Protein AF-0000000075580818 (afdb_homodimer)

Foldseek 3Di:
DAEEEEEEEAADQVLLVQQVVLQCLAPDHHNAYEYEDAQHDNCNVVVVVPDPRYHYHYDHQLAPLVSQLVRVVVCLVVPGQKYWFAYSFKHWHNHQVVQQVVCVVAWQKEAEWEAEPVGHTDDDAWEADLLLRDIDGDPPPVVVVVPDQKGFYQFFDRHTIMGGSVLCVVQPTQDSQLNDDCSRRLSSNSSVVPHGYMYGHPTYMYGNHHPVVPADDLVRLLSNLLCLLVSLVSSCVRVVDPDPVSSVSNNVSSCVVQLVVLVVHPCSVSNVVSNVNSNVNNVVVHTTDDD/DAEEEEEEEAADQVLLVQQVVLQCLAPDHHNAYEYEDQQHDNCNVVVVVPDPRYHYHYDHQLAPLVRQLVRVVVCLVVPGFKYWFAYSFKHWHNHQVVQQVVCVVAWQKEAEWEAEPVRQTDDDAWEADLLQRDIDGDPPPVVVVVPDQKGFYQFFDRHTIMGGSVLCVVQPTQDSQLNDDCSRRLSSNLSVVPHGHMYGHPTYMYGNHHPVVPADDLVRLLSNLQCLLVSLVSSCVRVVDPDPVSSVSNNVSSCVVQLVCLVVHPPSPSNVVSNVNSNVNNVVVHTTDDD

Radius of gyration: 25.96 Å; Cα contacts (8 Å, |Δi|>4): 1232; chains: 2; bounding box: 52×83×46 Å

Nearest PDB structures (foldseek):
  9fnn-assembly1_A  TM=5.823E-01  e=1.836E-07  Escherichia coli
  9fp0-assembly1_A  TM=5.545E-01  e=2.465E-07  Escherichia coli
  7f67-assembly1_F  TM=5.212E-01  e=5.934E-05  Homo sapiens
  3zgg-assembly1_A-2  TM=4.516E-01  e=1.273E-03  Homo sapiens
  3i0d-assembly1_A-2  TM=4.675E-01  e=2.165E-03  Homo sapiens

InterPro domains:
  IPR001173 Glycosyltransferase 2-like [PF00535] (6-158)
  IPR029044 Nucleotide-diphospho-sugar transferases [G3DSA:3.90.550.10] (1-217)
  IPR029044 Nucleotide-diphospho-sugar transferases [SSF53448] (1-275)
  IPR050834 Glycosyltransferase 2 family enzymes [PTHR43685] (2-222)

Sequence (582 aa):
MKIFAVVVTYNRLALLKKVIDLLKRQTRQLDSIVIVNNGSTDGTKEWLEQEKNITLINQSNSGGAGGFETGVKYAYENEADWIWMMDDDVFPNIDCLEKLLGWTSISQCIQPRRYYSDDVEVNFEQWLDPITYSKFGYWQEKSFNNGKKFCAINVGCFEGMFVSKSIVNKIGFPDKRFFIAEDDTIYGFAASFYTNVILVSDAIMVRARRSSDRSVSPMYTYYACRNFHLVYESLNLLLDKKNRFLYIKYIYQFVHQIYLSIFLYDNKMKHLISVFRGFYDCFRKKNGATYMKIFAVVVTYNRLALLKKVIDLLKRQTRQLDSIVIVNNGSTDGTKEWLEQEKNITLINQSNSGGAGGFETGVKYAYENEADWIWMMDDDVFPNIDCLEKLLGWTSISQCIQPRRYYSDDVEVNFEQWLDPITYSKFGYWQEKSFNNGKKFCAINVGCFEGMFVSKSIVNKIGFPDKRFFIAEDDTIYGFAASFYTNVILVSDAIMVRARRSSDRSVSPMYTYYACRNFHLVYESLNLLLDKKNRFLYIKYIYQFVHQIYLSIFLYDNKMKHLISVFRGFYDCFRKKNGATY

Solvent-accessible surface area (backbone atoms only — not comparable to full-atom values): 29450 Å² total; per-residue (Å²): 135,44,34,27,38,29,34,34,39,63,66,47,50,74,44,32,54,51,33,52,53,37,54,74,55,23,73,52,70,61,72,40,40,36,38,24,36,31,52,42,83,68,54,40,60,67,56,54,73,70,50,76,91,56,45,80,42,82,44,69,65,39,42,63,24,27,27,45,19,54,38,50,46,52,39,52,76,69,61,27,44,29,41,35,27,27,46,34,52,44,38,54,44,45,51,17,64,46,46,50,59,73,44,54,89,75,26,50,31,39,31,50,38,41,24,20,60,74,72,41,72,57,81,71,57,31,37,65,37,84,64,44,65,44,74,46,60,60,68,84,50,41,39,52,74,49,63,29,63,54,43,73,33,30,49,34,49,50,78,40,28,34,35,27,38,68,51,37,70,75,69,51,62,53,49,34,53,37,9,43,60,63,38,37,36,52,49,22,36,55,44,34,46,51,30,50,20,30,40,32,66,78,13,41,29,32,29,70,52,45,71,80,64,74,68,83,47,42,66,54,47,16,32,50,36,18,35,43,52,57,50,51,52,52,48,33,66,73,63,72,49,88,52,70,72,40,51,56,48,24,50,50,46,45,50,49,52,50,54,65,47,40,74,73,45,91,59,42,67,57,36,51,51,21,41,54,53,10,41,57,38,16,78,67,66,58,61,38,92,78,128,134,42,36,27,37,30,33,35,40,62,67,46,50,73,44,31,52,52,33,52,53,39,54,74,55,22,73,52,72,62,71,38,39,36,38,24,37,30,50,41,85,70,54,39,60,67,54,54,74,70,52,77,90,55,45,80,42,82,43,70,66,39,41,63,23,25,27,45,21,54,37,50,47,51,39,51,77,68,63,27,45,30,39,35,28,27,46,35,53,46,39,54,46,46,52,19,62,48,44,50,58,73,45,54,90,74,26,50,31,40,30,50,38,41,23,20,61,74,70,43,69,56,78,71,57,31,37,64,37,84,66,45,65,43,74,46,61,56,69,84,48,41,39,52,76,50,65,28,62,54,43,77,33,31,49,34,48,49,77,40,28,34,34,27,38,71,50,38,72,74,68,51,62,53,49,32,52,35,8,45,57,62,40,38,37,50,49,20,34,53,45,35,46,52,30,50,20,29,40,33,66,77,14,41,29,32,30,70,52,47,73,78,63,74,67,85,48,43,68,54,46,16,32,50,37,19,33,43,51,56,50,50,52,51,48,32,66,73,62,72,49,87,54,69,73,41,52,58,49,24,50,51,47,46,49,49,52,50,53,63,47,39,76,72,46,84,59,46,66,57,38,52,51,19,40,53,53,10,40,55,37,16,78,68,64,58,61,39,92,76,129

Secondary structure (DSSP, 8-state):
--EEEEEEESS-HHHHHHHHHHHHT-SS--SEEEEEEES--SSHHHHHHH-SS-EEEEE---HHHHHHHHHHHHHHHTT-SEEEEEETTEEE-TTHHHHHHTTTTT-SEEEEEEE-TTSPBP---EEEETTTTEEEE-GGGHHHHTT-SEEEES---TTT-EEEHHHHHHH-S--GGG-SSSHHHHHHHHHTTTS-EEEEEEEEEEESS-GGG----HHHHHHHHHTHHHHHHHHHHHH----HHHHHHHHHHHHHHHHHHHTTSS-HHHHHHHHHHHHHHHHTT--SS--/--EEEEEEESS-HHHHHHHHHHHHT-SSPPSEEEEEEES--SSHHHHHHH-SS-EEEEE---HHHHHHHHHHHHHHHTT-SEEEEEETTEEE-TTHHHHHHTTTTT-SEEEEEEE-TTSPBP---EEEETTTTEEEE-GGGHHHHTT-SEEEES---TTT-EEEHHHHHHH-S--GGG-SSSHHHHHHHHHTTTS-EEEEEEEEEEESS-TT-----HHHHHHHHHTHHHHHHHHHHHHT---HHHHHHHHHHHHHHHHHHHTTSS-HHHHHHHHHHHHHHHHTT--SS--

Organism: Bacteroides fragilis (strain ATCC 25285 / DSM 2151 / CCUG 4856 / JCM 11019 / LMG 10263 / NCTC 9343 / Onslow / VPI 2553 / EN-2) (NCBI:txid272559)

pLDDT: mean 91.53, std 10.94, range [54.16, 98.94]

Structure (mmCIF, N/CA/C/O backbone):
data_AF-0000000075580818-model_v1
#
loop_
_entity.id
_entity.type
_entity.pdbx_description
1 polymer 'LPS biosynthesis related glycosyltransferase'
#
loop_
_atom_site.group_PDB
_atom_site.id
_atom_site.type_symbol
_atom_site.label_atom_id
_atom_site.label_alt_id
_atom_site.label_comp_id
_atom_site.label_asym_id
_atom_site.label_entity_id
_atom_site.label_seq_id
_atom_site.pdbx_PDB_ins_code
_atom_site.Cartn_x
_atom_site.Cartn_y
_atom_site.Cartn_z
_atom_site.occupancy
_atom_site.B_iso_or_equiv
_atom_site.auth_seq_id
_atom_site.auth_comp_id
_atom_site.auth_asym_id
_atom_site.auth_atom_id
_atom_site.pdbx_PDB_model_num
ATOM 1 N N . MET A 1 1 ? -23.453 11.219 14.438 1 93.19 1 MET A N 1
ATOM 2 C CA . MET A 1 1 ? -22 11.32 14.266 1 93.19 1 MET A CA 1
ATOM 3 C C . MET A 1 1 ? -21.547 12.766 14.352 1 93.19 1 MET A C 1
ATOM 5 O O . MET A 1 1 ? -22.016 13.617 13.602 1 93.19 1 MET A O 1
ATOM 9 N N . LYS A 1 2 ? -20.766 13.141 15.391 1 98.38 2 LYS A N 1
ATOM 10 C CA . LYS A 1 2 ? -20.234 14.492 15.57 1 98.38 2 LYS A CA 1
ATOM 11 C C . LYS A 1 2 ? -18.969 14.703 14.758 1 98.38 2 LYS A C 1
ATOM 13 O O . LYS A 1 2 ? -17.969 14 14.969 1 98.38 2 LYS A O 1
ATOM 18 N N . ILE A 1 3 ? -19.031 15.703 13.852 1 98.81 3 ILE A N 1
ATOM 19 C CA . ILE A 1 3 ? -17.891 15.93 12.961 1 98.81 3 ILE A CA 1
ATOM 20 C C . ILE A 1 3 ? -17.344 17.344 13.18 1 98.81 3 ILE A C 1
ATOM 22 O O . ILE A 1 3 ? -18.078 18.328 13.07 1 98.81 3 ILE A O 1
ATOM 26 N N . PHE A 1 4 ? -16.031 17.438 13.492 1 98.94 4 PHE A N 1
ATOM 27 C CA . PHE A 1 4 ? -15.352 18.719 13.664 1 98.94 4 PHE A CA 1
ATOM 28 C C . PHE A 1 4 ? -14.375 18.969 12.523 1 98.94 4 PHE A C 1
ATOM 30 O O . PHE A 1 4 ? -13.625 18.078 12.133 1 98.94 4 PHE A O 1
ATOM 37 N N . ALA A 1 5 ? -14.445 20.094 11.977 1 98.94 5 ALA A N 1
ATOM 38 C CA . ALA A 1 5 ? -13.359 20.547 11.133 1 98.94 5 ALA A CA 1
ATOM 39 C C . ALA A 1 5 ? -12.32 21.328 11.938 1 98.94 5 ALA A C 1
ATOM 41 O O . ALA A 1 5 ? -12.672 22.141 12.797 1 98.94 5 ALA A O 1
ATOM 42 N N . VAL A 1 6 ? -11.062 21.047 11.703 1 98.94 6 VAL A N 1
ATOM 43 C CA . VAL A 1 6 ? -9.945 21.766 12.328 1 98.94 6 VAL A CA 1
ATOM 44 C C . VAL A 1 6 ? -9.125 22.484 11.258 1 98.94 6 VAL A C 1
ATOM 46 O O . VAL A 1 6 ? -8.586 21.844 10.352 1 98.94 6 VAL A O 1
ATOM 49 N N . VAL A 1 7 ? -9.07 23.75 11.406 1 98.94 7 VAL A N 1
ATOM 50 C CA . VAL A 1 7 ? -8.297 24.562 10.477 1 98.94 7 VAL A CA 1
ATOM 51 C C . VAL A 1 7 ? -7.18 25.281 11.227 1 98.94 7 VAL A C 1
ATOM 53 O O . VAL A 1 7 ? -7.426 25.922 12.258 1 98.94 7 VAL A O 1
ATOM 56 N N . VAL A 1 8 ? -5.992 25.156 10.727 1 98.88 8 VAL A N 1
ATOM 57 C CA . VAL A 1 8 ? -4.855 25.891 11.273 1 98.88 8 VAL A CA 1
ATOM 58 C C . VAL A 1 8 ? -4.504 27.062 10.352 1 98.88 8 VAL A C 1
ATOM 60 O O . VAL A 1 8 ? -4.406 26.891 9.133 1 98.88 8 VAL A O 1
ATOM 63 N N . THR A 1 9 ? -4.371 28.203 10.977 1 98.75 9 THR A N 1
ATOM 64 C CA . THR A 1 9 ? -4.105 29.375 10.141 1 98.75 9 THR A CA 1
ATOM 65 C C . THR A 1 9 ? -2.967 30.203 10.727 1 98.75 9 THR A C 1
ATOM 67 O O . THR A 1 9 ? -2.713 30.172 11.93 1 98.75 9 THR A O 1
ATOM 70 N N . TYR A 1 10 ? -2.227 30.891 9.867 1 98.31 10 TYR A N 1
ATOM 71 C CA . TYR A 1 10 ? -1.158 31.828 10.211 1 98.31 10 TYR A CA 1
ATOM 72 C C . TYR A 1 10 ? -0.96 32.875 9.109 1 98.31 10 TYR A C 1
ATOM 74 O O . TYR A 1 10 ? -0.358 32.562 8.078 1 98.31 10 TYR A O 1
ATOM 82 N N . ASN A 1 11 ? -1.392 34.062 9.266 1 97.94 11 ASN A N 1
ATOM 83 C CA . ASN A 1 11 ? -1.166 35.25 8.43 1 97.94 11 ASN A CA 1
ATOM 84 C C . ASN A 1 11 ? -1.665 35.031 7.008 1 97.94 11 ASN A C 1
ATOM 86 O O . ASN A 1 11 ? -0.946 35.281 6.043 1 97.94 11 ASN A O 1
ATOM 90 N N . ARG A 1 12 ? -2.91 34.562 6.867 1 97.69 12 ARG A N 1
ATOM 91 C CA . ARG A 1 12 ? -3.555 34.344 5.578 1 97.69 12 ARG A CA 1
ATOM 92 C C . ARG A 1 12 ? -5.059 34.594 5.668 1 97.69 12 ARG A C 1
ATOM 94 O O . ARG A 1 12 ? -5.855 33.75 5.242 1 97.69 12 ARG A O 1
ATOM 101 N N . LEU A 1 13 ? -5.406 35.75 6.137 1 98.5 13 LEU A N 1
ATOM 102 C CA . LEU A 1 13 ? -6.785 36.094 6.48 1 98.5 13 LEU A CA 1
ATOM 103 C C . LEU A 1 13 ? -7.703 35.906 5.277 1 98.5 13 LEU A C 1
ATOM 105 O O . LEU A 1 13 ? -8.773 35.312 5.383 1 98.5 13 LEU A O 1
ATOM 109 N N . ALA A 1 14 ? -7.262 36.375 4.145 1 98.25 14 ALA A N 1
ATOM 110 C CA . ALA A 1 14 ? -8.117 36.344 2.959 1 98.25 14 ALA A CA 1
ATOM 111 C C . ALA A 1 14 ? -8.445 34.906 2.576 1 98.25 14 ALA A C 1
ATOM 113 O O . ALA A 1 14 ? -9.594 34.562 2.256 1 98.25 14 ALA A O 1
ATOM 114 N N . LEU A 1 15 ? -7.492 34.031 2.605 1 98.56 15 LEU A N 1
ATOM 115 C CA . LEU A 1 15 ? -7.688 32.625 2.27 1 98.56 15 LEU A CA 1
ATOM 116 C C . LEU A 1 15 ? -8.523 31.938 3.336 1 98.56 15 LEU A C 1
ATOM 118 O O . LEU A 1 15 ? -9.383 31.109 3.014 1 98.56 15 LEU A O 1
ATOM 122 N N . LEU A 1 16 ? -8.266 32.281 4.559 1 98.75 16 LEU A N 1
ATOM 123 C CA . LEU A 1 16 ? -9.016 31.703 5.668 1 98.75 16 LEU A CA 1
ATOM 124 C C . LEU A 1 16 ? -10.508 31.984 5.531 1 98.75 16 LEU A C 1
ATOM 126 O O . LEU A 1 16 ? -11.336 31.109 5.773 1 98.75 16 LEU A O 1
ATOM 130 N N . LYS A 1 17 ? -10.828 33.188 5.168 1 98.62 17 LYS A N 1
ATOM 131 C CA . LYS A 1 17 ? -12.227 33.594 4.98 1 98.62 17 LYS A CA 1
ATOM 132 C C . LYS A 1 17 ? -12.914 32.656 3.969 1 98.62 17 LYS A C 1
ATOM 134 O O . LYS A 1 17 ? -14.047 32.219 4.188 1 98.62 17 LYS A O 1
ATOM 139 N N . LYS A 1 18 ? -12.195 32.375 2.953 1 98.56 18 LYS A N 1
ATOM 140 C CA . LYS A 1 18 ? -12.742 31.5 1.916 1 98.56 18 LYS A CA 1
ATOM 141 C C . LYS A 1 18 ? -12.945 30.078 2.439 1 98.56 18 LYS A C 1
ATOM 143 O O . LYS A 1 18 ? -13.977 29.453 2.182 1 98.56 18 LYS A O 1
ATOM 148 N N . VAL A 1 19 ? -12.008 29.578 3.148 1 98.69 19 VAL A N 1
ATOM 149 C CA . VAL A 1 19 ? -12.094 28.219 3.707 1 98.69 19 VAL A CA 1
ATOM 150 C C . VAL A 1 19 ? -13.289 28.125 4.645 1 98.69 19 VAL A C 1
ATOM 152 O O . VAL A 1 19 ? -14.102 27.203 4.539 1 98.69 19 VAL A O 1
ATOM 155 N N . ILE A 1 20 ? -13.43 29.125 5.531 1 98.56 20 ILE A N 1
ATOM 156 C CA . ILE A 1 20 ? -14.508 29.109 6.516 1 98.56 20 ILE A CA 1
ATOM 157 C C . ILE A 1 20 ? -15.859 29.172 5.797 1 98.56 20 ILE A C 1
ATOM 159 O O . ILE A 1 20 ? -16.781 28.453 6.164 1 98.56 20 ILE A O 1
ATOM 163 N N . ASP A 1 21 ? -15.938 30 4.789 1 98.25 21 ASP A N 1
ATOM 164 C CA . ASP A 1 21 ? -17.172 30.094 4.012 1 98.25 21 ASP A CA 1
ATOM 165 C C . ASP A 1 21 ? -17.531 28.75 3.393 1 98.25 21 ASP A C 1
ATOM 167 O O . ASP A 1 21 ? -18.688 28.312 3.471 1 98.25 21 ASP A O 1
ATOM 171 N N . LEU A 1 22 ? -16.609 28.078 2.818 1 98.69 22 LEU A N 1
ATOM 172 C CA . LEU A 1 22 ? -16.844 26.797 2.168 1 98.69 22 LEU A CA 1
ATOM 173 C C . LEU A 1 22 ? -17.203 25.719 3.191 1 98.69 22 LEU A C 1
ATOM 175 O O . LEU A 1 22 ? -18.031 24.844 2.914 1 98.69 22 LEU A O 1
ATOM 179 N N . LEU A 1 23 ? -16.562 25.75 4.352 1 98.69 23 LEU A N 1
ATOM 180 C CA . LEU A 1 23 ? -16.891 24.812 5.414 1 98.69 23 LEU A CA 1
ATOM 181 C C . LEU A 1 23 ? -18.328 25.016 5.902 1 98.69 23 LEU A C 1
ATOM 183 O O . LEU A 1 23 ? -19.047 24.031 6.121 1 98.69 23 LEU A O 1
ATOM 187 N N . LYS A 1 24 ? -18.734 26.266 6.031 1 98.25 24 LYS A N 1
ATOM 188 C CA . LYS A 1 24 ? -20.094 26.578 6.492 1 98.25 24 LYS A CA 1
ATOM 189 C C . LYS A 1 24 ? -21.141 26.141 5.473 1 98.25 24 LYS A C 1
ATOM 191 O O . LYS A 1 24 ? -22.281 25.891 5.828 1 98.25 24 LYS A O 1
ATOM 196 N N . ARG A 1 25 ? -20.719 25.922 4.215 1 98.25 25 ARG A N 1
ATOM 197 C CA . ARG A 1 25 ? -21.656 25.656 3.127 1 98.25 25 ARG A CA 1
ATOM 198 C C . ARG A 1 25 ? -21.641 24.172 2.752 1 98.25 25 ARG A C 1
ATOM 200 O O . ARG A 1 25 ? -22.281 23.766 1.782 1 98.25 25 ARG A O 1
ATOM 207 N N . GLN A 1 26 ? -20.922 23.406 3.465 1 98.69 26 GLN A N 1
ATOM 208 C CA . GLN A 1 26 ? -20.891 21.969 3.162 1 98.69 26 GLN A CA 1
ATOM 209 C C . GLN A 1 26 ? -22.297 21.375 3.15 1 98.69 26 GLN A C 1
ATOM 211 O O . GLN A 1 26 ? -23.141 21.734 3.988 1 98.69 26 GLN A O 1
ATOM 216 N N . THR A 1 27 ? -22.562 20.391 2.23 1 98.69 27 THR A N 1
ATOM 217 C CA . THR A 1 27 ? -23.859 19.734 2.152 1 98.69 27 THR A CA 1
ATOM 218 C C . THR A 1 27 ? -24.156 18.984 3.443 1 98.69 27 THR A C 1
ATOM 220 O O . THR A 1 27 ? -25.297 18.984 3.924 1 98.69 27 THR A O 1
ATOM 223 N N . ARG A 1 28 ? -23.172 18.281 3.945 1 98.25 28 ARG A N 1
ATOM 224 C CA . ARG A 1 28 ? -23.25 17.797 5.32 1 98.25 28 ARG A CA 1
ATOM 225 C C . ARG A 1 28 ? -22.703 18.828 6.293 1 98.25 28 ARG A C 1
ATOM 227 O O . ARG A 1 28 ? -21.5 19.109 6.301 1 98.25 28 ARG A O 1
ATOM 234 N N . GLN A 1 29 ? -23.578 19.281 7.078 1 97.94 29 GLN A N 1
ATOM 235 C CA . GLN A 1 29 ? -23.172 20.344 7.996 1 97.94 29 GLN A CA 1
ATOM 236 C C . GLN A 1 29 ? -22.203 19.812 9.047 1 97.94 29 GLN A C 1
ATOM 238 O O . GLN A 1 29 ? -22.344 18.703 9.539 1 97.94 29 GLN A O 1
ATOM 243 N N . LEU A 1 30 ? -21.297 20.656 9.359 1 98.62 30 LEU A N 1
ATOM 244 C CA . LEU A 1 30 ? -20.344 20.344 10.43 1 98.62 30 LEU A CA 1
ATOM 245 C C . LEU A 1 30 ? -20.969 20.625 11.797 1 98.62 30 LEU A C 1
ATOM 247 O O . LEU A 1 30 ? -21.797 21.531 11.938 1 98.62 30 LEU A O 1
ATOM 251 N N . ASP A 1 31 ? -20.562 19.844 12.695 1 98.56 31 ASP A N 1
ATOM 252 C CA . ASP A 1 31 ? -21.016 20.062 14.07 1 98.56 31 ASP A CA 1
ATOM 253 C C . ASP A 1 31 ? -20.188 21.156 14.75 1 98.56 31 ASP A C 1
ATOM 255 O O . ASP A 1 31 ? -20.672 21.812 15.68 1 98.56 31 ASP A O 1
ATOM 259 N N . SER A 1 32 ? -18.953 21.344 14.305 1 98.56 32 SER A N 1
ATOM 260 C CA . SER A 1 32 ? -18.078 22.406 14.812 1 98.56 32 SER A CA 1
ATOM 261 C C . SER A 1 32 ? -16.969 22.734 13.82 1 98.56 32 SER A C 1
ATOM 263 O O . SER A 1 32 ? -16.453 21.844 13.141 1 98.56 32 SER A O 1
ATOM 265 N N . ILE A 1 33 ? -16.672 23.953 13.727 1 98.81 33 ILE A N 1
ATOM 266 C CA . ILE A 1 33 ? -15.5 24.438 13.016 1 98.81 33 ILE A CA 1
ATOM 267 C C . ILE A 1 33 ? -14.508 25.047 14 1 98.81 33 ILE A C 1
ATOM 269 O O . ILE A 1 33 ? -14.773 26.094 14.594 1 98.81 33 ILE A O 1
ATOM 273 N N . VAL A 1 34 ? -13.406 24.391 14.133 1 98.94 34 VAL A N 1
ATOM 274 C CA . VAL A 1 34 ? -12.367 24.812 15.07 1 98.94 34 VAL A CA 1
ATOM 275 C C . VAL A 1 34 ? -11.227 25.484 14.305 1 98.94 34 VAL A C 1
ATOM 277 O O . VAL A 1 34 ? -10.586 24.859 13.453 1 98.94 34 VAL A O 1
ATOM 280 N N . ILE A 1 35 ? -11.023 26.719 14.617 1 98.94 35 ILE A N 1
ATOM 281 C CA . ILE A 1 35 ? -9.93 27.453 14 1 98.94 35 ILE A CA 1
ATOM 282 C C . ILE A 1 35 ? -8.805 27.641 15.016 1 98.94 35 ILE A C 1
ATOM 284 O O . ILE A 1 35 ? -9.016 28.234 16.078 1 98.94 35 ILE A O 1
ATOM 288 N N . VAL A 1 36 ? -7.668 27.141 14.695 1 98.94 36 VAL A N 1
ATOM 289 C CA . VAL A 1 36 ? -6.473 27.406 15.492 1 98.94 36 VAL A CA 1
ATOM 290 C C . VAL A 1 36 ? -5.664 28.531 14.852 1 98.94 36 VAL A C 1
ATOM 292 O O . VAL A 1 36 ? -5.012 28.328 13.828 1 98.94 36 VAL A O 1
ATOM 295 N N . ASN A 1 37 ? -5.754 29.656 15.469 1 98.81 37 ASN A N 1
ATOM 296 C CA . ASN A 1 37 ? -4.945 30.797 15.047 1 98.81 37 ASN A CA 1
ATOM 297 C C . ASN A 1 37 ? -3.537 30.719 15.633 1 98.81 37 ASN A C 1
ATOM 299 O O . ASN A 1 37 ? -3.336 31.016 16.812 1 98.81 37 ASN A O 1
ATOM 303 N N . ASN A 1 38 ? -2.662 30.422 14.789 1 97.94 38 ASN A N 1
ATOM 304 C CA . ASN A 1 38 ? -1.295 30.094 15.188 1 97.94 38 ASN A CA 1
ATOM 305 C C . ASN A 1 38 ? -0.423 31.344 15.266 1 97.94 38 ASN A C 1
ATOM 307 O O . ASN A 1 38 ? 0.662 31.391 14.688 1 97.94 38 ASN A O 1
ATOM 311 N N . GLY A 1 39 ? -0.918 32.375 15.898 1 97.56 39 GLY A N 1
ATOM 312 C CA . GLY A 1 39 ? -0.157 33.562 16.156 1 97.56 39 GLY A CA 1
ATOM 313 C C . GLY A 1 39 ? -0.134 34.531 14.992 1 97.56 39 GLY A C 1
ATOM 314 O O . GLY A 1 39 ? 0.907 35.125 14.68 1 97.56 39 GLY A O 1
ATOM 315 N N . SER A 1 40 ? -1.248 34.719 14.312 1 98.19 40 SER A N 1
ATOM 316 C CA . SER A 1 40 ? -1.324 35.625 13.172 1 98.19 40 SER A CA 1
ATOM 317 C C . SER A 1 40 ? -1.186 37.094 13.617 1 98.19 40 SER A C 1
ATOM 319 O O . SER A 1 40 ? -1.571 37.438 14.727 1 98.19 40 SER A O 1
ATOM 321 N N . THR A 1 41 ? -0.643 37.938 12.688 1 97.75 41 THR A N 1
ATOM 322 C CA . THR A 1 41 ? -0.466 39.344 12.961 1 97.75 41 THR A CA 1
ATOM 323 C C . THR A 1 41 ? -1.092 40.188 11.852 1 97.75 41 THR A C 1
ATOM 325 O O . THR A 1 41 ? -0.798 41.375 11.727 1 97.75 41 THR A O 1
ATOM 328 N N . ASP A 1 42 ? -1.931 39.656 11.086 1 98.06 42 ASP A N 1
ATOM 329 C CA . ASP A 1 42 ? -2.43 40.344 9.898 1 98.06 42 ASP A CA 1
ATOM 330 C C . ASP A 1 42 ? -3.91 40.688 10.039 1 98.06 42 ASP A C 1
ATOM 332 O O . ASP A 1 42 ? -4.617 40.844 9.047 1 98.06 42 ASP A O 1
ATOM 336 N N . GLY A 1 43 ? -4.398 40.688 11.25 1 98.06 43 GLY A N 1
ATOM 337 C CA . GLY A 1 43 ? -5.801 41 11.477 1 98.06 43 GLY A CA 1
ATOM 338 C C . GLY A 1 43 ? -6.668 39.75 11.617 1 98.06 43 GLY A C 1
ATOM 339 O O . GLY A 1 43 ? -7.863 39.844 11.906 1 98.06 43 GLY A O 1
ATOM 340 N N . THR A 1 44 ? -6.102 38.594 11.508 1 98.5 44 THR A N 1
ATOM 341 C CA . THR A 1 44 ? -6.82 37.312 11.57 1 98.5 44 THR A CA 1
ATOM 342 C C . THR A 1 44 ? -7.512 37.156 12.922 1 98.5 44 THR A C 1
ATOM 344 O O . THR A 1 44 ? -8.695 36.812 12.984 1 98.5 44 THR A O 1
ATOM 347 N N . LYS A 1 45 ? -6.781 37.406 13.938 1 98.06 45 LYS A N 1
ATOM 348 C CA . LYS A 1 45 ? -7.336 37.25 15.281 1 98.06 45 LYS A CA 1
ATOM 349 C C . LYS A 1 45 ? -8.586 38.125 15.461 1 98.06 45 LYS A C 1
ATOM 351 O O . LYS A 1 45 ? -9.633 37.625 15.883 1 98.06 45 LYS A O 1
ATOM 356 N N . GLU A 1 46 ? -8.477 39.375 15.117 1 98 46 GLU A N 1
ATOM 357 C CA . GLU A 1 46 ? -9.57 40.344 15.281 1 98 46 GLU A CA 1
ATOM 358 C C . GLU A 1 46 ? -10.797 39.906 14.477 1 98 46 GLU A C 1
ATOM 360 O O . GLU A 1 46 ? -11.93 40 14.969 1 98 46 GLU A O 1
ATOM 365 N N . TRP A 1 47 ? -10.539 39.531 13.289 1 98.38 47 TRP A N 1
ATOM 366 C CA . TRP A 1 47 ? -11.633 39.094 12.422 1 98.38 47 TRP A CA 1
ATOM 367 C C . TRP A 1 47 ? -12.328 37.875 12.977 1 98.38 47 TRP A C 1
ATOM 369 O O . TRP A 1 47 ? -13.555 37.812 13.031 1 98.38 47 TRP A O 1
ATOM 379 N N . LEU A 1 48 ? -11.594 36.875 13.438 1 98.38 48 LEU A N 1
ATOM 380 C CA . LEU A 1 48 ? -12.117 35.625 13.945 1 98.38 48 LEU A CA 1
ATOM 381 C C . LEU A 1 48 ? -12.938 35.844 15.211 1 98.38 48 LEU A C 1
ATOM 383 O O . LEU A 1 48 ? -13.93 35.125 15.445 1 98.38 48 LEU A O 1
ATOM 387 N N . GLU A 1 49 ? -12.477 36.719 16.031 1 97.31 49 GLU A N 1
ATOM 388 C CA . GLU A 1 49 ? -13.156 37 17.281 1 97.31 49 GLU A CA 1
ATOM 389 C C . GLU A 1 49 ? -14.57 37.531 17.047 1 97.31 49 GLU A C 1
ATOM 391 O O . GLU A 1 49 ? -15.43 37.438 17.938 1 97.31 49 GLU A O 1
ATOM 396 N N . GLN A 1 50 ? -14.812 38 15.836 1 96.75 50 GLN A N 1
ATOM 397 C CA . GLN A 1 50 ? -16.125 38.531 15.5 1 96.75 50 GLN A CA 1
ATOM 398 C C . GLN A 1 50 ? -16.984 37.5 14.805 1 96.75 50 GLN A C 1
ATOM 400 O O . GLN A 1 50 ? -18.188 37.688 14.625 1 96.75 50 GLN A O 1
ATOM 405 N N . GLU A 1 51 ? -16.406 36.469 14.422 1 95.44 51 GLU A N 1
ATOM 406 C CA . GLU A 1 51 ? -17.141 35.438 13.68 1 95.44 51 GLU A CA 1
ATOM 407 C C . GLU A 1 51 ? -18.016 34.594 14.617 1 95.44 51 GLU A C 1
ATOM 409 O O . GLU A 1 51 ? -17.609 34.281 15.742 1 95.44 51 GLU A O 1
ATOM 414 N N . LYS A 1 52 ? -19.172 34.219 14.109 1 93.5 52 LYS A N 1
ATOM 415 C CA . LYS A 1 52 ? -20.094 33.375 14.875 1 93.5 52 LYS A CA 1
ATOM 416 C C . LYS A 1 52 ? -20.016 31.938 14.406 1 93.5 52 LYS A C 1
ATOM 418 O O . LYS A 1 52 ? -19.578 31.656 13.289 1 93.5 52 LYS A O 1
ATOM 423 N N . ASN A 1 53 ? -20.359 30.969 15.297 1 94.31 53 ASN A N 1
ATOM 424 C CA . ASN A 1 53 ? -20.484 29.547 14.992 1 94.31 53 ASN A CA 1
ATOM 425 C C . ASN A 1 53 ? -19.141 28.922 14.656 1 94.31 53 ASN A C 1
ATOM 427 O O . ASN A 1 53 ? -19.062 28.047 13.789 1 94.31 53 ASN A O 1
ATOM 431 N N . ILE A 1 54 ? -18.078 29.484 15.117 1 97.19 54 ILE A N 1
ATOM 432 C CA . ILE A 1 54 ? -16.766 28.875 15.055 1 97.19 54 ILE A CA 1
ATOM 433 C C . ILE A 1 54 ? -16.156 28.812 16.453 1 97.19 54 ILE A C 1
ATOM 435 O O . ILE A 1 54 ? -16.547 29.562 17.344 1 97.19 54 ILE A O 1
ATOM 439 N N . THR A 1 55 ? -15.359 27.875 16.703 1 98.25 55 THR A N 1
ATOM 440 C CA . THR A 1 55 ? -14.516 27.797 17.891 1 98.25 55 THR A CA 1
ATOM 441 C C . THR A 1 55 ? -13.102 28.297 17.594 1 98.25 55 THR A C 1
ATOM 443 O O . THR A 1 55 ? -12.422 27.766 16.703 1 98.25 55 THR A O 1
ATOM 446 N N . LEU A 1 56 ? -12.742 29.297 18.297 1 98.69 56 LEU A N 1
ATOM 447 C CA . LEU A 1 56 ? -11.445 29.922 18.062 1 98.69 56 LEU A CA 1
ATOM 448 C C . LEU A 1 56 ? -10.461 29.562 19.172 1 98.69 56 LEU A C 1
ATOM 450 O O . LEU A 1 56 ? -10.797 29.672 20.359 1 98.69 56 LEU A O 1
ATOM 454 N N . ILE A 1 57 ? -9.305 29.109 18.828 1 98.81 57 ILE A N 1
ATOM 455 C CA . ILE A 1 57 ? -8.188 28.922 19.734 1 98.81 57 ILE A CA 1
ATOM 456 C C . ILE A 1 57 ? -6.988 29.75 19.281 1 98.81 57 ILE A C 1
ATOM 458 O O . ILE A 1 57 ? -6.488 29.562 18.172 1 98.81 57 ILE A O 1
ATOM 462 N N . ASN A 1 58 ? -6.613 30.688 20.109 1 98.5 58 ASN A N 1
ATOM 463 C CA . ASN A 1 58 ? -5.418 31.469 19.844 1 98.5 58 ASN A CA 1
ATOM 464 C C . ASN A 1 58 ? -4.191 30.891 20.547 1 98.5 58 ASN A C 1
ATOM 466 O O . ASN A 1 58 ? -4.277 30.453 21.688 1 98.5 58 ASN A O 1
ATOM 470 N N . GLN A 1 59 ? -3.1 30.859 19.797 1 98.44 59 GLN A N 1
ATOM 471 C CA . GLN A 1 59 ? -1.84 30.422 20.391 1 98.44 59 GLN A CA 1
ATOM 472 C C . GLN A 1 59 ? -0.649 31.062 19.688 1 98.44 59 GLN A C 1
ATOM 474 O O . GLN A 1 59 ? -0.816 31.75 18.688 1 98.44 59 GLN A O 1
ATOM 479 N N . SER A 1 60 ? 0.527 30.922 20.359 1 97.56 60 SER A N 1
ATOM 480 C CA . SER A 1 60 ? 1.756 31.297 19.672 1 97.56 60 SER A CA 1
ATOM 481 C C . SER A 1 60 ? 2.09 30.328 18.547 1 97.56 60 SER A C 1
ATOM 483 O O . SER A 1 60 ? 1.674 29.172 18.578 1 97.56 60 SER A O 1
ATOM 485 N N . ASN A 1 61 ? 2.82 30.828 17.625 1 97.19 61 ASN A N 1
ATOM 486 C CA . ASN A 1 61 ? 3.158 30 16.469 1 97.19 61 ASN A CA 1
ATOM 487 C C . ASN A 1 61 ? 3.943 28.75 16.875 1 97.19 61 ASN A C 1
ATOM 489 O O . ASN A 1 61 ? 5.074 28.859 17.359 1 97.19 61 ASN A O 1
ATOM 493 N N . SER A 1 62 ? 3.373 27.703 16.719 1 97.06 62 SER A N 1
ATOM 494 C CA . SER A 1 62 ? 4.012 26.422 17.031 1 97.06 62 SER A CA 1
ATOM 495 C C . SER A 1 62 ? 4.109 25.531 15.797 1 97.06 62 SER A C 1
ATOM 497 O O . SER A 1 62 ? 4.199 24.312 15.914 1 97.06 62 SER A O 1
ATOM 499 N N . GLY A 1 63 ? 4.023 26.188 14.578 1 97.38 63 GLY A N 1
ATOM 500 C CA . GLY A 1 63 ? 4.062 25.438 13.336 1 97.38 63 GLY A CA 1
ATOM 501 C C . GLY A 1 63 ? 2.75 24.75 13.00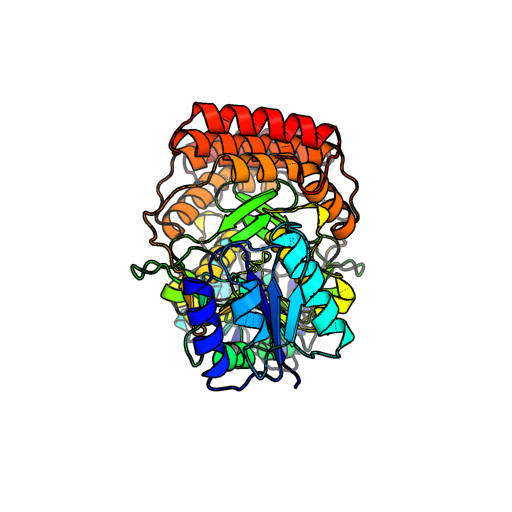8 1 97.38 63 GLY A C 1
ATOM 502 O O . GLY A 1 63 ? 1.875 24.641 13.867 1 97.38 63 GLY A O 1
ATOM 503 N N . GLY A 1 64 ? 2.656 24.297 11.781 1 97.62 64 GLY A N 1
ATOM 504 C CA . GLY A 1 64 ? 1.479 23.531 11.406 1 97.62 64 GLY A CA 1
ATOM 505 C C . GLY A 1 64 ? 1.238 22.328 12.305 1 97.62 64 GLY A C 1
ATOM 506 O O . GLY A 1 64 ? 0.103 22.062 12.703 1 97.62 64 GLY A O 1
ATOM 507 N N . ALA A 1 65 ? 2.283 21.688 12.656 1 98.25 65 ALA A N 1
ATOM 508 C CA . ALA A 1 65 ? 2.189 20.5 13.508 1 98.25 65 ALA A CA 1
ATOM 509 C C . ALA A 1 65 ? 1.583 20.844 14.867 1 98.2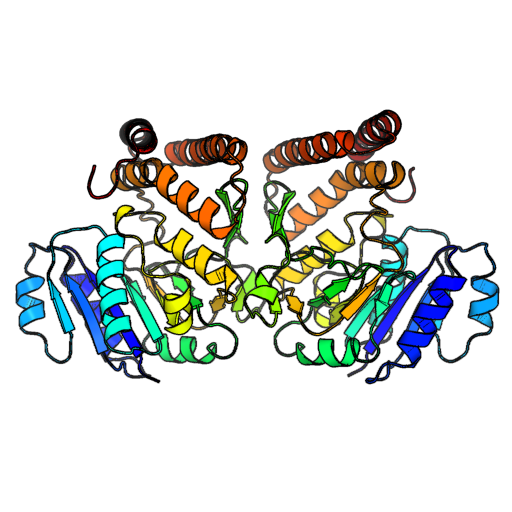5 65 ALA A C 1
ATOM 511 O O . ALA A 1 65 ? 0.696 20.141 15.352 1 98.25 65 ALA A O 1
ATOM 512 N N . GLY A 1 66 ? 2.1 21.938 15.445 1 98.44 66 GLY A N 1
ATOM 513 C CA . GLY A 1 66 ? 1.56 22.359 16.719 1 98.44 66 GLY A CA 1
ATOM 514 C C . GLY A 1 66 ? 0.115 22.812 16.641 1 98.44 66 GLY A C 1
ATOM 515 O O . GLY A 1 66 ? -0.668 22.594 17.562 1 98.44 66 GLY A O 1
ATOM 516 N N . GLY A 1 67 ? -0.18 23.5 15.57 1 98.75 67 GLY A N 1
ATOM 517 C CA . GLY A 1 67 ? -1.562 23.891 15.344 1 98.75 67 GLY A CA 1
ATOM 518 C C . GLY A 1 67 ? -2.512 22.703 15.273 1 98.75 67 GLY A C 1
ATOM 519 O O . GLY A 1 67 ? -3.564 22.719 15.914 1 98.75 67 GLY A O 1
ATOM 520 N N . PHE A 1 68 ? -2.156 21.719 14.531 1 98.88 68 PHE A N 1
ATOM 521 C CA . PHE A 1 68 ? -3.016 20.547 14.375 1 98.88 68 PHE A CA 1
ATOM 522 C C . PHE A 1 68 ? -3.051 19.734 15.664 1 98.88 68 PHE A C 1
ATOM 524 O O . PHE A 1 68 ? -4.078 19.141 16 1 98.88 68 PHE A O 1
ATOM 531 N N . GLU A 1 69 ? -1.925 19.703 16.406 1 98.88 69 GLU A N 1
ATOM 532 C CA . GLU A 1 69 ? -1.97 19.062 17.719 1 98.88 69 GLU A CA 1
ATOM 533 C C . GLU A 1 69 ? -3.053 19.672 18.594 1 98.88 69 GLU A C 1
ATOM 535 O O . GLU A 1 69 ? -3.895 18.969 19.141 1 98.88 69 GLU A O 1
ATOM 540 N N . THR A 1 70 ? -3.025 21.016 18.641 1 98.88 70 THR A N 1
ATOM 541 C CA . THR A 1 70 ? -3.979 21.75 19.453 1 98.88 70 THR A CA 1
ATOM 542 C C . THR A 1 70 ? -5.406 21.5 18.984 1 98.88 70 THR A C 1
ATOM 544 O O . THR A 1 70 ? -6.289 21.203 19.797 1 98.88 70 THR A O 1
ATOM 547 N N . GLY A 1 71 ? -5.605 21.594 17.688 1 98.88 71 GLY A N 1
ATOM 548 C CA . GLY A 1 71 ? -6.934 21.438 17.125 1 98.88 71 GLY A CA 1
ATOM 549 C C . GLY A 1 71 ? -7.492 20.031 17.297 1 98.88 71 GLY A C 1
ATOM 550 O O . GLY A 1 71 ? -8.656 19.859 17.672 1 98.88 71 GLY A O 1
ATOM 551 N N . VAL A 1 72 ? -6.715 19.031 17.047 1 98.94 72 VAL A N 1
ATOM 552 C CA . VAL A 1 72 ? -7.156 17.641 17.156 1 98.94 72 VAL A CA 1
ATOM 553 C C . VAL A 1 72 ? -7.426 17.297 18.625 1 98.94 72 VAL A C 1
ATOM 555 O O . VAL A 1 72 ? -8.406 16.625 18.938 1 98.94 72 VAL A O 1
ATOM 558 N N . LYS A 1 73 ? -6.555 17.766 19.484 1 98.88 73 LYS A N 1
ATOM 559 C CA . LYS A 1 73 ? -6.77 17.547 20.922 1 98.88 73 LYS A CA 1
ATOM 560 C C . LYS A 1 73 ? -8.102 18.141 21.375 1 98.88 73 LYS A C 1
ATOM 562 O O . LYS A 1 73 ? -8.867 17.469 22.078 1 98.88 73 LYS A O 1
ATOM 567 N N . TYR A 1 74 ? -8.344 19.328 21.016 1 98.88 74 TYR A N 1
ATOM 568 C CA . TYR A 1 74 ? -9.609 19.969 21.359 1 98.88 74 TYR A CA 1
ATOM 569 C C . TYR A 1 74 ? -10.797 19.141 20.875 1 98.88 74 TYR A C 1
ATOM 571 O O . TYR A 1 74 ? -11.727 18.859 21.625 1 98.88 74 TYR A O 1
ATOM 579 N N . ALA A 1 75 ? -10.766 18.781 19.531 1 98.88 75 ALA A N 1
ATOM 580 C CA . ALA A 1 75 ? -11.852 18.016 18.938 1 98.88 75 ALA A CA 1
ATOM 581 C C . ALA A 1 75 ? -12.055 16.688 19.688 1 98.88 75 ALA A C 1
ATOM 583 O O . ALA A 1 75 ? -13.188 16.297 19.953 1 98.88 75 ALA A O 1
ATOM 584 N N . TYR A 1 76 ? -10.953 16.062 19.953 1 98.69 76 TYR A N 1
ATOM 585 C CA . TYR A 1 76 ? -10.977 14.805 20.672 1 98.69 76 TYR A CA 1
ATOM 586 C C . TYR A 1 76 ? -11.633 14.969 22.047 1 98.69 76 TYR A C 1
ATOM 588 O O . TYR A 1 76 ? -12.539 14.211 22.406 1 98.69 76 TYR A O 1
ATOM 596 N N . GLU A 1 77 ? -11.188 15.93 22.781 1 98.5 77 GLU A N 1
ATOM 597 C CA . GLU A 1 77 ? -11.656 16.172 24.141 1 98.5 77 GLU A CA 1
ATOM 598 C C . GLU A 1 77 ? -13.125 16.609 24.141 1 98.5 77 GLU A C 1
ATOM 600 O O . GLU A 1 77 ? -13.82 16.438 25.141 1 98.5 77 GLU A O 1
ATOM 605 N N . ASN A 1 78 ? -13.578 17.141 23.078 1 98.56 78 ASN A N 1
ATOM 606 C CA . ASN A 1 78 ? -14.969 17.578 22.969 1 98.56 78 ASN A CA 1
ATOM 607 C C . ASN A 1 78 ? -15.82 16.547 22.234 1 98.56 78 ASN A C 1
ATOM 609 O O . ASN A 1 78 ? -16.844 16.891 21.641 1 98.56 78 ASN A O 1
ATOM 613 N N . GLU A 1 79 ? -15.336 15.312 22.141 1 98 79 GLU A N 1
ATOM 614 C CA . GLU A 1 79 ? -16.062 14.102 21.781 1 98 79 GLU A CA 1
ATOM 615 C C . GLU A 1 79 ? -16.438 14.094 20.312 1 98 79 GLU A C 1
ATOM 617 O O . GLU A 1 79 ? -17.531 13.648 19.938 1 98 79 GLU A O 1
ATOM 622 N N . ALA A 1 80 ? -15.609 14.734 19.484 1 98.81 80 ALA A N 1
ATOM 623 C CA . ALA A 1 80 ? -15.789 14.539 18.047 1 98.81 80 ALA A CA 1
ATOM 624 C C . ALA A 1 80 ? -15.648 13.062 17.672 1 98.81 80 ALA A C 1
ATOM 626 O O . ALA A 1 80 ? -14.742 12.383 18.141 1 98.81 80 ALA A O 1
ATOM 627 N N . ASP A 1 81 ? -16.641 12.602 16.844 1 98.88 81 ASP A N 1
ATOM 628 C CA . ASP A 1 81 ? -16.516 11.242 16.328 1 98.88 81 ASP A CA 1
ATOM 629 C C . ASP A 1 81 ? -15.484 11.188 15.195 1 98.88 81 ASP A C 1
ATOM 631 O O . ASP A 1 81 ? -14.773 10.188 15.047 1 98.88 81 ASP A O 1
ATOM 635 N N . TRP A 1 82 ? -15.508 12.242 14.391 1 98.88 82 TRP A N 1
ATOM 636 C CA . TRP A 1 82 ? -14.578 12.391 13.273 1 98.88 82 TRP A CA 1
ATOM 637 C C . TRP A 1 82 ? -13.984 13.797 13.25 1 98.88 82 TRP A C 1
ATOM 639 O O . TRP A 1 82 ? -14.656 14.766 13.617 1 98.88 82 TRP A O 1
ATOM 649 N N . ILE A 1 83 ? -12.766 13.883 12.836 1 98.94 83 ILE A N 1
ATOM 650 C CA . ILE A 1 83 ? -12.047 15.148 12.742 1 98.94 83 ILE A CA 1
ATOM 651 C C . ILE A 1 83 ? -11.531 15.352 11.32 1 98.94 83 ILE A C 1
ATOM 653 O O . ILE A 1 83 ? -10.867 14.469 10.758 1 98.94 83 ILE A O 1
ATOM 657 N N . TRP A 1 84 ? -11.945 16.406 10.727 1 98.94 84 TRP A N 1
ATOM 658 C CA . TRP A 1 84 ? -11.523 16.812 9.391 1 98.94 84 TRP A CA 1
ATOM 659 C C . TRP A 1 84 ? -10.484 17.922 9.453 1 98.94 84 TRP A C 1
ATOM 661 O O . TRP A 1 84 ? -10.805 19.047 9.836 1 98.94 84 TRP A O 1
ATOM 671 N N . MET A 1 85 ? -9.195 17.609 9.07 1 98.88 85 MET A N 1
ATOM 672 C CA . MET A 1 85 ? -8.078 18.531 9.234 1 98.88 85 MET A CA 1
ATOM 673 C C . MET A 1 85 ? -7.746 19.219 7.918 1 98.88 85 MET A C 1
ATOM 675 O O . MET A 1 85 ? -7.684 18.578 6.871 1 98.88 85 MET A O 1
ATOM 679 N N . MET A 1 86 ? -7.5 20.516 8.023 1 98.38 86 MET A N 1
ATOM 680 C CA . MET A 1 86 ? -7.062 21.172 6.797 1 98.38 86 MET A CA 1
ATOM 681 C C . MET A 1 86 ? -6.332 22.484 7.113 1 98.38 86 MET A C 1
ATOM 683 O O . MET A 1 86 ? -6.48 23.031 8.203 1 98.38 86 MET A O 1
ATOM 687 N N . ASP A 1 87 ? -5.555 22.891 6.121 1 97.62 87 ASP A N 1
ATOM 688 C CA . ASP A 1 87 ? -4.883 24.188 6.16 1 97.62 87 ASP A CA 1
ATOM 689 C C . ASP A 1 87 ? -5.828 25.312 5.73 1 97.62 87 ASP A C 1
ATOM 691 O O . ASP A 1 87 ? -6.953 2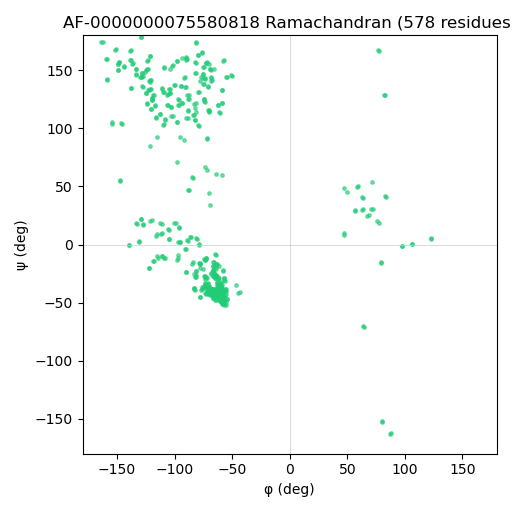5.047 5.309 1 97.62 87 ASP A O 1
ATOM 695 N N . ASP A 1 88 ? -5.328 26.5 5.875 1 98.44 88 ASP A N 1
ATOM 696 C CA . ASP A 1 88 ? -6.125 27.688 5.582 1 98.44 88 ASP A CA 1
ATOM 697 C C . ASP A 1 88 ? -6.043 28.047 4.102 1 98.44 88 ASP A C 1
ATOM 699 O O . ASP A 1 88 ? -6.512 29.125 3.691 1 98.44 88 ASP A O 1
ATOM 703 N N . ASP A 1 89 ? -5.383 27.156 3.291 1 97.75 89 ASP A N 1
ATOM 704 C CA . ASP A 1 89 ? -5.242 27.484 1.875 1 97.75 89 ASP A CA 1
ATOM 705 C C . ASP A 1 89 ? -5.695 26.328 0.998 1 97.75 89 ASP A C 1
ATOM 707 O O . ASP A 1 89 ? -5.23 26.172 -0.134 1 97.75 89 ASP A O 1
ATOM 711 N N . VAL A 1 90 ? -6.504 25.453 1.495 1 98.19 90 VAL A N 1
ATOM 712 C CA . VAL A 1 90 ? -7.117 24.375 0.746 1 98.19 90 VAL A CA 1
ATOM 713 C C . VAL A 1 90 ? -8.633 24.484 0.815 1 98.19 90 VAL A C 1
ATOM 715 O O . VAL A 1 90 ? -9.203 24.688 1.891 1 98.19 90 VAL A O 1
ATOM 718 N N . PHE A 1 91 ? -9.305 24.344 -0.311 1 98.81 91 PHE A N 1
ATOM 719 C CA . PHE A 1 91 ? -10.719 24.656 -0.455 1 98.81 91 PHE A CA 1
ATOM 720 C C . PHE A 1 91 ? -11.523 23.406 -0.783 1 98.81 91 PHE A C 1
ATOM 722 O O . PHE A 1 91 ? -11.453 22.891 -1.902 1 98.81 91 PHE A O 1
ATOM 729 N N . PRO A 1 92 ? -12.312 22.922 0.151 1 98.81 92 PRO A N 1
ATOM 730 C CA . PRO A 1 92 ? -13.141 21.75 -0.144 1 98.81 92 PRO A CA 1
ATOM 731 C C . PRO A 1 92 ? -14.336 22.078 -1.033 1 98.81 92 PRO A C 1
ATOM 733 O O . PRO A 1 92 ? -14.984 23.125 -0.846 1 98.81 92 PRO A O 1
ATOM 736 N N . ASN A 1 93 ? -14.602 21.219 -1.986 1 98.75 93 ASN A N 1
ATOM 737 C CA . ASN A 1 93 ? -15.891 21.312 -2.664 1 98.75 93 ASN A CA 1
ATOM 738 C C . ASN A 1 93 ? -17.047 21.203 -1.681 1 98.75 93 ASN A C 1
ATOM 740 O O . ASN A 1 93 ? -16.906 20.625 -0.6 1 98.75 93 ASN A O 1
ATOM 744 N N . ILE A 1 94 ? -18.172 21.672 -2.055 1 98.56 94 ILE A N 1
ATOM 745 C CA . ILE A 1 94 ? -19.297 21.812 -1.139 1 98.56 94 ILE A CA 1
ATOM 746 C C . ILE A 1 94 ? -19.781 20.438 -0.681 1 98.56 94 ILE A C 1
ATOM 748 O O . ILE A 1 94 ? -20.344 20.297 0.405 1 98.56 94 ILE A O 1
ATOM 752 N N . ASP A 1 95 ? -19.531 19.359 -1.487 1 98.81 95 ASP A N 1
ATOM 753 C CA . ASP A 1 95 ? -19.984 18.016 -1.127 1 98.81 95 ASP A CA 1
ATOM 754 C C . ASP A 1 95 ? -18.812 17.156 -0.648 1 98.81 95 ASP A C 1
ATOM 756 O O . ASP A 1 95 ? -18.938 15.93 -0.563 1 98.81 95 ASP A O 1
ATOM 760 N N . CYS A 1 96 ? -17.656 17.75 -0.364 1 98.88 96 CYS A N 1
ATOM 761 C CA . CYS A 1 96 ? -16.453 17 -0.028 1 98.88 96 CYS A CA 1
ATOM 762 C C . CYS A 1 96 ? -16.672 16.156 1.22 1 98.88 96 CYS A C 1
ATOM 764 O O . CYS A 1 96 ? -16.391 14.953 1.217 1 98.88 96 CYS A O 1
ATOM 766 N N . LEU A 1 97 ? -17.203 16.734 2.271 1 98.88 97 LEU A N 1
ATOM 767 C CA . LEU A 1 97 ? -17.438 16.016 3.518 1 98.88 97 LEU A CA 1
ATOM 768 C C . LEU A 1 97 ? -18.406 14.859 3.311 1 98.88 97 LEU A C 1
ATOM 770 O O . LEU A 1 97 ? -18.172 13.75 3.799 1 98.88 97 LEU A O 1
ATOM 774 N N . GLU A 1 98 ? -19.484 15.141 2.602 1 98.81 98 GLU A N 1
ATOM 775 C CA . GLU A 1 98 ? -20.469 14.102 2.301 1 98.81 98 GLU A CA 1
ATOM 776 C C . GLU A 1 98 ? -19.812 12.922 1.574 1 98.81 98 GLU A C 1
ATOM 778 O O . GLU A 1 98 ? -20.078 11.766 1.896 1 98.81 98 GLU A O 1
ATOM 783 N N . LYS A 1 99 ? -19 13.219 0.623 1 98.81 99 LYS A N 1
ATOM 784 C CA . LYS A 1 99 ? -18.312 12.18 -0.134 1 98.81 99 LYS A CA 1
ATOM 785 C C . LYS A 1 99 ? -17.359 11.391 0.759 1 98.81 99 LYS A C 1
ATOM 787 O O . LYS A 1 99 ? -17.266 10.172 0.664 1 98.81 99 LYS A O 1
ATOM 792 N N . LEU A 1 100 ? -16.641 12.07 1.647 1 98.81 100 LEU A N 1
ATOM 793 C CA . LEU A 1 100 ? -15.75 11.398 2.588 1 98.81 100 LEU A CA 1
ATOM 794 C C . LEU A 1 100 ? -16.531 10.438 3.48 1 98.81 100 LEU A C 1
ATOM 796 O O . LEU A 1 100 ? -16.094 9.305 3.707 1 98.81 100 LEU A O 1
ATOM 800 N N . LEU A 1 101 ? -17.641 10.859 3.916 1 98.69 101 LEU A N 1
ATOM 801 C CA . LEU A 1 101 ? -18.469 10.078 4.828 1 98.69 101 LEU A CA 1
ATOM 802 C C . LEU A 1 101 ? -18.906 8.766 4.176 1 98.69 101 LEU A C 1
ATOM 804 O O . LEU A 1 101 ? -19.109 7.762 4.863 1 98.69 101 LEU A O 1
ATOM 808 N N . GLY A 1 102 ? -19.016 8.789 2.877 1 98 102 GLY A N 1
ATOM 809 C CA . GLY A 1 102 ? -19.422 7.598 2.15 1 98 102 GLY A CA 1
ATOM 810 C C . GLY A 1 102 ? -18.438 6.453 2.268 1 98 102 GLY A C 1
ATOM 811 O O . GLY A 1 102 ? -18.75 5.309 1.943 1 98 102 GLY A O 1
ATOM 812 N N . TRP A 1 103 ? -17.266 6.719 2.838 1 97.81 103 TRP A N 1
ATOM 813 C CA . TRP A 1 103 ? -16.203 5.723 2.85 1 97.81 103 TRP A CA 1
ATOM 814 C C . TRP A 1 103 ? -15.883 5.277 4.273 1 97.81 103 TRP A C 1
ATOM 816 O O . TRP A 1 103 ? -14.969 4.48 4.492 1 97.81 103 TRP A O 1
ATOM 826 N N . THR A 1 104 ? -16.688 5.68 5.277 1 97.62 104 THR A N 1
ATOM 827 C CA . THR A 1 104 ? -16.359 5.449 6.684 1 97.62 104 THR A CA 1
ATOM 828 C C . THR A 1 104 ? -16.562 3.982 7.051 1 97.62 104 THR A C 1
ATOM 830 O O . THR A 1 104 ? -16.094 3.527 8.094 1 97.62 104 THR A O 1
ATOM 833 N N . SER A 1 105 ? -17.25 3.182 6.168 1 94.56 105 SER A N 1
ATOM 834 C CA . SER A 1 105 ? -17.438 1.76 6.438 1 94.56 105 SER A CA 1
ATOM 835 C C . SER A 1 105 ? -16.172 0.973 6.129 1 94.56 105 SER A C 1
ATOM 837 O O . SER A 1 105 ? -15.984 -0.143 6.625 1 94.56 105 SER A O 1
ATOM 839 N N . ILE A 1 106 ? -15.281 1.581 5.395 1 93.94 106 ILE A N 1
ATOM 840 C CA . ILE A 1 106 ? -14.148 0.76 4.984 1 93.94 106 ILE A CA 1
ATOM 841 C C . ILE A 1 106 ? -12.852 1.346 5.547 1 93.94 106 ILE A C 1
ATOM 843 O O . ILE A 1 106 ? -11.805 0.689 5.535 1 93.94 106 ILE A O 1
ATOM 847 N N . SER A 1 107 ? -12.938 2.609 6.027 1 97.88 107 SER A N 1
ATOM 848 C CA . SER A 1 107 ? -11.734 3.252 6.543 1 97.88 107 SER A CA 1
ATOM 849 C C . SER A 1 107 ? -12.07 4.234 7.66 1 97.88 107 SER A C 1
ATOM 851 O O . SER A 1 107 ? -13.141 4.836 7.66 1 97.88 107 SER A O 1
ATOM 853 N N . GLN A 1 108 ? -11.141 4.375 8.531 1 98.62 108 GLN A N 1
ATOM 854 C CA . GLN A 1 108 ? -11.258 5.348 9.609 1 98.62 108 GLN A CA 1
ATOM 855 C C . GLN A 1 108 ? -10.258 6.484 9.445 1 98.62 108 GLN A C 1
ATOM 857 O O . GLN A 1 108 ? -10.008 7.242 10.383 1 98.62 108 GLN A O 1
ATOM 862 N N . CYS A 1 109 ? -9.586 6.539 8.32 1 98.81 109 CYS A N 1
ATOM 863 C CA . CYS A 1 109 ? -8.672 7.609 7.926 1 98.81 109 CYS A CA 1
ATOM 864 C C . CYS A 1 109 ? -8.719 7.84 6.418 1 98.81 109 CYS A C 1
ATOM 866 O O . CYS A 1 109 ? -8.172 7.051 5.652 1 98.81 109 CYS A O 1
ATOM 868 N N . ILE A 1 110 ? -9.375 8.875 6.012 1 98.88 110 ILE A N 1
ATOM 869 C CA . ILE A 1 110 ? -9.734 9.07 4.613 1 98.88 110 ILE A CA 1
ATOM 870 C C . ILE A 1 110 ? -9.156 10.391 4.117 1 98.88 110 ILE A C 1
ATOM 872 O O . ILE A 1 110 ? -9.188 11.406 4.824 1 98.88 110 ILE A O 1
ATOM 876 N N . GLN A 1 111 ? -8.547 10.352 2.971 1 98.38 111 GLN A N 1
ATOM 877 C CA . GLN A 1 111 ? -7.965 11.516 2.305 1 98.38 111 GLN A CA 1
ATOM 878 C C . GLN A 1 111 ? -8.742 11.875 1.043 1 98.38 111 GLN A C 1
ATOM 880 O O . GLN A 1 111 ? -9.094 10.992 0.251 1 98.38 111 GLN A O 1
ATOM 885 N N . PRO A 1 112 ? -9.039 13.133 0.841 1 98.31 112 PRO A N 1
ATOM 886 C CA . PRO A 1 112 ? -9.617 13.57 -0.435 1 98.31 112 PRO A CA 1
ATOM 887 C C . PRO A 1 112 ? -8.562 13.719 -1.533 1 98.31 112 PRO A C 1
ATOM 889 O O . PRO A 1 112 ? -7.367 13.789 -1.242 1 98.31 112 PRO A O 1
ATOM 892 N N . ARG A 1 113 ? -9.047 13.758 -2.76 1 96.12 113 ARG A N 1
ATOM 893 C CA . ARG A 1 113 ? -8.188 14.195 -3.852 1 96.12 113 ARG A CA 1
ATOM 894 C C . ARG A 1 113 ? -7.965 15.703 -3.803 1 96.12 113 ARG A C 1
ATOM 896 O O . ARG A 1 113 ? -8.891 16.469 -3.51 1 96.12 113 ARG A O 1
ATOM 903 N N . ARG A 1 114 ? -6.801 16.078 -4.125 1 96.06 114 ARG A N 1
ATOM 904 C CA . ARG A 1 114 ? -6.477 17.5 -4.129 1 96.06 114 ARG A CA 1
ATOM 905 C C . ARG A 1 114 ? -6.027 17.969 -5.516 1 96.06 114 ARG A C 1
ATOM 907 O O . ARG A 1 114 ? -5.344 17.219 -6.227 1 96.06 114 ARG A O 1
ATOM 914 N N . TYR A 1 115 ? -6.461 19.109 -5.793 1 96.38 115 TYR A N 1
ATOM 915 C CA . TYR A 1 115 ? -6.055 19.766 -7.035 1 96.38 115 TYR A CA 1
ATOM 916 C C . TYR A 1 115 ? -5.414 21.109 -6.758 1 96.38 115 TYR A C 1
ATOM 918 O O . TYR A 1 115 ? -5.742 21.781 -5.77 1 96.38 115 TYR A O 1
ATOM 926 N N . TYR A 1 116 ? -4.531 21.438 -7.668 1 95.94 116 TYR A N 1
ATOM 927 C CA . TYR A 1 116 ? -4.066 22.812 -7.695 1 95.94 116 TYR A CA 1
ATOM 928 C C . TYR A 1 116 ? -5.113 23.734 -8.32 1 95.94 116 TYR A C 1
ATOM 930 O O . TYR A 1 116 ? -6.07 23.266 -8.938 1 95.94 116 TYR A O 1
ATOM 938 N N . SER A 1 117 ? -4.883 24.984 -8.086 1 96.62 117 SER A N 1
ATOM 939 C CA . SER A 1 117 ? -5.863 25.953 -8.57 1 96.62 117 SER A CA 1
ATOM 940 C C . SER A 1 117 ? -5.945 25.953 -10.094 1 96.62 117 SER A C 1
ATOM 942 O O . SER A 1 117 ? -6.918 26.438 -10.672 1 96.62 117 SER A O 1
ATOM 944 N N . ASP A 1 118 ? -4.926 25.391 -10.82 1 96.19 118 ASP A N 1
ATOM 945 C CA . ASP A 1 118 ? -4.922 25.297 -12.273 1 96.19 118 ASP A CA 1
ATOM 946 C C . ASP A 1 118 ? -5.418 23.922 -12.742 1 96.19 118 ASP A C 1
ATOM 948 O O . ASP A 1 118 ? -5.113 23.5 -13.852 1 96.19 118 ASP A O 1
ATOM 952 N N . ASP A 1 119 ? -6.031 23.203 -11.875 1 94.19 119 ASP A N 1
ATOM 953 C CA . ASP A 1 119 ? -6.758 21.969 -12.172 1 94.19 119 ASP A CA 1
ATOM 954 C C . ASP A 1 119 ? -5.801 20.812 -12.414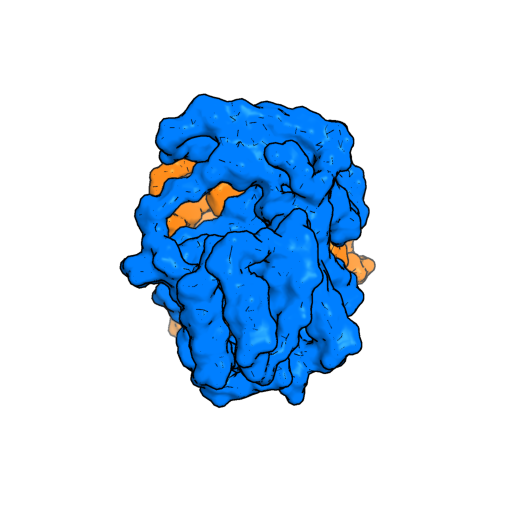 1 94.19 119 ASP A C 1
ATOM 956 O O . ASP A 1 119 ? -6.145 19.844 -13.109 1 94.19 119 ASP A O 1
ATOM 960 N N . VAL A 1 120 ? -4.609 20.969 -11.945 1 92.81 120 VAL A N 1
ATOM 961 C CA . VAL A 1 120 ? -3.668 19.844 -11.953 1 92.81 120 VAL A CA 1
ATOM 962 C C . VAL A 1 120 ? -3.805 19.047 -10.656 1 92.81 120 VAL A C 1
ATOM 964 O O . VAL A 1 120 ? -3.797 19.625 -9.562 1 92.81 120 VAL A O 1
ATOM 967 N N . GLU A 1 121 ? -3.969 17.766 -10.812 1 92.56 121 GLU A N 1
ATOM 968 C CA . GLU A 1 121 ? -4.141 16.922 -9.633 1 92.56 121 GLU A CA 1
ATOM 969 C C . GLU A 1 121 ? -2.834 16.797 -8.852 1 92.56 121 GLU A C 1
ATOM 971 O O . GLU A 1 121 ? -1.763 16.641 -9.445 1 92.56 121 GL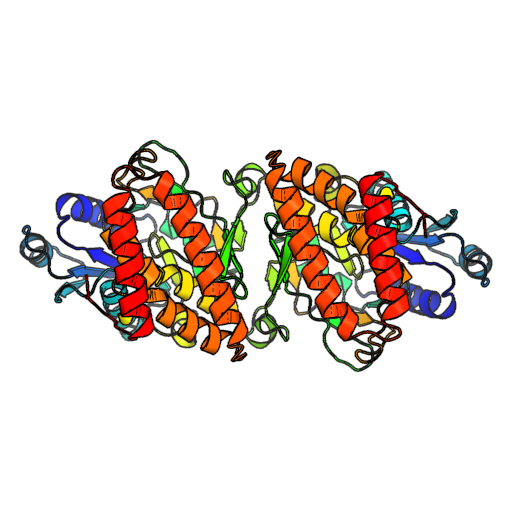U A O 1
ATOM 976 N N . VAL A 1 122 ? -2.963 16.906 -7.559 1 91.38 122 VAL A N 1
ATOM 977 C CA . VAL A 1 122 ? -1.819 16.656 -6.684 1 91.38 122 VAL A CA 1
ATOM 978 C C . VAL A 1 122 ? -1.545 15.148 -6.609 1 91.38 122 VAL A C 1
ATOM 980 O O . VAL A 1 122 ? -2.439 14.367 -6.285 1 91.38 122 VAL A O 1
ATOM 983 N N . ASN A 1 123 ? -0.377 14.75 -6.941 1 87.38 123 ASN A N 1
ATOM 984 C CA . ASN A 1 123 ? 0.009 13.352 -6.793 1 87.38 123 ASN A CA 1
ATOM 985 C C . ASN A 1 123 ? 0.156 12.961 -5.328 1 87.38 123 ASN A C 1
ATOM 987 O O . ASN A 1 123 ? 1.054 13.453 -4.637 1 87.38 123 ASN A O 1
ATOM 991 N N . PHE A 1 124 ? -0.768 12.031 -4.926 1 90.31 124 PHE A N 1
ATOM 992 C CA . PHE A 1 124 ? -0.716 11.734 -3.5 1 90.31 124 PHE A CA 1
ATOM 993 C C . PHE A 1 124 ? -0.908 10.242 -3.252 1 90.31 124 PHE A C 1
ATOM 995 O O . PHE A 1 124 ? -0.88 9.789 -2.107 1 90.31 124 PHE A O 1
ATOM 1002 N N . GLU A 1 125 ? -1.091 9.438 -4.238 1 90.31 125 GLU A N 1
ATOM 1003 C CA . GLU A 1 125 ? -1.11 7.988 -4.082 1 90.31 125 GLU A CA 1
ATOM 1004 C C . GLU A 1 125 ? 0.289 7.441 -3.809 1 90.31 125 GLU A C 1
ATOM 1006 O O . GLU A 1 125 ? 1.01 7.078 -4.738 1 90.31 125 GLU A O 1
ATOM 1011 N N . GLN A 1 126 ? 0.61 7.344 -2.479 1 88.94 126 GLN A N 1
ATOM 1012 C CA . GLN A 1 126 ? 1.99 7 -2.152 1 88.94 126 GLN A CA 1
ATOM 1013 C C . GLN A 1 126 ? 2.057 6.098 -0.924 1 88.94 126 GLN A C 1
ATOM 1015 O O . GLN A 1 126 ? 1.149 6.109 -0.089 1 88.94 126 GLN A O 1
ATOM 1020 N N . TRP A 1 127 ? 3.094 5.355 -0.926 1 90.5 127 TRP A N 1
ATOM 1021 C CA . TRP A 1 127 ? 3.438 4.516 0.216 1 90.5 127 TRP A CA 1
ATOM 1022 C C . TRP A 1 127 ? 4.82 4.871 0.754 1 90.5 127 TRP A C 1
ATOM 1024 O O . TRP A 1 127 ? 5.738 5.152 -0.018 1 90.5 127 TRP A O 1
ATOM 1034 N N . LEU A 1 128 ? 4.879 4.871 2.051 1 88.19 128 LEU A N 1
ATOM 1035 C CA . LEU A 1 128 ? 6.148 5.051 2.748 1 88.19 128 LEU A CA 1
ATOM 1036 C C . LEU A 1 128 ? 6.781 3.703 3.08 1 88.19 128 LEU A C 1
ATOM 1038 O O . LEU A 1 128 ? 6.156 2.859 3.723 1 88.19 128 LEU A O 1
ATOM 1042 N N . ASP A 1 129 ? 8 3.498 2.584 1 82.31 129 ASP A N 1
ATOM 1043 C CA . ASP A 1 129 ? 8.812 2.371 3.021 1 82.31 129 ASP A CA 1
ATOM 1044 C C . ASP A 1 129 ? 9.562 2.699 4.312 1 82.31 129 ASP A C 1
ATOM 1046 O O . ASP A 1 129 ? 10.492 3.502 4.312 1 82.31 129 ASP A O 1
ATOM 1050 N N . PRO A 1 130 ? 9.188 2.064 5.391 1 79 130 PRO A N 1
ATOM 1051 C CA . PRO A 1 130 ? 9.789 2.459 6.664 1 79 130 PRO A CA 1
ATOM 1052 C C . PRO A 1 130 ? 11.25 2.02 6.793 1 79 130 PRO A C 1
ATOM 1054 O O . PRO A 1 130 ? 11.961 2.471 7.695 1 79 130 PRO A O 1
ATOM 1057 N N . ILE A 1 131 ? 11.711 1.173 5.91 1 73.81 131 ILE A N 1
ATOM 1058 C CA . ILE A 1 131 ? 13.094 0.699 5.969 1 73.81 131 ILE A CA 1
ATOM 1059 C C . ILE A 1 131 ? 14.016 1.719 5.312 1 73.81 131 ILE A C 1
ATOM 1061 O O . ILE A 1 131 ? 15.094 2.018 5.836 1 73.81 131 ILE A O 1
ATOM 1065 N N . THR A 1 132 ? 13.602 2.293 4.266 1 72.44 132 THR A N 1
ATOM 1066 C CA . THR A 1 132 ? 14.438 3.238 3.541 1 72.44 132 THR A CA 1
ATOM 1067 C C . THR A 1 132 ? 13.93 4.664 3.725 1 72.44 132 THR A C 1
ATOM 1069 O O . THR A 1 132 ? 14.617 5.625 3.369 1 72.44 132 THR A O 1
ATOM 1072 N N . TYR A 1 133 ? 12.703 4.793 4.293 1 78.38 133 TYR A N 1
ATOM 1073 C CA . TYR A 1 133 ? 11.969 6.047 4.426 1 78.38 133 TYR A CA 1
ATOM 1074 C C . TYR A 1 133 ? 11.781 6.715 3.068 1 78.38 133 TYR A C 1
ATOM 1076 O O . TYR A 1 133 ? 11.852 7.941 2.959 1 78.38 133 TYR A O 1
ATOM 1084 N N . SER A 1 134 ? 11.727 5.93 2.09 1 77.44 134 SER A N 1
ATOM 1085 C CA . SER A 1 134 ? 11.391 6.43 0.76 1 77.44 134 SER A CA 1
ATOM 1086 C C . SER A 1 134 ? 9.891 6.363 0.508 1 77.44 134 SER A C 1
ATOM 1088 O O . SER A 1 134 ? 9.203 5.488 1.041 1 77.44 134 SER A O 1
ATOM 1090 N N . LYS A 1 135 ? 9.445 7.34 -0.188 1 82.06 135 LYS A N 1
ATOM 1091 C CA . LYS A 1 135 ? 8.055 7.34 -0.629 1 82.06 135 LYS A CA 1
ATOM 1092 C C . LYS A 1 135 ? 7.949 7.004 -2.113 1 82.06 135 LYS A C 1
ATOM 1094 O O . LYS A 1 135 ? 8.766 7.461 -2.92 1 82.06 135 LYS A O 1
ATOM 1099 N N . PHE A 1 136 ? 7.043 6.141 -2.404 1 79.81 136 PHE A N 1
ATOM 1100 C CA . PHE A 1 136 ? 6.809 5.816 -3.807 1 79.81 136 PHE A CA 1
ATOM 1101 C C . PHE A 1 136 ? 5.316 5.742 -4.102 1 79.81 136 PHE A C 1
ATOM 1103 O O . PHE A 1 136 ? 4.5 5.629 -3.184 1 79.81 136 PHE A O 1
ATOM 1110 N N . GLY A 1 137 ? 4.969 5.941 -5.262 1 77.94 137 GLY A N 1
ATOM 1111 C CA . GLY A 1 137 ? 3.574 5.879 -5.672 1 77.94 137 GLY A CA 1
ATOM 1112 C C . GLY A 1 137 ? 3.4 5.734 -7.172 1 77.94 137 GLY A C 1
ATOM 1113 O O . GLY A 1 137 ? 4.379 5.566 -7.902 1 77.94 137 GLY A O 1
ATOM 1114 N N . TYR A 1 138 ? 2.061 5.551 -7.445 1 72.62 138 TYR A N 1
ATOM 1115 C CA . TYR A 1 138 ? 1.703 5.5 -8.859 1 72.62 138 TYR A CA 1
ATOM 1116 C C . TYR A 1 138 ? 1.588 6.906 -9.445 1 72.62 138 TYR A C 1
ATOM 1118 O O . TYR A 1 138 ? 1.051 7.809 -8.797 1 72.62 138 TYR A O 1
ATOM 1126 N N . TRP A 1 139 ? 2.408 7.238 -10.297 1 64.12 139 TRP A N 1
ATOM 1127 C CA . TRP A 1 139 ? 2.408 8.586 -10.859 1 64.12 139 TRP A CA 1
ATOM 1128 C C . TRP A 1 139 ? 1.141 8.836 -11.664 1 64.12 139 TRP A C 1
ATOM 1130 O O . TRP A 1 139 ? 0.505 7.898 -12.148 1 64.12 139 TRP A O 1
ATOM 1140 N N . GLN A 1 140 ? 0.704 10.078 -11.742 1 62.06 140 GLN A N 1
ATOM 1141 C CA . GLN A 1 140 ? -0.359 10.609 -12.586 1 62.06 140 GLN A CA 1
ATOM 1142 C C . GLN A 1 140 ? -1.708 9.992 -12.227 1 62.06 140 GLN A C 1
ATOM 1144 O O . GLN A 1 140 ? -2.533 9.742 -13.109 1 62.06 140 GLN A O 1
ATOM 1149 N N . GLU A 1 141 ? -1.867 9.633 -10.961 1 64.75 141 GLU A N 1
ATOM 1150 C CA . GLU A 1 141 ? -3.125 9.133 -10.414 1 64.75 141 GLU A CA 1
ATOM 1151 C C . GLU A 1 141 ? -3.709 8.023 -11.289 1 64.75 141 GLU A C 1
ATOM 1153 O O . GLU A 1 141 ? -4.895 8.055 -11.625 1 64.75 141 GLU A O 1
ATOM 1158 N N . LYS A 1 142 ? -2.9 7.188 -11.656 1 76.19 142 LYS A N 1
ATOM 1159 C CA . LYS A 1 142 ? -3.213 6.086 -12.562 1 76.19 142 LYS A CA 1
ATOM 1160 C C . LYS A 1 142 ? -4.348 5.227 -12.016 1 76.19 142 LYS A C 1
ATOM 1162 O O . LYS A 1 142 ? -5.223 4.789 -12.766 1 76.19 142 LYS A O 1
ATOM 1167 N N . SER A 1 143 ? -4.359 5.258 -10.758 1 86.88 143 SER A N 1
ATOM 1168 C CA . SER A 1 143 ? -5.355 4.379 -10.156 1 86.88 143 SER A CA 1
ATOM 1169 C C . SER A 1 143 ? -6.77 4.879 -10.422 1 86.88 143 SER A C 1
ATOM 1171 O O . SER A 1 143 ? -7.641 4.109 -10.828 1 86.88 143 SER A O 1
ATOM 1173 N N . PHE A 1 144 ? -6.941 6.137 -10.273 1 90.88 144 PHE A N 1
ATOM 1174 C CA . PHE A 1 144 ? -8.281 6.68 -10.492 1 90.88 144 PHE A CA 1
ATOM 1175 C C . PHE A 1 144 ? -8.609 6.715 -11.977 1 90.88 144 PHE A C 1
ATOM 1177 O O . PHE A 1 144 ? -9.758 6.496 -12.367 1 90.88 144 PHE A O 1
ATOM 1184 N N . ASN A 1 145 ? -7.602 6.938 -12.766 1 88.5 145 ASN A N 1
ATOM 1185 C CA . ASN A 1 145 ? -7.793 6.879 -14.211 1 88.5 145 ASN A CA 1
ATOM 1186 C C . ASN A 1 145 ? -8.164 5.473 -14.672 1 88.5 145 ASN A C 1
ATOM 1188 O O . ASN A 1 145 ? -8.883 5.305 -15.656 1 88.5 145 ASN A O 1
ATOM 1192 N N . ASN A 1 146 ? -7.711 4.527 -13.938 1 91.69 146 ASN A N 1
ATOM 1193 C CA . ASN A 1 146 ? -7.977 3.131 -14.273 1 91.69 146 ASN A CA 1
ATOM 1194 C C . ASN A 1 146 ? -9.273 2.639 -13.633 1 91.69 146 ASN A C 1
ATOM 1196 O O . ASN A 1 146 ? -9.617 1.462 -13.75 1 91.69 146 ASN A O 1
ATOM 1200 N N . GLY A 1 147 ? -9.977 3.535 -12.961 1 91.75 147 GLY A N 1
ATOM 1201 C CA . GLY A 1 147 ? -11.344 3.213 -12.562 1 91.75 147 GLY A CA 1
ATOM 1202 C C . GLY A 1 147 ? -11.477 2.918 -11.086 1 91.75 147 GLY A C 1
ATOM 1203 O O . GLY A 1 147 ? -12.578 2.646 -10.594 1 91.75 147 GLY A O 1
ATOM 1204 N N . LYS A 1 148 ? -10.398 2.984 -10.32 1 94.06 148 LYS A N 1
ATOM 1205 C CA . LYS A 1 148 ? -10.523 2.752 -8.891 1 94.06 148 LYS A CA 1
ATOM 1206 C C . LYS A 1 148 ? -11.305 3.873 -8.219 1 94.06 148 LYS A C 1
ATOM 1208 O O . LYS A 1 148 ? -11.141 5.047 -8.555 1 94.06 148 LYS A O 1
ATOM 1213 N N . LYS A 1 149 ? -12.133 3.441 -7.266 1 95.25 149 LYS A N 1
ATOM 1214 C CA . LYS A 1 149 ? -12.914 4.434 -6.527 1 95.25 149 LYS A CA 1
ATOM 1215 C C . LYS A 1 149 ? -12.156 4.914 -5.293 1 95.25 149 LYS A C 1
ATOM 1217 O O . LYS A 1 149 ? -12.477 5.965 -4.734 1 95.25 149 LYS A O 1
ATOM 1222 N N . PHE A 1 150 ? -11.273 4.129 -4.824 1 95.81 150 PHE A N 1
ATOM 1223 C CA . PHE A 1 150 ? -10.367 4.508 -3.746 1 95.81 150 PHE A CA 1
ATOM 1224 C C . PHE A 1 150 ? -9.031 3.793 -3.885 1 95.81 150 PHE A C 1
ATOM 1226 O O . PHE A 1 150 ? -8.93 2.781 -4.582 1 95.81 150 PHE A O 1
ATOM 1233 N N . CYS A 1 151 ? -8.055 4.383 -3.33 1 94 151 CYS A N 1
ATOM 1234 C CA . CYS A 1 151 ? -6.727 3.791 -3.252 1 94 151 CYS A CA 1
ATOM 1235 C C . CYS A 1 151 ? -6.238 3.729 -1.81 1 94 151 CYS A C 1
ATOM 1237 O O . CYS A 1 151 ? -6.34 4.715 -1.074 1 94 151 CYS A O 1
ATOM 1239 N N . ALA A 1 152 ? -5.773 2.562 -1.451 1 93.38 152 ALA A N 1
ATOM 1240 C CA . ALA A 1 152 ? -5.148 2.469 -0.134 1 93.38 152 ALA A CA 1
ATOM 1241 C C . ALA A 1 152 ? -3.717 2.992 -0.168 1 93.38 152 ALA A C 1
ATOM 1243 O O . ALA A 1 152 ? -2.957 2.68 -1.087 1 93.38 152 ALA A O 1
ATOM 1244 N N . ILE A 1 153 ? -3.367 3.816 0.727 1 94.25 153 ILE A N 1
ATOM 1245 C CA . ILE A 1 153 ? -2.041 4.391 0.929 1 94.25 153 ILE A CA 1
ATOM 1246 C C . ILE A 1 153 ? -1.626 4.227 2.389 1 94.25 153 ILE A C 1
ATOM 1248 O O . ILE A 1 153 ? -2.332 3.59 3.176 1 94.25 153 ILE A O 1
ATOM 1252 N N . ASN A 1 154 ? -0.377 4.695 2.723 1 94.62 154 ASN A N 1
ATOM 1253 C CA . ASN A 1 154 ? -0.008 4.547 4.125 1 94.62 154 ASN A CA 1
ATOM 1254 C C . ASN A 1 154 ? 0.587 5.836 4.688 1 94.62 154 ASN A C 1
ATOM 1256 O O . ASN A 1 154 ? 1.312 5.809 5.684 1 94.62 154 ASN A O 1
ATOM 1260 N N . VAL A 1 155 ? 0.322 6.938 3.963 1 94.62 155 VAL A N 1
ATOM 1261 C CA . VAL A 1 155 ? 0.746 8.25 4.43 1 94.62 155 VAL A CA 1
ATOM 1262 C C . VAL A 1 155 ? -0.463 9.18 4.535 1 94.62 155 VAL A C 1
ATOM 1264 O O . VAL A 1 155 ? -1.522 8.891 3.971 1 94.62 155 VAL A O 1
ATOM 1267 N N . GLY A 1 156 ? -0.284 10.195 5.332 1 96.44 156 GLY A N 1
ATOM 1268 C CA . GLY A 1 156 ? -1.345 11.18 5.484 1 96.44 156 GLY A CA 1
ATOM 1269 C C . GLY A 1 156 ? -0.91 12.586 5.121 1 96.44 156 GLY A C 1
ATOM 1270 O O . GLY A 1 156 ? 0.284 12.859 4.977 1 96.44 156 GLY A O 1
ATOM 1271 N N . CYS A 1 157 ? -1.844 13.391 4.891 1 97.06 157 CYS A N 1
ATOM 1272 C CA . CYS A 1 157 ? -1.695 14.828 4.691 1 97.06 157 CYS A CA 1
ATOM 1273 C C . CYS A 1 157 ? -2.787 15.594 5.426 1 97.06 157 CYS A C 1
ATOM 1275 O O . CYS A 1 157 ? -3.961 15.227 5.367 1 97.06 157 CYS A O 1
ATOM 1277 N N . PHE A 1 158 ? -2.381 16.641 6.113 1 98.19 158 PHE A N 1
ATOM 1278 C CA . PHE A 1 158 ? -3.359 17.391 6.898 1 98.19 158 PHE A CA 1
ATOM 1279 C C . PHE A 1 158 ? -4.141 18.359 6.016 1 98.19 158 PHE A C 1
ATOM 1281 O O . PHE A 1 158 ? -5 19.094 6.504 1 98.19 158 PHE A O 1
ATOM 1288 N N . GLU A 1 159 ? -3.902 18.297 4.734 1 97.19 159 GLU A N 1
ATOM 1289 C CA . GLU A 1 159 ? -4.723 19.016 3.773 1 97.19 159 GLU A CA 1
ATOM 1290 C C . GLU A 1 159 ? -5.973 18.234 3.4 1 97.19 159 GLU A C 1
ATOM 1292 O O . GLU A 1 159 ? -6.227 17.984 2.221 1 97.19 159 GLU A O 1
ATOM 1297 N N . GLY A 1 160 ? -6.754 17.906 4.43 1 98.56 160 GLY A N 1
ATOM 1298 C CA . GLY A 1 160 ? -8.023 17.25 4.152 1 98.56 160 GLY A CA 1
ATOM 1299 C C . GLY A 1 160 ? -8.164 15.906 4.844 1 98.56 160 GLY A C 1
ATOM 1300 O O . GLY A 1 160 ? -9.141 15.188 4.617 1 98.56 160 GLY A O 1
ATOM 1301 N N . MET A 1 161 ? -7.227 15.523 5.668 1 98.81 161 MET A N 1
ATOM 1302 C CA . MET A 1 161 ? -7.312 14.25 6.375 1 98.81 161 MET A CA 1
ATOM 1303 C C . MET A 1 161 ? -8.578 14.18 7.227 1 98.81 161 MET A C 1
ATOM 1305 O O . MET A 1 161 ? -8.859 15.102 7.992 1 98.81 161 MET A O 1
ATOM 1309 N N . PHE A 1 162 ? -9.391 13.211 6.984 1 98.94 162 PHE A N 1
ATOM 1310 C CA . PHE A 1 162 ? -10.602 12.898 7.734 1 98.94 162 PHE A CA 1
ATOM 1311 C C . PHE A 1 162 ? -10.414 11.641 8.562 1 98.94 162 PHE A C 1
ATOM 1313 O O . PHE A 1 162 ? -10.383 10.531 8.023 1 98.94 162 PHE A O 1
ATOM 1320 N N . VAL A 1 163 ? -10.289 11.766 9.922 1 98.94 163 VAL A N 1
ATOM 1321 C CA . VAL A 1 163 ? -9.852 10.656 10.766 1 98.94 163 VAL A CA 1
ATOM 1322 C C . VAL A 1 163 ? -10.828 10.477 11.93 1 98.94 163 VAL A C 1
ATOM 1324 O O . VAL A 1 163 ? -11.32 11.453 12.492 1 98.94 163 VAL A O 1
ATOM 1327 N N . SER A 1 164 ? -11.07 9.273 12.344 1 98.88 164 SER A N 1
ATOM 1328 C CA . SER A 1 164 ? -12.008 8.977 13.414 1 98.88 164 SER A CA 1
ATOM 1329 C C . SER A 1 164 ? -11.367 9.164 14.781 1 98.88 164 SER A C 1
ATOM 1331 O O . SER A 1 164 ? -10.141 9.07 14.914 1 98.88 164 SER A O 1
ATOM 1333 N N . LYS A 1 165 ? -12.172 9.375 15.703 1 98.75 165 LYS A N 1
ATOM 1334 C CA . LYS A 1 165 ? -11.727 9.469 17.094 1 98.75 165 LYS A CA 1
ATOM 1335 C C . LYS A 1 165 ? -11.039 8.172 17.531 1 98.75 165 LYS A C 1
ATOM 1337 O O . LYS A 1 165 ? -10.07 8.211 18.297 1 98.75 165 LYS A O 1
ATOM 1342 N N . SER A 1 166 ? -11.531 7.086 17.094 1 98.25 166 SER A N 1
ATOM 1343 C CA . SER A 1 166 ? -10.961 5.793 17.453 1 98.25 166 SER A CA 1
ATOM 1344 C C . SER A 1 166 ? -9.5 5.695 17.031 1 98.25 166 SER A C 1
ATOM 1346 O O . SER A 1 166 ? -8.664 5.184 17.781 1 98.25 166 SER A O 1
ATOM 1348 N N . ILE A 1 167 ? -9.203 6.16 15.867 1 98.5 167 ILE A N 1
ATOM 1349 C CA . ILE A 1 167 ? -7.82 6.141 15.391 1 98.5 167 ILE A CA 1
ATOM 1350 C C . ILE A 1 167 ? -6.977 7.113 16.203 1 98.5 167 ILE A C 1
ATOM 1352 O O . ILE A 1 167 ? -5.859 6.785 16.609 1 98.5 167 ILE A O 1
ATOM 1356 N N . VAL A 1 168 ? -7.5 8.289 16.484 1 98.81 168 VAL A N 1
ATOM 1357 C CA . VAL A 1 168 ? -6.785 9.266 17.297 1 98.81 168 VAL A CA 1
ATOM 1358 C C . VAL A 1 168 ? -6.469 8.664 18.672 1 98.81 168 VAL A C 1
ATOM 1360 O O . VAL A 1 168 ? -5.379 8.867 19.203 1 98.81 168 VAL A O 1
ATOM 1363 N N . ASN A 1 169 ? -7.391 7.945 19.203 1 98.31 169 ASN A N 1
ATOM 1364 C CA . ASN A 1 169 ? -7.195 7.289 20.484 1 98.31 169 ASN A CA 1
ATOM 1365 C C . ASN A 1 169 ? -6.016 6.32 20.453 1 98.31 169 ASN A C 1
ATOM 1367 O O . ASN A 1 169 ? -5.316 6.148 21.453 1 98.31 169 ASN A O 1
ATOM 1371 N N . LYS A 1 170 ? -5.793 5.711 19.391 1 96.81 170 LYS A N 1
ATOM 1372 C CA . LYS A 1 170 ? -4.754 4.691 19.25 1 96.81 170 LYS A CA 1
ATOM 1373 C C . LYS A 1 170 ? -3.391 5.328 18.984 1 96.81 170 LYS A C 1
ATOM 1375 O O . LYS A 1 170 ? -2.371 4.859 19.5 1 96.81 170 LYS A O 1
ATOM 1380 N N . ILE A 1 171 ? -3.361 6.395 18.203 1 97.38 171 ILE A N 1
ATOM 1381 C CA . ILE A 1 171 ? -2.061 6.848 17.719 1 97.38 171 ILE A CA 1
ATOM 1382 C C . ILE A 1 171 ? -1.699 8.172 18.375 1 97.38 171 ILE A C 1
ATOM 1384 O O . ILE A 1 171 ? -0.584 8.672 18.203 1 97.38 171 ILE A O 1
ATOM 1388 N N . GLY A 1 172 ? -2.643 8.812 19.094 1 98.25 172 GLY A N 1
ATOM 1389 C CA . GLY A 1 172 ? -2.385 10.078 19.766 1 98.25 172 GLY A CA 1
ATOM 1390 C C . GLY A 1 172 ? -2.625 11.281 18.875 1 98.25 172 GLY A C 1
ATOM 1391 O O . GLY A 1 172 ? -3.379 11.203 17.906 1 98.25 172 GLY A O 1
ATOM 1392 N N . PHE A 1 173 ? -2.084 12.375 19.297 1 98.75 173 PHE A N 1
ATOM 1393 C CA . PHE A 1 173 ? -2.27 13.633 18.594 1 98.75 173 PHE A CA 1
ATOM 1394 C C . PHE A 1 173 ? -1.077 13.922 17.688 1 98.75 173 PHE A C 1
ATOM 1396 O O . PHE A 1 173 ? -0.01 13.328 17.844 1 98.75 173 PHE A O 1
ATOM 1403 N N . PRO A 1 174 ? -1.3 14.805 16.625 1 98.44 174 PRO A N 1
ATOM 1404 C CA . PRO A 1 174 ? -0.136 15.227 15.836 1 98.44 174 PRO A CA 1
ATOM 1405 C C . PRO A 1 174 ? 1.005 15.742 16.719 1 98.44 174 PRO A C 1
ATOM 1407 O O . PRO A 1 174 ? 0.76 16.391 17.734 1 98.44 174 PRO A O 1
ATOM 1410 N N . ASP A 1 175 ? 2.225 15.516 16.344 1 98.38 175 ASP A N 1
ATOM 1411 C CA . ASP A 1 175 ? 3.404 15.797 17.156 1 98.38 175 ASP A CA 1
ATOM 1412 C C . ASP A 1 175 ? 3.912 17.219 16.906 1 98.38 175 ASP A C 1
ATOM 1414 O O . ASP A 1 175 ? 4.543 17.484 15.875 1 98.38 175 ASP A O 1
ATOM 1418 N N . LYS A 1 176 ? 3.738 18.047 17.828 1 98.06 176 LYS A N 1
ATOM 1419 C CA . LYS A 1 176 ? 4.105 19.453 17.688 1 98.06 176 LYS A CA 1
ATOM 1420 C C . LYS A 1 176 ? 5.617 19.625 17.578 1 98.06 176 LYS A C 1
ATOM 1422 O O . LYS A 1 176 ? 6.102 20.672 17.125 1 98.06 176 LYS A O 1
ATOM 1427 N N . ARG A 1 177 ? 6.41 18.719 18.016 1 98.19 177 ARG A N 1
ATOM 1428 C CA . ARG A 1 177 ? 7.867 18.812 17.984 1 98.19 177 ARG A CA 1
ATOM 1429 C C . ARG A 1 177 ? 8.367 19 16.562 1 98.19 177 ARG A C 1
ATOM 1431 O O . ARG A 1 177 ? 9.438 19.578 16.344 1 98.19 177 ARG A O 1
ATOM 1438 N N . PHE A 1 178 ? 7.559 18.609 15.492 1 98.44 178 PHE A N 1
ATOM 1439 C CA . PHE A 1 178 ? 7.949 18.703 14.094 1 98.44 178 PHE A CA 1
ATOM 1440 C C . PHE A 1 178 ? 7.938 20.156 13.625 1 98.44 178 PHE A C 1
ATOM 1442 O O . PHE A 1 178 ? 8.695 20.531 12.734 1 98.44 178 PHE A O 1
ATOM 1449 N N . PHE A 1 179 ? 7.113 20.953 14.227 1 97.69 179 PHE A N 1
ATOM 1450 C CA . PHE A 1 179 ? 6.867 22.328 13.828 1 97.69 179 PHE A CA 1
ATOM 1451 C C . PHE A 1 179 ? 6.246 22.391 12.438 1 97.69 179 PHE A C 1
ATOM 1453 O O . PHE A 1 179 ? 5.047 22.641 12.297 1 97.69 179 PHE A O 1
ATOM 1460 N N . ILE A 1 180 ? 7.047 22.062 11.438 1 94.44 180 ILE A N 1
ATOM 1461 C CA . ILE A 1 180 ? 6.492 21.844 10.109 1 94.44 180 ILE A CA 1
ATOM 1462 C C . ILE A 1 180 ? 7.156 20.625 9.469 1 94.44 180 ILE A C 1
ATOM 1464 O O . ILE A 1 180 ? 8.172 20.125 9.961 1 94.44 180 ILE A O 1
ATOM 1468 N N . ALA A 1 181 ? 6.543 20.031 8.5 1 91.31 181 ALA A N 1
ATOM 1469 C CA . ALA A 1 181 ? 7.098 19.016 7.598 1 91.31 181 ALA A CA 1
ATOM 1470 C C . ALA A 1 181 ? 7.062 17.641 8.234 1 91.31 181 ALA A C 1
ATOM 1472 O O . ALA A 1 181 ? 7.555 17.453 9.352 1 91.31 181 ALA A O 1
ATOM 1473 N N . GLU A 1 182 ? 6.559 16.625 7.648 1 92.94 182 GLU A N 1
ATOM 1474 C CA . GLU A 1 182 ? 6.609 15.18 7.883 1 92.94 182 GLU A CA 1
ATOM 1475 C C . GLU A 1 182 ? 5.645 14.773 8.992 1 92.94 182 GLU A C 1
ATOM 1477 O O . GLU A 1 182 ? 5.375 13.586 9.172 1 92.94 182 GLU A O 1
ATOM 1482 N N . ASP A 1 183 ? 5.145 15.703 9.797 1 96.69 183 ASP A N 1
ATOM 1483 C CA . ASP A 1 183 ? 4.227 15.367 10.875 1 96.69 183 ASP A CA 1
ATOM 1484 C C . ASP A 1 183 ? 2.988 14.648 10.344 1 96.69 183 ASP A C 1
ATOM 1486 O O . ASP A 1 183 ? 2.549 13.648 10.914 1 96.69 183 ASP A O 1
ATOM 1490 N N . ASP A 1 184 ? 2.488 15.117 9.219 1 97.44 184 ASP A N 1
ATOM 1491 C CA . ASP A 1 184 ? 1.282 14.516 8.648 1 97.44 184 ASP A CA 1
ATOM 1492 C C . ASP A 1 184 ? 1.586 13.156 8.023 1 97.44 184 ASP A C 1
ATOM 1494 O O . ASP A 1 184 ? 0.794 12.219 8.141 1 97.44 184 ASP A O 1
ATOM 1498 N N . THR A 1 185 ? 2.787 13.039 7.398 1 95.5 185 THR A N 1
ATOM 1499 C CA . THR A 1 185 ? 3.209 11.766 6.816 1 95.5 185 THR A CA 1
ATOM 1500 C C . THR A 1 185 ? 3.254 10.672 7.879 1 95.5 185 THR A C 1
ATOM 1502 O O . THR A 1 185 ? 2.676 9.602 7.695 1 95.5 185 THR A O 1
ATOM 1505 N N . ILE A 1 186 ? 3.863 11 8.953 1 95.38 186 ILE A N 1
ATOM 1506 C CA . ILE A 1 186 ? 4.051 10.023 10.023 1 95.38 186 ILE A CA 1
ATOM 1507 C C . ILE A 1 186 ? 2.709 9.727 10.688 1 95.38 186 ILE A C 1
ATOM 1509 O O . ILE A 1 186 ? 2.449 8.586 11.086 1 95.38 186 ILE A O 1
ATOM 1513 N N . TYR A 1 187 ? 1.876 10.75 10.797 1 98.31 187 TYR A N 1
ATOM 1514 C CA . TYR A 1 187 ? 0.562 10.555 11.398 1 98.31 187 TYR A CA 1
ATOM 1515 C C . TYR A 1 187 ? -0.275 9.586 10.578 1 98.31 187 TYR A C 1
ATOM 1517 O O . TYR A 1 187 ? -0.913 8.688 11.125 1 98.31 187 TYR A O 1
ATOM 1525 N N . GLY A 1 188 ? -0.259 9.758 9.266 1 97.94 188 GLY A N 1
ATOM 1526 C CA . GLY A 1 188 ? -0.928 8.812 8.383 1 97.94 188 GLY A CA 1
ATOM 1527 C C . GLY A 1 188 ? -0.328 7.422 8.438 1 97.94 188 GLY A C 1
ATOM 1528 O O . GLY A 1 188 ? -1.054 6.426 8.43 1 97.94 188 GLY A O 1
ATOM 1529 N N . PHE A 1 189 ? 0.966 7.406 8.531 1 95.75 189 PHE A N 1
ATOM 1530 C CA . PHE A 1 189 ? 1.652 6.125 8.633 1 95.75 189 PHE A CA 1
ATOM 1531 C C . PHE A 1 189 ? 1.247 5.395 9.914 1 95.75 189 PHE A C 1
ATOM 1533 O O . PHE A 1 189 ? 0.984 4.191 9.883 1 95.75 189 PHE A O 1
ATOM 1540 N N . ALA A 1 190 ? 1.199 6.102 10.992 1 96.12 190 ALA A N 1
ATOM 1541 C CA . ALA A 1 190 ? 0.754 5.516 12.25 1 96.12 190 ALA A CA 1
ATOM 1542 C C . ALA A 1 190 ? -0.673 4.988 12.141 1 96.12 190 ALA A C 1
ATOM 1544 O O . ALA A 1 190 ? -0.97 3.883 12.594 1 96.12 190 ALA A O 1
ATOM 1545 N N . ALA A 1 191 ? -1.548 5.773 11.516 1 97.62 191 ALA A N 1
ATOM 1546 C CA . ALA A 1 191 ? -2.938 5.359 11.336 1 97.62 191 ALA A CA 1
ATOM 1547 C C . ALA A 1 191 ? -3.025 4.066 10.531 1 97.62 191 ALA A C 1
ATOM 1549 O O . ALA A 1 191 ? -3.9 3.234 10.773 1 97.62 191 ALA A O 1
ATOM 1550 N N . SER A 1 192 ? -2.113 3.857 9.609 1 95.81 192 SER A N 1
ATOM 1551 C CA . SER A 1 192 ? -2.15 2.729 8.68 1 95.81 192 SER A CA 1
ATOM 1552 C C . SER A 1 192 ? -1.959 1.405 9.414 1 95.81 192 SER A C 1
ATOM 1554 O O . SER A 1 192 ? -2.258 0.34 8.875 1 95.81 192 SER A O 1
ATOM 1556 N N . PHE A 1 193 ? -1.501 1.472 10.641 1 92.69 193 PHE A N 1
ATOM 1557 C CA . PHE A 1 193 ? -1.332 0.26 11.438 1 92.69 193 PHE A CA 1
ATOM 1558 C C . PHE A 1 193 ? -2.672 -0.221 11.977 1 92.69 193 PHE A C 1
ATOM 1560 O O . PHE A 1 193 ? -2.801 -1.374 12.398 1 92.69 193 PHE A O 1
ATOM 1567 N N . TYR A 1 194 ? -3.648 0.648 11.961 1 95.38 194 TYR A N 1
ATOM 1568 C CA . TYR A 1 194 ? -4.898 0.318 12.633 1 95.38 194 TYR A CA 1
ATOM 1569 C C . TYR A 1 194 ? -6.07 0.369 11.664 1 95.38 194 TYR A C 1
ATOM 1571 O O . TYR A 1 194 ? -7.141 -0.179 11.938 1 95.38 194 TYR A O 1
ATOM 1579 N N . THR A 1 195 ? -5.938 1.03 10.602 1 97.06 195 THR A N 1
ATOM 1580 C CA . THR A 1 195 ? -6.93 1.118 9.539 1 97.06 195 THR A CA 1
ATOM 1581 C C . THR A 1 195 ? -6.25 1.284 8.18 1 97.06 195 THR A C 1
ATOM 1583 O O . THR A 1 195 ? -5.066 1.611 8.109 1 97.06 195 THR A O 1
ATOM 1586 N N . ASN A 1 196 ? -6.98 0.906 7.117 1 95.62 196 ASN A N 1
ATOM 1587 C CA . ASN A 1 196 ? -6.496 1.303 5.801 1 95.62 196 ASN A CA 1
ATOM 1588 C C . ASN A 1 196 ? -6.645 2.805 5.574 1 95.62 196 ASN A C 1
ATOM 1590 O O . ASN A 1 196 ? -7.758 3.336 5.613 1 95.62 196 ASN A O 1
ATOM 1594 N N . VAL A 1 197 ? -5.52 3.496 5.426 1 97.81 197 VAL A N 1
ATOM 1595 C CA . VAL A 1 197 ? -5.574 4.887 4.992 1 97.81 197 VAL A CA 1
ATOM 1596 C C . VAL A 1 197 ? -5.902 4.957 3.502 1 97.81 197 VAL A C 1
ATOM 1598 O O . VAL A 1 197 ? -5.227 4.324 2.684 1 97.81 197 VAL A O 1
ATOM 1601 N N . ILE A 1 198 ? -7 5.738 3.15 1 97.75 198 ILE A N 1
ATOM 1602 C CA . ILE A 1 198 ? -7.406 5.648 1.753 1 97.75 198 ILE A CA 1
ATOM 1603 C C . ILE A 1 198 ? -7.52 7.047 1.156 1 97.75 198 ILE A C 1
ATOM 1605 O O . ILE A 1 198 ? -7.789 8.016 1.872 1 97.75 198 ILE A O 1
ATOM 1609 N N . LEU A 1 199 ? -7.176 7.172 -0.057 1 96.94 199 LEU A N 1
ATOM 1610 C CA . LEU A 1 199 ? -7.457 8.289 -0.948 1 96.94 199 LEU A CA 1
ATOM 1611 C C . LEU A 1 199 ? -8.688 8.008 -1.801 1 96.94 199 LEU A C 1
ATOM 1613 O O . LEU A 1 199 ? -8.781 6.961 -2.441 1 96.94 199 LEU A O 1
ATOM 1617 N N . VAL A 1 200 ? -9.68 8.898 -1.755 1 97.31 200 VAL A N 1
ATOM 1618 C CA . VAL A 1 200 ? -10.938 8.57 -2.414 1 97.31 200 VAL A CA 1
ATOM 1619 C C . VAL A 1 200 ? -11.109 9.438 -3.658 1 97.31 200 VAL A C 1
ATOM 1621 O O . VAL A 1 200 ? -10.625 10.57 -3.703 1 97.31 200 VAL A O 1
ATOM 1624 N N . SER A 1 201 ? -11.836 8.945 -4.652 1 95.5 201 SER A N 1
ATOM 1625 C CA . SER A 1 201 ? -11.867 9.531 -5.988 1 95.5 201 SER A CA 1
ATOM 1626 C C . SER A 1 201 ? -12.828 10.719 -6.051 1 95.5 201 SER A C 1
ATOM 1628 O O . SER A 1 201 ? -12.672 11.609 -6.887 1 95.5 201 SER A O 1
ATOM 1630 N N . ASP A 1 202 ? -13.758 10.773 -5.172 1 96.81 202 ASP A N 1
ATOM 1631 C CA . ASP A 1 202 ? -14.898 11.641 -5.449 1 96.81 202 ASP A CA 1
ATOM 1632 C C . ASP A 1 202 ? -14.961 12.797 -4.449 1 96.81 202 ASP A C 1
ATOM 1634 O O . ASP A 1 202 ? -15.781 13.703 -4.598 1 96.81 202 ASP A O 1
ATOM 1638 N N . ALA A 1 203 ? -14.219 12.805 -3.369 1 98.5 203 ALA A N 1
ATOM 1639 C CA . ALA A 1 203 ? -14.062 13.961 -2.492 1 98.5 203 ALA A CA 1
ATOM 1640 C C . ALA A 1 203 ? -12.922 14.859 -2.963 1 98.5 203 ALA A C 1
ATOM 1642 O O . ALA A 1 203 ? -11.789 14.398 -3.127 1 98.5 203 ALA A O 1
ATOM 1643 N N . ILE A 1 204 ? -13.258 16.141 -3.156 1 98.38 204 ILE A N 1
ATOM 1644 C CA . ILE A 1 204 ? -12.297 16.984 -3.854 1 98.38 204 ILE A CA 1
ATOM 1645 C C . ILE A 1 204 ? -12.023 18.25 -3.033 1 98.38 204 ILE A C 1
ATOM 1647 O O . ILE A 1 204 ? -12.953 18.844 -2.488 1 98.38 204 ILE A O 1
ATOM 1651 N N . MET A 1 205 ? -10.766 18.594 -2.936 1 98.62 205 MET A N 1
ATOM 1652 C CA . MET A 1 205 ? -10.312 19.891 -2.408 1 98.62 205 MET A CA 1
ATOM 1653 C C . MET A 1 205 ? -9.352 20.562 -3.375 1 98.62 205 MET A C 1
ATOM 1655 O O . MET A 1 205 ? -8.602 19.891 -4.082 1 98.62 205 MET A O 1
ATOM 1659 N N . VAL A 1 206 ? -9.391 21.859 -3.389 1 98.56 206 VAL A N 1
ATOM 1660 C CA . VAL A 1 206 ? -8.547 22.609 -4.312 1 98.56 206 VAL A CA 1
ATOM 1661 C C . VAL A 1 206 ? -7.598 23.516 -3.525 1 98.56 206 VAL A C 1
ATOM 1663 O O . VAL A 1 206 ? -8.039 24.312 -2.688 1 98.56 206 VAL A O 1
ATOM 1666 N N . ARG A 1 207 ? -6.363 23.406 -3.789 1 97.38 207 ARG A N 1
ATOM 1667 C CA . ARG A 1 207 ? -5.367 24.281 -3.172 1 97.38 207 ARG A CA 1
ATOM 1668 C C . ARG A 1 207 ? -5.441 25.688 -3.752 1 97.38 207 ARG A C 1
ATOM 1670 O O . ARG A 1 207 ? -5.828 25.859 -4.91 1 97.38 207 ARG A O 1
ATOM 1677 N N . ALA A 1 208 ? -4.969 26.609 -2.967 1 96.25 208 ALA A N 1
ATOM 1678 C CA . ALA A 1 208 ? -4.93 28 -3.438 1 96.25 208 ALA A CA 1
ATOM 1679 C C . ALA A 1 208 ? -3.822 28.203 -4.469 1 96.25 208 ALA A C 1
ATOM 1681 O O . ALA A 1 208 ? -3.965 29 -5.398 1 96.25 208 ALA A O 1
ATOM 1682 N N . ARG A 1 209 ? -2.779 27.391 -4.391 1 92.56 209 ARG A N 1
ATOM 1683 C CA . ARG A 1 209 ? -1.606 27.594 -5.234 1 92.56 209 ARG A CA 1
ATOM 1684 C C . ARG A 1 209 ? -1.738 26.828 -6.547 1 92.56 209 ARG A C 1
ATOM 1686 O O . ARG A 1 209 ? -2.512 25.875 -6.645 1 92.56 209 ARG A O 1
ATOM 1693 N N . ARG A 1 210 ? -0.936 27.25 -7.516 1 91.56 210 ARG A N 1
ATOM 1694 C CA . ARG A 1 210 ? -0.856 26.578 -8.812 1 91.56 210 ARG A CA 1
ATOM 1695 C C . ARG A 1 210 ? 0.209 25.484 -8.797 1 91.56 210 ARG A C 1
ATOM 1697 O O . ARG A 1 210 ? 1.131 25.516 -7.98 1 91.56 210 ARG A O 1
ATOM 1704 N N . SER A 1 211 ? 0.072 24.594 -9.703 1 87.88 211 SER A N 1
ATOM 1705 C CA . SER A 1 211 ? 1.011 23.469 -9.797 1 87.88 211 SER A CA 1
ATOM 1706 C C . SER A 1 211 ? 2.418 23.969 -10.133 1 87.88 211 SER A C 1
ATOM 1708 O O . SER A 1 211 ? 3.404 23.328 -9.758 1 87.88 211 SER A O 1
ATOM 1710 N N . SER A 1 212 ? 2.518 25.062 -10.766 1 83.5 212 SER A N 1
ATOM 1711 C CA . SER A 1 212 ? 3.801 25.594 -11.195 1 83.5 212 SER A CA 1
ATOM 1712 C C . SER A 1 212 ? 4.477 26.391 -10.078 1 83.5 212 SER A C 1
ATOM 1714 O O . SER A 1 212 ? 5.66 26.703 -10.164 1 83.5 212 SER A O 1
ATOM 1716 N N . ASP A 1 213 ? 3.682 26.75 -9.094 1 75.94 213 ASP A N 1
ATOM 1717 C CA . ASP A 1 213 ? 4.254 27.516 -7.988 1 75.94 213 ASP A CA 1
ATOM 1718 C C . ASP A 1 213 ? 5.207 26.656 -7.16 1 75.94 213 ASP A C 1
ATOM 1720 O O . ASP A 1 213 ? 5.758 27.125 -6.16 1 75.94 213 ASP A O 1
ATOM 1724 N N . ARG A 1 214 ? 5.91 25.719 -7.867 1 60 214 ARG A N 1
ATOM 1725 C CA . ARG A 1 214 ? 6.656 24.625 -7.25 1 60 214 ARG A CA 1
ATOM 1726 C C . ARG A 1 214 ? 7.801 25.156 -6.395 1 60 214 ARG A C 1
ATOM 1728 O O . ARG A 1 214 ? 8.938 25.25 -6.867 1 60 214 ARG A O 1
ATOM 1735 N N . SER A 1 215 ? 7.562 26.016 -5.262 1 64.5 215 SER A N 1
ATOM 1736 C CA . SER A 1 215 ? 8.781 26.484 -4.613 1 64.5 215 SER A CA 1
ATOM 1737 C C . SER A 1 215 ? 8.883 25.953 -3.186 1 64.5 215 SER A C 1
ATOM 1739 O O . SER A 1 215 ? 7.977 26.156 -2.375 1 64.5 215 SER A O 1
ATOM 1741 N N . VAL A 1 216 ? 9.586 24.766 -3.023 1 77.94 216 VAL A N 1
ATOM 1742 C CA . VAL A 1 216 ? 9.977 24.375 -1.676 1 77.94 216 VAL A CA 1
ATOM 1743 C C . VAL A 1 216 ? 10.938 25.422 -1.097 1 77.94 216 VAL A C 1
ATOM 1745 O O . VAL A 1 216 ? 11.945 25.766 -1.723 1 77.94 216 VAL A O 1
ATOM 1748 N N . SER A 1 217 ? 10.492 26.047 0.073 1 85.56 217 SER A N 1
ATOM 1749 C CA . SER A 1 217 ? 11.32 27.062 0.709 1 85.56 217 SER A CA 1
ATOM 1750 C C . SER A 1 217 ? 12.508 26.438 1.434 1 85.56 217 SER A C 1
ATOM 1752 O O . SER A 1 217 ? 12.453 25.281 1.84 1 85.56 217 SER A O 1
ATOM 1754 N N . PRO A 1 218 ? 13.555 27.188 1.551 1 89.56 218 PRO A N 1
ATOM 1755 C CA . PRO A 1 218 ? 14.68 26.688 2.346 1 89.56 218 PRO A CA 1
ATOM 1756 C C . PRO A 1 218 ? 14.281 26.328 3.773 1 89.56 218 PRO A C 1
ATOM 1758 O O . PRO A 1 218 ? 14.852 25.406 4.359 1 89.56 218 PRO A O 1
ATOM 1761 N N . MET A 1 219 ? 13.305 27.047 4.281 1 92.19 219 MET A N 1
ATOM 1762 C CA . MET A 1 219 ? 12.82 26.734 5.621 1 92.19 219 MET A CA 1
ATOM 1763 C C . MET A 1 219 ? 12.234 25.328 5.668 1 92.19 219 MET A C 1
ATOM 1765 O O . MET A 1 219 ? 12.508 24.562 6.602 1 92.19 219 MET A O 1
ATOM 1769 N N . TYR A 1 220 ? 11.492 25.016 4.676 1 90.88 220 TYR A N 1
ATOM 1770 C CA . TYR A 1 220 ? 10.906 23.688 4.609 1 90.88 220 TYR A CA 1
ATOM 1771 C C . TYR A 1 220 ? 11.984 22.625 4.516 1 90.88 220 TYR A C 1
ATOM 1773 O O . TYR A 1 220 ? 11.914 21.594 5.195 1 90.88 220 TYR A O 1
ATOM 1781 N N . THR A 1 221 ? 12.961 22.859 3.689 1 88.88 221 THR A N 1
ATOM 1782 C CA . THR A 1 221 ? 14.078 21.938 3.535 1 88.88 221 THR A CA 1
ATOM 1783 C C . THR A 1 221 ? 14.797 21.719 4.867 1 88.88 221 THR A C 1
ATOM 1785 O O . THR A 1 221 ? 15.141 20.594 5.219 1 88.88 221 THR A O 1
ATOM 1788 N N . TYR A 1 222 ? 14.984 22.844 5.551 1 92.75 222 TYR A N 1
ATOM 1789 C CA . TYR A 1 222 ? 15.609 22.766 6.863 1 92.75 222 TYR A CA 1
ATOM 1790 C C . TYR A 1 222 ? 14.836 21.844 7.793 1 92.75 222 TYR A C 1
ATOM 1792 O O . TYR A 1 222 ? 15.414 20.938 8.391 1 92.75 222 TYR A O 1
ATOM 1800 N N . TYR A 1 223 ? 13.594 22.031 7.902 1 94.94 223 TYR A N 1
ATOM 1801 C CA . TYR A 1 223 ? 12.805 21.266 8.852 1 94.94 223 TYR A CA 1
ATOM 1802 C C . TYR A 1 223 ? 12.672 19.812 8.422 1 94.94 223 TYR A C 1
ATOM 1804 O O . TYR A 1 223 ? 12.617 18.906 9.258 1 94.94 223 TYR A O 1
ATOM 1812 N N . ALA A 1 224 ? 12.562 19.562 7.137 1 90.75 224 ALA A N 1
ATOM 1813 C CA . ALA A 1 224 ? 12.531 18.188 6.633 1 90.75 224 ALA A CA 1
ATOM 1814 C C . ALA A 1 224 ? 13.758 17.406 7.086 1 90.75 224 ALA A C 1
ATOM 1816 O O . ALA A 1 224 ? 13.656 16.234 7.461 1 90.75 224 ALA A O 1
ATOM 1817 N N . CYS A 1 225 ? 14.883 18.078 7.086 1 89.81 225 CYS A N 1
ATOM 1818 C CA . CYS A 1 225 ? 16.125 17.453 7.504 1 89.81 225 CYS A CA 1
ATOM 1819 C C . CYS A 1 225 ? 16.219 17.359 9.023 1 89.81 225 CYS A C 1
ATOM 1821 O O . CYS A 1 225 ? 16.547 16.312 9.57 1 89.81 225 CYS A O 1
ATOM 1823 N N . ARG A 1 226 ? 15.883 18.438 9.648 1 93 226 ARG A N 1
ATOM 1824 C CA . ARG A 1 226 ? 15.953 18.5 11.109 1 93 226 ARG A CA 1
ATOM 1825 C C . ARG A 1 226 ? 15.055 17.438 11.75 1 93 226 ARG A C 1
ATOM 1827 O O . ARG A 1 226 ? 15.414 16.828 12.75 1 93 226 ARG A O 1
ATOM 1834 N N . ASN A 1 227 ? 13.922 17.188 11.156 1 94.31 227 ASN A N 1
ATOM 1835 C CA . ASN A 1 227 ? 12.883 16.344 11.742 1 94.31 227 ASN A CA 1
ATOM 1836 C C . ASN A 1 227 ? 13.195 14.867 11.578 1 94.31 227 ASN A C 1
ATOM 1838 O O . ASN A 1 227 ? 12.461 14.008 12.07 1 94.31 227 ASN A O 1
ATOM 1842 N N . PHE A 1 228 ? 14.25 14.555 11 1 89.5 228 PHE A N 1
ATOM 1843 C CA . PHE A 1 228 ? 14.547 13.148 10.734 1 89.5 228 PHE A CA 1
ATOM 1844 C C . PHE A 1 228 ? 14.695 12.375 12.039 1 89.5 228 PHE A C 1
ATOM 1846 O O . PHE A 1 228 ? 14.344 11.195 12.109 1 89.5 228 PHE A O 1
ATOM 1853 N N . HIS A 1 229 ? 15.258 12.961 13.031 1 90.44 229 HIS A N 1
ATOM 1854 C CA . HIS A 1 229 ? 15.383 12.242 14.297 1 90.44 229 HIS A CA 1
ATOM 1855 C C . HIS A 1 229 ? 14.008 11.914 14.875 1 90.44 229 HIS A C 1
ATOM 1857 O O . HIS A 1 229 ? 13.828 10.867 15.508 1 90.44 229 HIS A O 1
ATOM 1863 N N . LEU A 1 230 ? 13.016 12.789 14.641 1 93.81 230 LEU A N 1
ATOM 1864 C CA . LEU A 1 230 ? 11.656 12.539 15.094 1 93.81 230 LEU A CA 1
ATOM 1865 C C . LEU A 1 230 ? 11 11.438 14.266 1 93.81 230 LEU A C 1
ATOM 1867 O O . LEU A 1 230 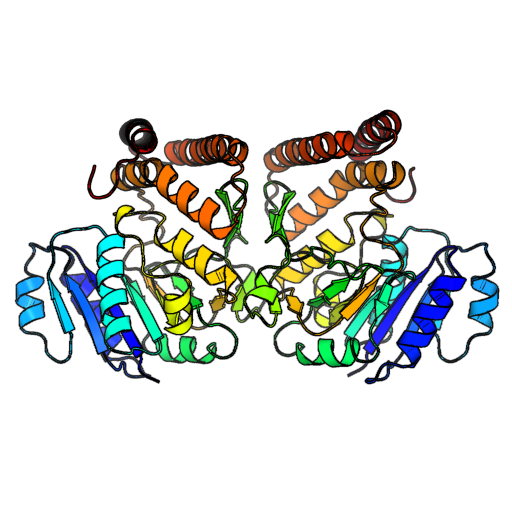? 10.273 10.602 14.805 1 93.81 230 LEU A O 1
ATOM 1871 N N . VAL A 1 231 ? 11.266 11.492 12.977 1 91.44 231 VAL A N 1
ATOM 1872 C CA . VAL A 1 231 ? 10.789 10.445 12.086 1 91.44 231 VAL A CA 1
ATOM 1873 C C . VAL A 1 231 ? 11.32 9.086 12.547 1 91.44 231 VAL A C 1
ATOM 1875 O O . VAL A 1 231 ? 10.555 8.133 12.695 1 91.44 231 VAL A O 1
ATOM 1878 N N . TYR A 1 232 ? 12.539 9.078 12.805 1 86.25 232 TYR A N 1
ATOM 1879 C CA . TYR A 1 232 ? 13.188 7.852 13.25 1 86.25 232 TYR A CA 1
ATOM 1880 C C . TYR A 1 232 ? 12.586 7.363 14.562 1 86.25 232 TYR A C 1
ATOM 1882 O O . TYR A 1 232 ? 12.305 6.172 14.719 1 86.25 232 TYR A O 1
ATOM 1890 N N . GLU A 1 233 ? 12.438 8.234 15.461 1 90.12 233 GLU A N 1
ATOM 1891 C CA . GLU A 1 233 ? 11.828 7.898 16.75 1 90.12 233 GLU A CA 1
ATOM 1892 C C . GLU A 1 233 ? 10.43 7.316 16.562 1 90.12 233 GLU A C 1
ATOM 1894 O O . GLU A 1 233 ? 10.094 6.301 17.172 1 90.12 233 GLU A O 1
ATOM 1899 N N . SER A 1 234 ? 9.68 7.953 15.742 1 91.12 234 SER A N 1
ATOM 1900 C CA . SER A 1 234 ? 8.305 7.523 15.492 1 91.12 234 SER A CA 1
ATOM 1901 C C . SER A 1 234 ? 8.266 6.145 14.844 1 91.12 234 SER A C 1
ATOM 1903 O O . SER A 1 234 ? 7.469 5.289 15.242 1 91.12 234 SER A O 1
ATOM 1905 N N . LEU A 1 235 ? 9.086 5.898 13.883 1 86.25 235 LEU A N 1
ATOM 1906 C CA . LEU A 1 235 ? 9.125 4.621 13.188 1 86.25 235 LEU A CA 1
ATOM 1907 C C . LEU A 1 235 ? 9.555 3.496 14.125 1 86.25 235 LEU A C 1
ATOM 1909 O O . LEU A 1 235 ? 9.008 2.391 14.062 1 86.25 235 LEU A O 1
ATOM 1913 N N . ASN A 1 236 ? 10.508 3.756 14.953 1 85 236 ASN A N 1
ATOM 1914 C CA . ASN A 1 236 ? 10.953 2.75 15.914 1 85 236 ASN A CA 1
ATOM 1915 C C . ASN A 1 236 ? 9.836 2.342 16.859 1 85 236 ASN A C 1
ATOM 1917 O O . ASN A 1 236 ? 9.711 1.169 17.219 1 85 236 ASN A O 1
ATOM 1921 N N . LEU A 1 237 ? 9.133 3.328 17.266 1 85.44 237 LEU A N 1
ATOM 1922 C CA . LEU A 1 237 ? 8.016 3.057 18.156 1 85.44 237 LEU A CA 1
ATOM 1923 C C . LEU A 1 237 ? 6.949 2.215 17.469 1 85.44 237 LEU A C 1
ATOM 1925 O O . LEU A 1 237 ? 6.414 1.272 18.062 1 85.44 237 LEU A O 1
ATOM 1929 N N . LEU A 1 238 ? 6.691 2.525 16.234 1 85.06 238 LEU A N 1
ATOM 1930 C CA . LEU A 1 238 ? 5.613 1.873 15.492 1 85.06 238 LEU A CA 1
ATOM 1931 C C . LEU A 1 238 ? 6.02 0.465 15.07 1 85.06 238 LEU A C 1
ATOM 1933 O O . LEU A 1 238 ? 5.191 -0.448 15.062 1 85.06 238 LEU A O 1
ATOM 1937 N N . LEU A 1 239 ? 7.254 0.226 14.688 1 79.88 239 LEU A N 1
ATOM 1938 C CA . LEU A 1 239 ? 7.707 -1.046 14.141 1 79.88 239 LEU A CA 1
ATOM 1939 C C . LEU A 1 239 ? 8.312 -1.926 15.227 1 79.88 239 LEU A C 1
ATOM 1941 O O . LEU A 1 239 ? 8.602 -3.102 14.992 1 79.88 239 LEU A O 1
ATOM 1945 N N . ASP A 1 240 ? 8.367 -1.618 16.422 1 71.56 240 ASP A N 1
ATOM 1946 C CA . ASP A 1 240 ? 8.969 -2.348 17.547 1 71.56 240 ASP A CA 1
ATOM 1947 C C . ASP A 1 240 ? 10.367 -2.844 17.188 1 71.56 240 ASP A C 1
ATOM 1949 O O . ASP A 1 240 ? 10.742 -3.961 17.547 1 71.56 240 ASP A O 1
ATOM 1953 N N . LYS A 1 241 ? 11.031 -2.533 16.094 1 63.31 241 LYS A N 1
ATOM 1954 C CA . LYS A 1 241 ? 12.367 -2.988 15.719 1 63.31 241 LYS A CA 1
ATOM 1955 C C . LYS A 1 241 ? 13.383 -1.852 15.812 1 63.31 241 LYS A C 1
ATOM 1957 O O . LYS A 1 241 ? 13.195 -0.795 15.203 1 63.31 241 LYS A O 1
ATOM 1962 N N . LYS A 1 242 ? 14.188 -1.915 16.922 1 57.94 242 LYS A N 1
ATOM 1963 C CA . LYS A 1 242 ? 15.266 -0.943 17.078 1 57.94 242 LYS A CA 1
ATOM 1964 C C . LYS A 1 242 ? 16.391 -1.21 16.094 1 57.94 242 LYS A C 1
ATOM 1966 O O . LYS A 1 242 ? 17.203 -2.119 16.297 1 57.94 242 LYS A O 1
ATOM 1971 N N . ASN A 1 243 ? 16.156 -1.097 14.734 1 54.94 243 ASN A N 1
ATOM 1972 C CA . ASN A 1 243 ? 17.297 -1.451 13.914 1 54.94 243 ASN A CA 1
ATOM 1973 C C . ASN A 1 243 ? 18.156 -0.229 13.594 1 54.94 243 ASN A C 1
ATOM 1975 O O . ASN A 1 243 ? 17.812 0.563 12.719 1 54.94 243 ASN A O 1
ATOM 1979 N N . ARG A 1 244 ? 19.109 0.097 14.375 1 54.88 244 ARG A N 1
ATOM 1980 C CA . ARG A 1 244 ? 20.062 1.194 14.227 1 54.88 244 ARG A CA 1
ATOM 1981 C C . ARG A 1 244 ? 20.562 1.292 12.797 1 54.88 244 ARG A C 1
ATOM 1983 O O . ARG A 1 244 ? 20.797 2.391 12.281 1 54.88 244 ARG A O 1
ATOM 1990 N N . PHE A 1 245 ? 20.844 0.221 12.141 1 54.41 245 PHE A N 1
ATOM 1991 C CA . PHE A 1 245 ? 21.375 0.203 10.781 1 54.41 245 PHE A CA 1
ATOM 1992 C C . PHE A 1 245 ? 20.375 0.795 9.797 1 54.41 245 PHE A C 1
ATOM 1994 O O . PHE A 1 245 ? 20.766 1.431 8.812 1 54.41 245 PHE A O 1
ATOM 2001 N N . LEU A 1 246 ? 19.188 0.788 10.211 1 58.41 246 LEU A N 1
ATOM 2002 C CA . LEU A 1 246 ? 18.125 1.345 9.375 1 58.41 246 LEU A CA 1
ATOM 2003 C C . LEU A 1 246 ? 18.172 2.869 9.391 1 58.41 246 LEU A C 1
ATOM 2005 O O . LEU A 1 246 ? 17.906 3.514 8.375 1 58.41 246 LEU A O 1
ATOM 2009 N N . TYR A 1 247 ? 18.812 3.377 10.43 1 61 247 TYR A N 1
ATOM 2010 C CA . TYR A 1 247 ? 18.891 4.824 10.578 1 61 247 TYR A CA 1
ATOM 2011 C C . TYR A 1 247 ? 19.859 5.422 9.555 1 61 247 TYR A C 1
ATOM 2013 O O . TYR A 1 247 ? 19.531 6.414 8.898 1 61 247 TYR A O 1
ATOM 2021 N N . ILE A 1 248 ? 20.969 4.77 9.375 1 60.84 248 ILE A N 1
ATOM 2022 C CA . ILE A 1 248 ? 21.984 5.285 8.461 1 60.84 248 ILE A CA 1
ATOM 2023 C C . ILE A 1 248 ? 21.469 5.215 7.027 1 60.84 248 ILE A C 1
ATOM 2025 O O . ILE A 1 248 ? 21.656 6.148 6.246 1 60.84 248 ILE A O 1
ATOM 2029 N N . LYS A 1 249 ? 20.906 4.168 6.773 1 62.97 249 LYS A N 1
ATOM 2030 C CA . LYS A 1 249 ? 20.359 4 5.43 1 62.97 249 LYS A CA 1
ATOM 2031 C C . LYS A 1 249 ? 19.281 5.039 5.141 1 62.97 249 LYS A C 1
ATOM 2033 O O . LYS A 1 249 ? 19.203 5.578 4.031 1 62.97 249 LYS A O 1
ATOM 2038 N N . TYR A 1 250 ? 18.672 5.398 6.246 1 64.75 250 TYR A N 1
ATOM 2039 C CA . TYR A 1 250 ? 17.609 6.391 6.129 1 64.75 250 TYR A CA 1
ATOM 2040 C C . TYR A 1 250 ? 18.172 7.766 5.797 1 64.75 250 TYR A C 1
ATOM 2042 O O . TYR A 1 250 ? 17.688 8.445 4.895 1 64.75 250 TYR A O 1
ATOM 2050 N N . ILE A 1 251 ? 19.188 7.984 6.449 1 64.69 251 ILE A N 1
ATOM 2051 C CA . ILE A 1 251 ? 19.797 9.297 6.281 1 64.69 251 ILE A CA 1
ATOM 2052 C C . ILE A 1 251 ? 20.359 9.43 4.871 1 64.69 251 ILE A C 1
ATOM 2054 O O . ILE A 1 251 ? 20.156 10.445 4.199 1 64.69 251 ILE A O 1
ATOM 2058 N N . TYR A 1 252 ? 20.938 8.336 4.48 1 64.81 252 TYR A N 1
ATOM 2059 C CA . TYR A 1 252 ? 21.547 8.359 3.156 1 64.81 252 TYR A CA 1
ATOM 2060 C C . TYR A 1 252 ? 20.484 8.555 2.074 1 64.81 252 TYR A C 1
ATOM 2062 O O . TYR A 1 252 ? 20.656 9.398 1.188 1 64.81 252 TYR A O 1
ATOM 2070 N N . GLN A 1 253 ? 19.5 7.809 2.197 1 65.5 253 GLN A N 1
ATOM 2071 C CA . GLN A 1 253 ? 18.453 7.871 1.184 1 65.5 253 GLN A CA 1
ATOM 2072 C C . GLN A 1 253 ? 17.75 9.227 1.194 1 65.5 253 GLN A C 1
ATOM 2074 O O . GLN A 1 253 ? 17.453 9.789 0.137 1 65.5 253 GLN A O 1
ATOM 2079 N N . PHE A 1 254 ? 17.594 9.68 2.361 1 66.69 254 PHE A N 1
ATOM 2080 C CA . PHE A 1 254 ? 16.922 10.961 2.518 1 66.69 254 PHE A CA 1
ATOM 2081 C C . PHE A 1 254 ? 17.781 12.094 1.971 1 66.69 254 PHE A C 1
ATOM 2083 O O . PHE A 1 254 ? 17.297 12.938 1.212 1 66.69 254 PHE A O 1
ATOM 2090 N N . VAL A 1 255 ? 19.031 12.023 2.256 1 66.06 255 VAL A N 1
ATOM 2091 C CA . VAL A 1 255 ? 19.969 13.031 1.772 1 66.06 255 VAL A CA 1
ATOM 2092 C C . VAL A 1 255 ? 20.047 12.977 0.249 1 66.06 255 VAL A C 1
ATOM 2094 O O . VAL A 1 255 ? 20.078 14.008 -0.419 1 66.06 255 VAL A O 1
ATOM 2097 N N . HIS A 1 256 ? 20.016 11.781 -0.171 1 66.06 256 HIS A N 1
ATOM 2098 C CA . HIS A 1 256 ? 20.094 11.586 -1.614 1 66.06 256 HIS A CA 1
ATOM 2099 C C . HIS A 1 256 ? 18.875 12.188 -2.314 1 66.06 256 HIS A C 1
ATOM 2101 O O . HIS A 1 256 ? 19.016 12.859 -3.34 1 66.06 256 HIS A O 1
ATOM 2107 N N . GLN A 1 257 ? 17.812 12 -1.714 1 68.06 257 GLN A N 1
ATOM 2108 C CA . GLN A 1 257 ? 16.578 12.523 -2.299 1 68.06 257 GLN A CA 1
ATOM 2109 C C . GLN A 1 257 ? 16.562 14.047 -2.266 1 68.06 257 GLN A C 1
ATOM 2111 O O . GLN A 1 257 ? 16.172 14.688 -3.242 1 68.06 257 GLN A O 1
ATOM 2116 N N . ILE A 1 258 ? 16.969 14.578 -1.204 1 70.94 258 ILE A N 1
ATOM 2117 C CA . ILE A 1 258 ? 16.984 16.031 -1.05 1 70.94 258 ILE A CA 1
ATOM 2118 C C . ILE A 1 258 ? 18.031 16.641 -1.982 1 70.94 258 ILE A C 1
ATOM 2120 O O . ILE A 1 258 ? 17.766 17.656 -2.635 1 70.94 258 ILE A O 1
ATOM 2124 N N . TYR A 1 259 ? 19.062 15.914 -2.035 1 65.19 259 TYR A N 1
ATOM 2125 C CA . TYR A 1 259 ? 20.125 16.406 -2.891 1 65.19 259 TYR A CA 1
ATOM 2126 C C . TYR A 1 259 ? 19.688 16.484 -4.348 1 65.19 259 TYR A C 1
ATOM 2128 O O . TYR A 1 259 ? 19.891 17.484 -5.02 1 65.19 259 TYR A O 1
ATOM 2136 N N . LEU A 1 260 ? 19.031 15.438 -4.723 1 65 260 LEU A N 1
ATOM 2137 C CA . LEU A 1 260 ? 18.578 15.398 -6.109 1 65 260 LEU A CA 1
ATOM 2138 C C . LEU A 1 260 ? 17.531 16.469 -6.371 1 65 260 LEU A C 1
ATOM 2140 O O . LEU A 1 260 ? 17.469 17.047 -7.465 1 65 260 LEU A O 1
ATOM 2144 N N . SER A 1 261 ? 16.859 16.781 -5.285 1 69.88 261 SER A N 1
ATOM 2145 C CA . SER A 1 261 ? 15.781 17.75 -5.449 1 69.88 261 SER A CA 1
ATOM 2146 C C . SER A 1 261 ? 16.312 19.172 -5.449 1 69.88 261 SER A C 1
ATOM 2148 O O . SER A 1 261 ? 15.742 20.062 -6.09 1 69.88 261 SER A O 1
ATOM 2150 N N . ILE A 1 262 ? 17.406 19.422 -4.793 1 74.56 262 ILE A N 1
ATOM 2151 C CA . ILE A 1 262 ? 17.953 20.766 -4.633 1 74.56 262 ILE A CA 1
ATOM 2152 C C . ILE A 1 262 ? 18.391 21.312 -5.992 1 74.56 262 ILE A C 1
ATOM 2154 O O . ILE A 1 262 ? 18.25 22.5 -6.258 1 74.56 262 ILE A O 1
ATOM 2158 N N . PHE A 1 263 ? 18.719 20.375 -6.844 1 70.25 263 PHE A N 1
ATOM 2159 C CA . PHE A 1 263 ? 19.219 20.812 -8.148 1 70.25 263 PHE A CA 1
ATOM 2160 C C . PHE A 1 263 ? 18.062 21.344 -9 1 70.25 263 PHE A C 1
ATOM 2162 O O . PHE A 1 263 ? 18.297 22.031 -9.992 1 70.25 263 PHE A O 1
ATOM 2169 N N . LEU A 1 264 ? 16.922 21.062 -8.508 1 68.38 264 LEU A N 1
ATOM 2170 C CA . LEU A 1 264 ? 15.758 21.516 -9.25 1 68.38 264 LEU A CA 1
ATOM 2171 C C . LEU A 1 264 ? 15.242 22.828 -8.688 1 68.38 264 LEU A C 1
ATOM 2173 O O . LEU A 1 264 ? 14.352 23.453 -9.281 1 68.38 264 LEU A O 1
ATOM 2177 N N . TYR A 1 265 ? 15.93 23.359 -7.668 1 72.5 265 TYR A N 1
ATOM 2178 C CA . TYR A 1 265 ? 15.391 24.531 -6.988 1 72.5 265 TYR A CA 1
ATOM 2179 C C . TYR A 1 265 ? 16.141 25.781 -7.41 1 72.5 265 TYR A C 1
ATOM 2181 O O . TYR A 1 265 ? 17.266 25.719 -7.891 1 72.5 265 TYR A O 1
ATOM 2189 N N . ASP A 1 266 ? 15.594 26.984 -7.434 1 71.44 266 ASP A N 1
ATOM 2190 C CA . ASP A 1 266 ? 16.203 28.25 -7.844 1 71.44 266 ASP A CA 1
ATOM 2191 C C . ASP A 1 266 ? 17.312 28.656 -6.875 1 71.44 266 ASP A C 1
ATOM 2193 O O . ASP A 1 266 ? 18.391 29.078 -7.301 1 71.44 266 ASP A O 1
ATOM 2197 N N . ASN A 1 267 ? 17.109 28.578 -5.566 1 81.44 267 ASN A N 1
ATOM 2198 C CA . ASN A 1 267 ? 18.047 28.969 -4.52 1 81.44 267 ASN A CA 1
ATOM 2199 C C . ASN A 1 267 ? 18.812 27.766 -3.965 1 81.44 267 ASN A C 1
ATOM 2201 O O . ASN A 1 267 ? 18.797 27.531 -2.754 1 81.44 267 ASN A O 1
ATOM 2205 N N . LYS A 1 268 ? 19.672 27.328 -4.844 1 83.62 268 LYS A N 1
ATOM 2206 C CA . LYS A 1 268 ? 20.344 26.062 -4.559 1 83.62 268 LYS A CA 1
ATOM 2207 C C . LYS A 1 268 ? 21.234 26.188 -3.336 1 83.62 268 LYS A C 1
ATOM 2209 O O . LYS A 1 268 ? 21.25 25.297 -2.479 1 83.62 268 LYS A O 1
ATOM 2214 N N . MET A 1 269 ? 21.906 27.328 -3.207 1 87.19 269 MET A N 1
ATOM 2215 C CA . MET A 1 269 ? 22.844 27.5 -2.102 1 87.19 269 MET A CA 1
ATOM 2216 C C . MET A 1 269 ? 22.109 27.594 -0.771 1 87.19 269 MET A C 1
ATOM 2218 O O . MET A 1 269 ? 22.531 27.016 0.227 1 87.19 269 MET A O 1
ATOM 2222 N N . LYS A 1 270 ? 21.016 28.328 -0.728 1 90.31 270 LYS A N 1
ATOM 2223 C CA . LYS A 1 270 ? 20.234 28.453 0.501 1 90.31 270 LYS A CA 1
ATOM 2224 C C . LYS A 1 270 ? 19.672 27.094 0.934 1 90.31 270 LYS A C 1
ATOM 2226 O O . LYS A 1 270 ? 19.625 26.797 2.127 1 90.31 270 LYS A O 1
ATOM 2231 N N . HIS A 1 271 ? 19.344 26.312 -0.031 1 90.19 271 HIS A N 1
ATOM 2232 C CA . HIS A 1 271 ? 18.844 24.969 0.275 1 90.19 271 HIS A CA 1
ATOM 2233 C C . HIS A 1 271 ? 19.953 24.078 0.811 1 90.19 271 HIS A C 1
ATOM 2235 O O . HIS A 1 271 ? 19.734 23.312 1.75 1 90.19 271 HIS A O 1
ATOM 2241 N N . LEU A 1 272 ? 21.078 24.203 0.235 1 88.62 272 LEU A N 1
ATOM 2242 C CA . LEU A 1 272 ? 22.219 23.406 0.704 1 88.62 272 LEU A CA 1
ATOM 2243 C C . LEU A 1 272 ? 22.562 23.766 2.146 1 88.62 272 LEU A C 1
ATOM 2245 O O . LEU A 1 272 ? 22.828 22.875 2.957 1 88.62 272 LEU A O 1
ATOM 2249 N N . ILE A 1 273 ? 22.547 25 2.404 1 92.19 273 ILE A N 1
ATOM 2250 C CA . ILE A 1 273 ? 22.812 25.453 3.764 1 92.19 273 ILE A CA 1
ATOM 2251 C C . ILE A 1 273 ? 21.75 24.906 4.711 1 92.19 273 ILE A C 1
ATOM 2253 O O . ILE A 1 273 ? 22.062 24.438 5.809 1 92.19 273 ILE A O 1
ATOM 2257 N N . SER A 1 274 ? 20.531 24.969 4.289 1 91.88 274 SER A N 1
ATOM 2258 C CA . SER A 1 274 ? 19.422 24.469 5.082 1 91.88 274 SER A CA 1
ATOM 2259 C C . SER A 1 274 ? 19.562 22.984 5.352 1 91.88 274 SER A C 1
ATOM 2261 O O . SER A 1 274 ? 19.203 22.5 6.43 1 91.88 274 SER A O 1
ATOM 2263 N N . VAL A 1 275 ? 20.031 22.25 4.34 1 89 275 VAL A N 1
ATOM 2264 C CA . VAL A 1 275 ? 20.25 20.812 4.516 1 89 275 VAL A CA 1
ATOM 2265 C C . VAL A 1 275 ? 21.281 20.578 5.605 1 89 275 VAL A C 1
ATOM 2267 O O . VAL A 1 275 ? 21.062 19.797 6.531 1 89 275 VAL A O 1
ATOM 2270 N N . PHE A 1 276 ? 22.375 21.281 5.582 1 91.12 276 PHE A N 1
ATOM 2271 C CA . PHE A 1 276 ? 23.453 21.109 6.547 1 91.12 276 PHE A CA 1
ATOM 2272 C C . PHE A 1 276 ? 23.016 21.516 7.945 1 91.12 276 PHE A C 1
ATOM 2274 O O . PHE A 1 276 ? 23.219 20.781 8.914 1 91.12 276 PHE A O 1
ATOM 2281 N N . ARG A 1 277 ? 22.344 22.688 8.031 1 95.12 277 ARG A N 1
ATOM 2282 C CA . ARG A 1 277 ? 21.859 23.156 9.328 1 95.12 277 ARG A CA 1
ATOM 2283 C C . ARG A 1 277 ? 20.781 22.219 9.883 1 95.12 277 ARG A C 1
ATOM 2285 O O . ARG A 1 277 ? 20.75 21.953 11.086 1 95.12 277 ARG A O 1
ATOM 2292 N N . GLY A 1 278 ? 19.953 21.781 8.969 1 93.56 278 GLY A N 1
ATOM 2293 C CA . GLY A 1 278 ? 18.906 20.859 9.367 1 93.56 278 GLY A CA 1
ATOM 2294 C C . GLY A 1 278 ? 19.438 19.578 9.977 1 93.56 278 GLY A C 1
ATOM 2295 O O . GLY A 1 278 ? 19.016 19.172 11.062 1 93.56 278 GLY A O 1
ATOM 2296 N N . PHE A 1 279 ? 20.406 19 9.367 1 90.69 279 PHE A N 1
ATOM 2297 C CA . PHE A 1 279 ? 20.953 17.75 9.867 1 90.69 279 PHE A CA 1
ATOM 2298 C C . PHE A 1 279 ? 21.781 17.984 11.125 1 90.69 279 PHE A C 1
ATOM 2300 O O . PHE A 1 279 ? 21.812 17.141 12.031 1 90.69 279 PHE A O 1
ATOM 2307 N N . TYR A 1 280 ? 22.5 19.109 11.141 1 94.5 280 TYR A N 1
ATOM 2308 C CA . TYR A 1 280 ? 23.219 19.453 12.359 1 94.5 280 TYR A CA 1
ATOM 2309 C C . TYR A 1 280 ? 22.281 19.484 13.562 1 94.5 280 TYR A C 1
ATOM 2311 O O . TYR A 1 280 ? 22.578 18.906 14.609 1 94.5 280 TYR A O 1
ATOM 2319 N N . ASP A 1 281 ? 21.141 20.125 13.406 1 96.44 281 ASP A N 1
ATOM 2320 C CA . ASP A 1 281 ? 20.156 20.234 14.484 1 96.44 281 ASP A CA 1
ATOM 2321 C C . ASP A 1 281 ? 19.438 18.906 14.703 1 96.44 281 ASP A C 1
ATOM 2323 O O . ASP A 1 281 ? 19 18.609 15.82 1 96.44 281 ASP A O 1
ATOM 2327 N N . CYS A 1 282 ? 19.312 18.078 13.664 1 93.25 282 CYS A N 1
ATOM 2328 C CA . CYS A 1 282 ? 18.766 16.734 13.789 1 93.25 282 CYS A CA 1
ATOM 2329 C C . CYS A 1 282 ? 19.594 15.891 14.742 1 93.25 282 CYS A C 1
ATOM 2331 O O . CYS A 1 282 ? 19.062 15.258 15.656 1 93.25 282 CYS A O 1
ATOM 2333 N N . PHE A 1 283 ? 20.906 15.953 14.586 1 91.75 283 PHE A N 1
ATOM 2334 C CA . PHE A 1 283 ? 21.812 15.156 15.406 1 91.75 283 PHE A CA 1
ATOM 2335 C C . PHE A 1 283 ? 21.797 15.641 16.859 1 91.75 283 PHE A C 1
ATOM 2337 O O . PHE A 1 283 ? 22.016 14.859 17.781 1 91.75 283 PHE A O 1
ATOM 2344 N N . ARG A 1 284 ? 21.438 16.875 17.016 1 96.44 284 ARG A N 1
ATOM 2345 C CA . ARG A 1 284 ? 21.359 17.453 18.359 1 96.44 284 ARG A CA 1
ATOM 2346 C C . ARG A 1 284 ? 19.953 17.266 18.938 1 96.44 284 ARG A C 1
ATOM 2348 O O . ARG A 1 284 ? 19.672 17.75 20.047 1 96.44 284 ARG A O 1
ATOM 2355 N N . LYS A 1 285 ? 19.031 16.719 18.188 1 96 285 LYS A N 1
ATOM 2356 C CA . LYS A 1 285 ? 17.672 16.375 18.594 1 96 285 LYS A CA 1
ATOM 2357 C C . LYS A 1 285 ? 16.891 17.625 18.984 1 96 285 LYS A C 1
ATOM 2359 O O . LYS A 1 285 ? 16.188 17.625 20 1 96 285 LYS A O 1
ATOM 2364 N N . LYS A 1 286 ? 17.109 18.672 18.188 1 96.94 286 LYS A N 1
ATOM 2365 C CA . LYS A 1 286 ? 16.297 19.875 18.406 1 96.94 286 LYS A CA 1
ATOM 2366 C C . LYS A 1 286 ? 14.883 19.703 17.875 1 96.94 286 LYS A C 1
ATOM 2368 O O . LYS A 1 286 ? 14.664 18.969 16.906 1 96.94 286 LYS A O 1
ATOM 2373 N N . ASN A 1 287 ? 13.914 20.328 18.547 1 96.25 287 ASN A N 1
ATOM 2374 C CA . ASN A 1 287 ? 12.523 20.25 18.109 1 96.25 287 ASN A CA 1
ATOM 2375 C C . ASN A 1 287 ? 11.828 21.609 18.219 1 96.25 287 ASN A C 1
ATOM 2377 O O . ASN A 1 287 ? 12.375 22.547 18.812 1 96.25 287 ASN A O 1
ATOM 2381 N N . GLY A 1 288 ? 10.742 21.766 17.672 1 95.81 288 GLY A N 1
ATOM 2382 C CA . GLY A 1 288 ? 10.008 23.016 17.703 1 95.81 288 GLY A CA 1
ATOM 2383 C C . GLY A 1 288 ? 10.523 24.031 16.703 1 95.81 288 GLY A C 1
ATOM 2384 O O . GLY A 1 288 ? 10.93 23.672 15.594 1 95.81 288 GLY A O 1
ATOM 2385 N N . ALA A 1 289 ? 10.352 25.281 17 1 95.94 289 ALA A N 1
ATOM 2386 C CA . ALA A 1 289 ? 10.742 26.375 16.125 1 95.94 289 ALA A CA 1
ATOM 2387 C C . ALA A 1 289 ? 12.242 26.641 16.203 1 95.94 289 ALA A C 1
ATOM 2389 O O . ALA A 1 289 ? 12.703 27.391 17.078 1 95.94 289 ALA A O 1
ATOM 2390 N N . THR A 1 290 ? 13.016 26.172 15.188 1 95.88 290 THR A N 1
ATOM 2391 C CA . THR A 1 290 ? 14.461 26.25 15.32 1 95.88 290 THR A CA 1
ATOM 2392 C C . THR A 1 290 ? 15.094 26.859 14.07 1 95.88 290 THR A C 1
ATOM 2394 O O . THR A 1 290 ? 16.312 26.891 13.93 1 95.88 290 THR A O 1
ATOM 2397 N N . TYR A 1 291 ? 14.289 27.266 13.125 1 94.06 291 TYR A N 1
ATOM 2398 C CA . TYR A 1 291 ? 14.844 27.859 11.914 1 94.06 291 TYR A CA 1
ATOM 2399 C C . TYR A 1 291 ? 15.141 29.344 12.125 1 94.06 291 TYR A C 1
ATOM 2401 O O . TYR A 1 291 ? 14.328 30.078 12.703 1 94.06 291 TYR A O 1
ATOM 2409 N N . MET B 1 1 ? -22.484 -16.344 -10.414 1 93.19 1 MET B N 1
ATOM 2410 C CA . MET B 1 1 ? -21.047 -16.109 -10.508 1 93.19 1 MET B CA 1
ATOM 2411 C C . MET B 1 1 ? -20.281 -17.422 -10.695 1 93.19 1 MET B C 1
ATOM 2413 O O . MET B 1 1 ? -20.422 -18.328 -9.891 1 93.19 1 MET B O 1
ATOM 2417 N N . LYS B 1 2 ? -19.656 -17.641 -11.867 1 98.38 2 LYS B N 1
ATOM 2418 C CA . LYS B 1 2 ? -18.875 -18.844 -12.156 1 98.38 2 LYS B CA 1
ATOM 2419 C C . LYS B 1 2 ? -17.469 -18.734 -11.578 1 98.38 2 LYS B C 1
ATOM 2421 O O . LYS B 1 2 ? -16.703 -17.844 -11.945 1 98.38 2 LYS B O 1
ATOM 2426 N N . ILE B 1 3 ? -17.156 -19.719 -10.695 1 98.81 3 ILE B N 1
ATOM 2427 C CA . ILE B 1 3 ? -15.859 -19.672 -10.016 1 98.81 3 ILE B CA 1
ATOM 2428 C C . ILE B 1 3 ? -15.062 -20.922 -10.352 1 98.81 3 ILE B C 1
ATOM 2430 O O . ILE B 1 3 ? -15.523 -22.047 -10.133 1 98.81 3 ILE B O 1
ATOM 2434 N N . PHE B 1 4 ? -13.844 -20.734 -10.891 1 98.94 4 PHE B N 1
ATOM 2435 C CA . PHE B 1 4 ? -12.93 -21.828 -11.203 1 98.94 4 PHE B CA 1
ATOM 2436 C C . PHE B 1 4 ? -11.742 -21.828 -10.25 1 98.94 4 PHE B C 1
ATOM 2438 O O . PHE B 1 4 ? -11.141 -20.781 -9.992 1 98.94 4 PHE B O 1
ATOM 2445 N N . ALA B 1 5 ? -11.469 -22.938 -9.719 1 98.94 5 ALA B N 1
ATOM 2446 C CA . ALA B 1 5 ? -10.172 -23.141 -9.078 1 98.94 5 ALA B CA 1
ATOM 2447 C C . ALA B 1 5 ? -9.141 -23.672 -10.078 1 98.94 5 ALA B C 1
ATOM 2449 O O . ALA B 1 5 ? -9.453 -24.547 -10.883 1 98.94 5 ALA B O 1
ATOM 2450 N N . VAL B 1 6 ? -7.957 -23.125 -10.055 1 98.94 6 VAL B N 1
ATOM 2451 C CA . VAL B 1 6 ? -6.84 -23.578 -10.875 1 98.94 6 VAL B CA 1
ATOM 2452 C C . VAL B 1 6 ? -5.707 -24.078 -9.977 1 98.94 6 VAL B C 1
ATOM 2454 O O . VAL B 1 6 ? -5.18 -23.312 -9.156 1 98.94 6 VAL B O 1
ATOM 2457 N N . VAL B 1 7 ? -5.398 -25.297 -10.148 1 98.94 7 VAL B N 1
ATOM 2458 C CA . VAL B 1 7 ? -4.316 -25.906 -9.375 1 98.94 7 VAL B CA 1
ATOM 2459 C C . VAL B 1 7 ? -3.213 -26.375 -10.32 1 98.94 7 VAL B C 1
ATOM 2461 O O . VAL B 1 7 ? -3.482 -27.078 -11.305 1 98.94 7 VAL B O 1
ATOM 2464 N N . VAL B 1 8 ? -2.016 -25.984 -10.031 1 98.88 8 VAL B N 1
ATOM 2465 C CA . VAL B 1 8 ? -0.856 -26.453 -10.781 1 98.88 8 VAL B CA 1
ATOM 2466 C C . VAL B 1 8 ? -0.102 -27.5 -9.953 1 98.88 8 VAL B C 1
ATOM 2468 O O . VAL B 1 8 ? 0.159 -27.281 -8.766 1 98.88 8 VAL B O 1
ATOM 2471 N N . THR B 1 9 ? 0.178 -28.609 -10.602 1 98.75 9 THR B N 1
ATOM 2472 C CA . THR B 1 9 ? 0.833 -29.656 -9.844 1 98.75 9 THR B CA 1
ATOM 2473 C C . THR B 1 9 ? 2.01 -30.234 -10.625 1 98.75 9 THR B C 1
ATOM 2475 O O . THR B 1 9 ? 2.031 -30.172 -11.859 1 98.75 9 THR B O 1
ATOM 2478 N N . TYR B 1 10 ? 3.016 -30.719 -9.922 1 98.31 10 TYR B N 1
ATOM 2479 C CA . TYR B 1 10 ? 4.188 -31.406 -10.461 1 98.31 10 TYR B CA 1
ATOM 2480 C C . TYR B 1 10 ? 4.793 -32.344 -9.43 1 98.31 10 TYR B C 1
ATOM 2482 O O . TYR B 1 10 ? 5.477 -31.906 -8.5 1 98.31 10 TYR B O 1
ATOM 2490 N N . ASN B 1 11 ? 4.633 -33.625 -9.539 1 97.88 11 ASN B N 1
ATOM 2491 C CA . ASN B 1 11 ? 5.254 -34.688 -8.766 1 97.88 11 ASN B CA 1
ATOM 2492 C C . ASN B 1 11 ? 4.969 -34.562 -7.277 1 97.88 11 ASN B C 1
ATOM 2494 O O . ASN B 1 11 ? 5.883 -34.656 -6.453 1 97.88 11 ASN B O 1
ATOM 2498 N N . ARG B 1 12 ? 3.689 -34.375 -6.922 1 97.69 12 ARG B N 1
ATOM 2499 C CA . ARG B 1 12 ? 3.244 -34.281 -5.535 1 97.69 12 ARG B CA 1
ATOM 2500 C C . ARG B 1 12 ? 1.844 -34.844 -5.371 1 97.69 12 ARG B C 1
ATOM 2502 O O . ARG B 1 12 ? 0.963 -34.219 -4.801 1 97.69 12 ARG B O 1
ATOM 2509 N N . LEU B 1 13 ? 1.693 -36.094 -5.797 1 98.44 13 LEU B N 1
ATOM 2510 C CA . LEU B 1 13 ? 0.386 -36.719 -5.906 1 98.44 13 LEU B CA 1
ATOM 2511 C C . LEU B 1 13 ? -0.328 -36.719 -4.559 1 98.44 13 LEU B C 1
ATOM 2513 O O . LEU B 1 13 ? -1.507 -36.375 -4.473 1 98.44 13 LEU B O 1
ATOM 2517 N N . ALA B 1 14 ? 0.388 -37.062 -3.523 1 98.25 14 ALA B N 1
ATOM 2518 C CA . ALA B 1 14 ? -0.236 -37.188 -2.209 1 98.25 14 ALA B CA 1
ATOM 2519 C C . ALA B 1 14 ? -0.803 -35.844 -1.749 1 98.25 14 ALA B C 1
ATOM 2521 O O . ALA B 1 14 ? -1.923 -35.781 -1.235 1 98.25 14 ALA B O 1
ATOM 2522 N N . LEU B 1 15 ? -0.079 -34.812 -1.935 1 98.5 15 LEU B N 1
ATOM 2523 C CA . LEU B 1 15 ? -0.521 -33.469 -1.545 1 98.5 15 LEU B CA 1
ATOM 2524 C C . LEU B 1 15 ? -1.659 -33 -2.441 1 98.5 15 LEU B C 1
ATOM 2526 O O . LEU B 1 15 ? -2.615 -32.375 -1.962 1 98.5 15 LEU B O 1
ATOM 2530 N N . LEU B 1 16 ? -1.553 -33.281 -3.684 1 98.69 16 LEU B N 1
ATOM 2531 C CA . LEU B 1 16 ? -2.588 -32.906 -4.641 1 98.69 16 LEU B CA 1
ATOM 2532 C C . LEU B 1 16 ? -3.932 -33.531 -4.254 1 98.69 16 LEU B C 1
ATOM 2534 O O . LEU B 1 16 ? -4.965 -32.844 -4.332 1 98.69 16 LEU B O 1
ATOM 2538 N N . LYS B 1 17 ? -3.912 -34.781 -3.859 1 98.62 17 LYS B N 1
ATOM 2539 C CA . LYS B 1 17 ? -5.137 -35.438 -3.441 1 98.62 17 LYS B CA 1
ATOM 2540 C C . LYS B 1 17 ? -5.824 -34.688 -2.311 1 98.62 17 LYS B C 1
ATOM 2542 O O . LYS B 1 17 ? -7.047 -34.5 -2.326 1 98.62 17 LYS B O 1
ATOM 2547 N N . LYS B 1 18 ? -5.031 -34.219 -1.432 1 98.56 18 LYS B N 1
ATOM 2548 C CA . LYS B 1 18 ? -5.57 -33.469 -0.3 1 98.56 18 LYS B CA 1
ATOM 2549 C C . LYS B 1 18 ? -6.172 -32.125 -0.755 1 98.56 18 LYS B C 1
ATOM 2551 O O . LYS B 1 18 ? -7.254 -31.75 -0.313 1 98.56 18 LYS B O 1
ATOM 2556 N N . VAL B 1 19 ? -5.5 -31.453 -1.61 1 98.69 19 VAL B N 1
ATOM 2557 C CA . VAL B 1 19 ? -5.977 -30.172 -2.121 1 98.69 19 VAL B CA 1
ATOM 2558 C C . VAL B 1 19 ? -7.312 -30.359 -2.838 1 98.69 19 VAL B C 1
ATOM 2560 O O . VAL B 1 19 ? -8.273 -29.641 -2.582 1 98.69 19 VAL B O 1
ATOM 2563 N N . ILE B 1 20 ? -7.379 -31.375 -3.697 1 98.56 20 ILE B N 1
ATOM 2564 C CA . ILE B 1 20 ? -8.586 -31.625 -4.477 1 98.56 20 ILE B CA 1
ATOM 2565 C C . ILE B 1 20 ? -9.742 -31.969 -3.543 1 98.56 20 ILE B C 1
ATOM 2567 O O . ILE B 1 20 ? -10.859 -31.484 -3.73 1 98.56 20 ILE B O 1
ATOM 2571 N N . ASP B 1 21 ? -9.461 -32.781 -2.559 1 98.25 21 ASP B N 1
ATOM 2572 C CA . ASP B 1 21 ? -10.484 -33.125 -1.58 1 98.25 21 ASP B CA 1
ATOM 2573 C C . ASP B 1 21 ? -11.031 -31.875 -0.883 1 98.25 21 ASP B C 1
ATOM 2575 O O . ASP B 1 21 ? -12.25 -31.703 -0.758 1 98.25 21 ASP B O 1
ATOM 2579 N N . LEU B 1 22 ? -10.203 -31 -0.459 1 98.62 22 LEU B N 1
ATOM 2580 C CA . LEU B 1 22 ? -10.594 -29.781 0.244 1 98.62 22 LEU B CA 1
ATOM 2581 C C . LEU B 1 22 ? -11.352 -28.844 -0.681 1 98.62 22 LEU B C 1
ATOM 2583 O O . LEU B 1 22 ? -12.297 -28.172 -0.25 1 98.62 22 LEU B O 1
ATOM 2587 N N . LEU B 1 23 ? -10.938 -28.766 -1.933 1 98.69 23 LEU B N 1
ATOM 2588 C CA . LEU B 1 23 ? -11.641 -27.938 -2.906 1 98.69 23 LEU B CA 1
ATOM 2589 C C . LEU B 1 23 ? -13.055 -28.469 -3.143 1 98.69 23 LEU B C 1
ATOM 2591 O O . LEU B 1 23 ? -14.008 -27.672 -3.217 1 98.69 23 LEU B O 1
ATOM 2595 N N . LYS B 1 24 ? -13.195 -29.781 -3.225 1 98.25 24 LYS B N 1
ATOM 2596 C CA . LYS B 1 24 ? -14.508 -30.391 -3.453 1 98.25 24 LYS B CA 1
ATOM 2597 C C . LYS B 1 24 ? -15.43 -30.172 -2.262 1 98.25 24 LYS B C 1
ATOM 2599 O O . LYS B 1 24 ? -16.656 -30.188 -2.408 1 98.25 24 LYS B O 1
ATOM 2604 N N . ARG B 1 25 ? -14.867 -29.844 -1.09 1 98.25 25 ARG B N 1
ATOM 2605 C CA . ARG B 1 25 ? -15.641 -29.75 0.146 1 98.25 25 ARG B CA 1
ATOM 2606 C C . ARG B 1 25 ? -15.883 -28.297 0.538 1 98.25 25 ARG B C 1
ATOM 2608 O O . ARG B 1 25 ? -16.422 -28.016 1.608 1 98.25 25 ARG B O 1
ATOM 2615 N N . GLN B 1 26 ? -15.492 -27.406 -0.259 1 98.69 26 GLN B N 1
ATOM 2616 C CA . GLN B 1 26 ? -15.727 -26 0.058 1 98.69 26 GLN B CA 1
ATOM 2617 C C . GLN B 1 26 ? -17.203 -25.734 0.318 1 98.69 26 GLN B C 1
ATOM 2619 O O . GLN B 1 26 ? -18.062 -26.281 -0.372 1 98.69 26 GLN B O 1
ATOM 2624 N N . THR B 1 27 ? -17.516 -24.812 1.285 1 98.75 27 THR B N 1
ATOM 2625 C CA . THR B 1 27 ? -18.891 -24.453 1.595 1 98.75 27 THR B CA 1
ATOM 2626 C C . THR B 1 27 ? -19.578 -23.812 0.386 1 98.75 27 THR B C 1
ATOM 2628 O O . THR B 1 27 ? -20.75 -24.078 0.108 1 98.75 27 THR B O 1
ATOM 2631 N N . ARG B 1 28 ? -18.875 -22.922 -0.27 1 98.31 28 ARG B N 1
ATOM 2632 C CA . ARG B 1 28 ? -19.297 -22.5 -1.604 1 98.31 28 ARG B CA 1
ATOM 2633 C C . ARG B 1 28 ? -18.703 -23.422 -2.676 1 98.31 28 ARG B C 1
ATOM 2635 O O . ARG B 1 28 ? -17.484 -23.422 -2.883 1 98.31 28 ARG B O 1
ATOM 2642 N N . GLN B 1 29 ? -19.578 -24.062 -3.311 1 97.94 29 GLN B N 1
ATOM 2643 C CA . GLN B 1 29 ? -19.109 -25.031 -4.305 1 97.94 29 GLN B CA 1
ATOM 2644 C C . GLN B 1 29 ? -18.453 -24.312 -5.492 1 97.94 29 GLN B C 1
ATOM 2646 O O . GLN B 1 29 ? -18.938 -23.266 -5.934 1 97.94 29 GLN B O 1
ATOM 2651 N N . LEU B 1 30 ? -17.469 -24.938 -5.969 1 98.62 30 LEU B N 1
ATOM 2652 C CA . LEU B 1 30 ? -16.812 -24.453 -7.18 1 98.62 30 LEU B CA 1
ATOM 2653 C C . LEU B 1 30 ? -17.578 -24.906 -8.422 1 98.62 30 LEU B C 1
ATOM 2655 O O . LEU B 1 30 ? -18.188 -25.969 -8.438 1 98.62 30 LEU B O 1
ATOM 2659 N N . ASP B 1 31 ? -17.5 -24.062 -9.375 1 98.56 31 ASP B N 1
ATOM 2660 C CA . ASP B 1 31 ? -18.141 -24.406 -10.641 1 98.56 31 ASP B CA 1
ATOM 2661 C C . ASP B 1 31 ? -17.219 -25.297 -11.484 1 98.56 31 ASP B C 1
ATOM 2663 O O . ASP B 1 31 ? -17.688 -26.062 -12.328 1 98.56 31 ASP B O 1
ATOM 2667 N N . SER B 1 32 ? -15.914 -25.203 -11.266 1 98.56 32 SER B N 1
ATOM 2668 C CA . SER B 1 32 ? -14.93 -26.062 -11.93 1 98.56 32 SER B CA 1
ATOM 2669 C C . SER B 1 32 ? -13.625 -26.109 -11.156 1 98.56 32 SER B C 1
ATOM 2671 O O . SER B 1 32 ? -13.211 -25.109 -10.555 1 98.56 32 SER B O 1
ATOM 2673 N N . ILE B 1 33 ? -13.047 -27.234 -11.133 1 98.81 33 ILE B N 1
ATOM 2674 C CA . ILE B 1 33 ? -11.688 -27.438 -10.641 1 98.81 33 ILE B CA 1
ATOM 2675 C C . ILE B 1 33 ? -10.773 -27.828 -11.789 1 98.81 33 ILE B C 1
ATOM 2677 O O . ILE B 1 33 ? -10.906 -28.922 -12.352 1 98.81 33 ILE B O 1
ATOM 2681 N N . VAL B 1 34 ? -9.883 -26.953 -12.102 1 98.94 34 VAL B N 1
ATOM 2682 C CA . VAL B 1 34 ? -8.953 -27.156 -13.211 1 98.94 34 VAL B CA 1
ATOM 2683 C C . VAL B 1 34 ? -7.582 -27.547 -12.664 1 98.94 34 VAL B C 1
ATOM 2685 O O . VAL B 1 34 ? -6.953 -26.766 -11.93 1 98.94 34 VAL B O 1
ATOM 2688 N N . ILE B 1 35 ? -7.168 -28.703 -13.023 1 98.94 35 ILE B N 1
ATOM 2689 C CA . ILE B 1 35 ? -5.848 -29.172 -12.617 1 98.94 35 ILE B CA 1
ATOM 2690 C C . ILE B 1 35 ? -4.898 -29.125 -13.812 1 98.94 35 ILE B C 1
ATOM 2692 O O . ILE B 1 35 ? -5.156 -29.766 -14.844 1 98.94 35 ILE B O 1
ATOM 2696 N N . VAL B 1 36 ? -3.861 -28.375 -13.688 1 98.94 36 VAL B N 1
ATOM 2697 C CA . VAL B 1 36 ? -2.791 -28.391 -14.68 1 98.94 36 VAL B CA 1
ATOM 2698 C C . VAL B 1 36 ? -1.656 -29.297 -14.211 1 98.94 36 VAL B C 1
ATOM 2700 O O . VAL B 1 36 ? -0.901 -28.938 -13.305 1 98.94 36 VAL B O 1
ATOM 2703 N N . ASN B 1 37 ? -1.6 -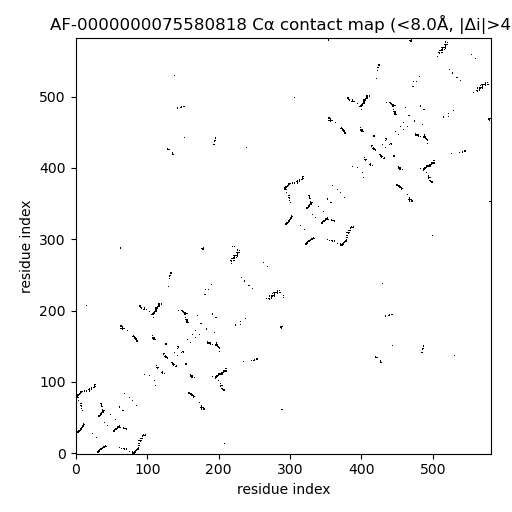30.422 -14.82 1 98.81 37 ASN B N 1
ATOM 2704 C CA . ASN B 1 37 ? -0.495 -31.344 -14.562 1 98.81 37 ASN B CA 1
ATOM 2705 C C . ASN B 1 37 ? 0.739 -30.969 -15.383 1 98.81 37 ASN B C 1
ATOM 2707 O O . ASN B 1 37 ? 0.792 -31.234 -16.594 1 98.81 37 ASN B O 1
ATOM 2711 N N . ASN B 1 38 ? 1.66 -30.453 -14.703 1 97.94 38 ASN B N 1
ATOM 2712 C CA . ASN B 1 38 ? 2.834 -29.844 -15.32 1 97.94 38 ASN B CA 1
ATOM 2713 C C . ASN B 1 38 ? 3.932 -30.875 -15.57 1 97.94 38 ASN B C 1
ATOM 2715 O O . ASN B 1 38 ? 5.082 -30.672 -15.188 1 97.94 38 ASN B O 1
ATOM 2719 N N . GLY B 1 39 ? 3.576 -32 -16.125 1 97.56 39 GLY B N 1
ATOM 2720 C CA . GLY B 1 39 ? 4.531 -33 -16.531 1 97.56 39 GLY B CA 1
ATOM 2721 C C . GLY B 1 39 ? 4.969 -33.906 -15.406 1 97.56 39 GLY B C 1
ATOM 2722 O O . GLY B 1 39 ? 6.148 -34.25 -15.289 1 97.56 39 GLY B O 1
ATOM 2723 N N . SER B 1 40 ? 4.062 -34.344 -14.539 1 98.12 40 SER B N 1
ATOM 2724 C CA . SER B 1 40 ? 4.387 -35.219 -13.422 1 98.12 40 SER B CA 1
ATOM 2725 C C . SER B 1 40 ? 4.766 -36.625 -13.906 1 98.12 40 SER B C 1
ATOM 2727 O O . SER B 1 40 ? 4.277 -37.062 -14.938 1 98.12 40 SER B O 1
ATOM 2729 N N . THR B 1 41 ? 5.625 -37.281 -13.094 1 97.75 41 THR B N 1
ATOM 2730 C CA . THR B 1 41 ? 6.066 -38.656 -13.414 1 97.75 41 THR B CA 1
ATOM 2731 C C . THR B 1 41 ? 5.84 -39.594 -12.234 1 97.75 41 THR B C 1
ATOM 2733 O O . THR B 1 41 ? 6.406 -40.688 -12.18 1 97.75 41 THR B O 1
ATOM 2736 N N . ASP B 1 42 ? 5.043 -39.219 -11.312 1 98.06 42 ASP B N 1
ATOM 2737 C CA . ASP B 1 42 ? 4.918 -39.969 -10.07 1 98.06 42 ASP B CA 1
ATOM 2738 C C . ASP B 1 42 ? 3.551 -40.656 -9.961 1 98.06 42 ASP B C 1
ATOM 2740 O O . ASP B 1 42 ? 3.078 -40.938 -8.867 1 98.06 42 ASP B O 1
ATOM 2744 N N . GLY B 1 43 ? 2.873 -40.781 -11.07 1 98.06 43 GLY B N 1
ATOM 2745 C CA . GLY B 1 43 ? 1.555 -41.375 -11.055 1 98.06 43 GLY B CA 1
ATOM 2746 C C . GLY B 1 43 ? 0.424 -40.375 -11.031 1 98.06 43 GLY B C 1
ATOM 2747 O O . GLY B 1 43 ? -0.75 -40.75 -11.102 1 98.06 43 GLY B O 1
ATOM 2748 N N . THR B 1 44 ? 0.726 -39.125 -11 1 98.5 44 THR B N 1
ATOM 2749 C CA . THR B 1 44 ? -0.253 -38.031 -10.922 1 98.5 44 THR B CA 1
ATOM 2750 C C . THR B 1 44 ? -1.185 -38.062 -12.125 1 98.5 44 THR B C 1
ATOM 2752 O O . THR B 1 44 ? -2.406 -38 -11.977 1 98.5 44 THR B O 1
ATOM 2755 N N . LYS B 1 45 ? -0.595 -38.188 -13.258 1 98 45 LYS B N 1
ATOM 2756 C CA . LYS B 1 45 ? -1.391 -38.188 -14.477 1 98 45 LYS B CA 1
ATOM 2757 C C . LYS B 1 45 ? -2.428 -39.312 -14.461 1 98 45 LYS B C 1
ATOM 2759 O O . LYS B 1 45 ? -3.615 -39.062 -14.688 1 98 45 LYS B O 1
ATOM 2764 N N . GLU B 1 46 ? -1.991 -40.5 -14.156 1 97.94 46 GLU B N 1
ATOM 2765 C CA . GLU B 1 46 ? -2.859 -41.656 -14.148 1 97.94 46 GLU B CA 1
ATOM 2766 C C . GLU B 1 46 ? -3.99 -41.5 -13.133 1 97.94 46 GLU B C 1
ATOM 2768 O O . GLU B 1 46 ? -5.141 -41.844 -13.422 1 97.94 46 GLU B O 1
ATOM 2773 N N . TRP B 1 47 ? -3.623 -41.031 -12.008 1 98.31 47 TRP B N 1
ATOM 2774 C CA . TRP B 1 47 ? -4.621 -40.844 -10.961 1 98.31 47 TRP B CA 1
ATOM 2775 C C . TRP B 1 47 ? -5.656 -39.812 -11.367 1 98.31 47 TRP B C 1
ATOM 2777 O O . TRP B 1 47 ? -6.863 -40.031 -11.219 1 98.31 47 TRP B O 1
ATOM 2787 N N . LEU B 1 48 ? -5.254 -38.688 -11.938 1 98.38 48 LEU B N 1
ATOM 2788 C CA . LEU B 1 48 ? -6.129 -37.594 -12.32 1 98.38 48 LEU B CA 1
ATOM 2789 C C . LEU B 1 48 ? -7.082 -38.031 -13.43 1 98.38 48 LEU B C 1
ATOM 2791 O O . LEU B 1 48 ? -8.227 -37.562 -13.484 1 98.38 48 LEU B O 1
ATOM 2795 N N . GLU B 1 49 ? -6.578 -38.812 -14.328 1 97.25 49 GLU B N 1
ATOM 2796 C CA . GLU B 1 49 ? -7.383 -39.25 -15.461 1 97.25 49 GLU B CA 1
ATOM 2797 C C . GLU B 1 49 ? -8.578 -40.094 -14.992 1 97.25 49 GLU B C 1
ATOM 2799 O O . GLU B 1 49 ? -9.578 -40.188 -15.711 1 97.25 49 GLU B O 1
ATOM 2804 N N . GLN B 1 50 ? -8.508 -40.562 -13.766 1 96.69 50 GLN B N 1
ATOM 2805 C CA . GLN B 1 50 ? -9.586 -41.375 -13.219 1 96.69 50 GLN B CA 1
ATOM 2806 C C . GLN B 1 50 ? -10.539 -40.531 -12.367 1 96.69 50 GLN B C 1
ATOM 2808 O O . GLN B 1 50 ? -11.617 -41 -11.984 1 96.69 50 GLN B O 1
ATOM 2813 N N . GLU B 1 51 ? -10.141 -39.406 -12.062 1 95.31 51 GLU B N 1
ATOM 2814 C CA . GLU B 1 51 ? -10.945 -38.531 -11.195 1 95.31 51 GLU B CA 1
ATOM 2815 C C . GLU B 1 51 ? -12.125 -37.938 -11.953 1 95.31 51 GLU B C 1
ATOM 2817 O O . GLU B 1 51 ? -12 -37.594 -13.125 1 95.31 51 GLU B O 1
ATOM 2822 N N . LYS B 1 52 ? -13.242 -37.812 -11.258 1 93.44 52 LYS B N 1
ATOM 2823 C CA . LYS B 1 52 ? -14.438 -37.219 -11.844 1 93.44 52 LYS B CA 1
ATOM 2824 C C . LYS B 1 52 ? -14.617 -35.781 -11.359 1 93.44 52 LYS B C 1
ATOM 2826 O O . LYS B 1 52 ? -14.062 -35.375 -10.328 1 93.44 52 LYS B O 1
ATOM 2831 N N . ASN B 1 53 ? -15.297 -34.938 -12.172 1 94.31 53 ASN B N 1
ATOM 2832 C CA . ASN B 1 53 ? -15.688 -33.562 -11.82 1 94.31 53 ASN B CA 1
ATOM 2833 C C . ASN B 1 53 ? -14.469 -32.656 -11.711 1 94.31 53 ASN B C 1
ATOM 2835 O O . ASN B 1 53 ? -14.438 -31.766 -10.859 1 94.31 53 ASN B O 1
ATOM 2839 N N . ILE B 1 54 ? -13.406 -32.969 -12.367 1 97.12 54 ILE B N 1
ATOM 2840 C CA . ILE B 1 54 ? -12.266 -32.094 -12.516 1 97.12 54 ILE B CA 1
ATOM 2841 C C . ILE B 1 54 ? -11.93 -31.922 -13.992 1 97.12 54 ILE B C 1
ATOM 2843 O O . ILE B 1 54 ? -12.289 -32.75 -14.82 1 97.12 54 ILE B O 1
ATOM 2847 N N . THR B 1 55 ? -11.43 -30.828 -14.359 1 98.25 55 THR B N 1
ATOM 2848 C CA . THR B 1 55 ? -10.836 -30.594 -15.672 1 98.25 55 THR B CA 1
ATOM 2849 C C . THR B 1 55 ? -9.32 -30.766 -15.625 1 98.25 55 THR B C 1
ATOM 2851 O O . THR B 1 55 ? -8.633 -30.094 -14.859 1 98.25 55 THR B O 1
ATOM 2854 N N . LEU B 1 56 ? -8.875 -31.672 -16.406 1 98.62 56 LEU B N 1
ATOM 2855 C CA . LEU B 1 56 ? -7.449 -32 -16.406 1 98.62 56 LEU B CA 1
ATOM 2856 C C . LEU B 1 56 ? -6.773 -31.469 -17.656 1 98.62 56 LEU B C 1
ATOM 2858 O O . LEU B 1 56 ? -7.277 -31.656 -18.766 1 98.62 56 LEU B O 1
ATOM 2862 N N . ILE B 1 57 ? -5.703 -30.75 -17.516 1 98.75 57 ILE B N 1
ATOM 2863 C CA . ILE B 1 57 ? -4.828 -30.328 -18.609 1 98.75 57 ILE B CA 1
ATOM 2864 C C . ILE B 1 57 ? -3.418 -30.859 -18.375 1 98.75 57 ILE B C 1
ATOM 2866 O O . ILE B 1 57 ? -2.787 -30.547 -17.359 1 98.75 57 ILE B O 1
ATOM 2870 N N . ASN B 1 58 ? -2.994 -31.703 -19.266 1 98.44 58 ASN B N 1
ATOM 2871 C CA . ASN B 1 58 ? -1.625 -32.219 -19.219 1 98.44 58 ASN B CA 1
ATOM 2872 C C . ASN B 1 58 ? -0.697 -31.391 -20.109 1 98.44 58 ASN B C 1
ATOM 2874 O O . ASN B 1 58 ? -1.074 -31 -21.219 1 98.44 58 ASN B O 1
ATOM 2878 N N . GLN B 1 59 ? 0.471 -31.094 -19.578 1 98.44 59 GLN B N 1
ATOM 2879 C CA . GLN B 1 59 ? 1.482 -30.406 -20.359 1 98.44 59 GLN B CA 1
ATOM 2880 C C . GLN B 1 59 ? 2.889 -30.766 -19.891 1 98.44 59 GLN B C 1
ATOM 2882 O O . GLN B 1 59 ? 3.055 -31.453 -18.875 1 98.44 59 GLN B O 1
ATOM 2887 N N . SER B 1 60 ? 3.875 -30.359 -20.734 1 97.56 60 SER B N 1
ATOM 2888 C CA . SER B 1 60 ? 5.258 -30.453 -20.266 1 97.56 60 SER B CA 1
ATOM 2889 C C . SER B 1 60 ? 5.555 -29.406 -19.203 1 97.56 60 SER B C 1
ATOM 2891 O O . SER B 1 60 ? 4.887 -28.375 -19.125 1 97.56 60 SER B O 1
ATOM 2893 N N . ASN B 1 61 ? 6.527 -29.703 -18.438 1 97.19 61 ASN B N 1
ATOM 2894 C CA . ASN B 1 61 ? 6.863 -28.797 -17.344 1 97.19 61 ASN B CA 1
ATOM 2895 C C . ASN B 1 61 ? 7.27 -27.422 -17.859 1 97.19 61 ASN B C 1
ATOM 2897 O O . ASN B 1 61 ? 8.297 -27.281 -18.516 1 97.19 61 ASN B O 1
ATOM 2901 N N . SER B 1 62 ? 6.516 -26.516 -17.562 1 97.06 62 SER B N 1
ATOM 2902 C CA . SER B 1 62 ? 6.789 -25.141 -17.969 1 97.06 62 SER B CA 1
ATOM 2903 C C . SER B 1 62 ? 6.898 -24.219 -16.75 1 97.06 62 SER B C 1
ATOM 2905 O O . SER B 1 62 ? 6.68 -23.016 -16.859 1 97.06 62 SER B O 1
ATOM 2907 N N . GLY B 1 63 ? 7.172 -24.859 -15.547 1 97.38 63 GLY B N 1
ATOM 2908 C CA . GLY B 1 63 ? 7.258 -24.109 -14.312 1 97.38 63 GLY B CA 1
ATOM 2909 C C . GLY B 1 63 ? 5.902 -23.703 -13.758 1 97.38 63 GLY B C 1
ATOM 2910 O O . GLY B 1 63 ? 4.891 -23.812 -14.453 1 97.38 63 GLY B O 1
ATOM 2911 N N . GLY B 1 64 ? 5.914 -23.25 -12.531 1 97.62 64 GLY B N 1
ATOM 2912 C CA . GLY B 1 64 ? 4.676 -22.766 -11.953 1 97.62 64 GLY B CA 1
ATOM 2913 C C . GLY B 1 64 ? 4.027 -21.656 -12.773 1 97.62 64 GLY B C 1
ATOM 2914 O O . GLY B 1 64 ? 2.811 -21.656 -12.961 1 97.62 64 GLY B O 1
ATOM 2915 N N . ALA B 1 65 ? 4.836 -20.812 -13.297 1 98.25 65 ALA B N 1
ATOM 2916 C CA . ALA B 1 65 ? 4.336 -19.703 -14.094 1 98.25 65 ALA B CA 1
ATOM 2917 C C . ALA B 1 65 ? 3.598 -20.203 -15.336 1 98.25 65 ALA B C 1
ATOM 2919 O O . ALA B 1 65 ? 2.506 -19.719 -15.648 1 98.25 65 ALA B O 1
ATOM 2920 N N . GLY B 1 66 ? 4.23 -21.156 -16 1 98.44 66 GLY B N 1
ATOM 2921 C CA . GLY B 1 66 ? 3.586 -21.719 -17.188 1 98.44 66 GLY B CA 1
ATOM 2922 C C . GLY B 1 66 ? 2.312 -22.484 -16.859 1 98.44 66 GLY B C 1
ATOM 2923 O O . GLY B 1 66 ? 1.354 -22.453 -17.625 1 98.44 66 GLY B O 1
ATOM 2924 N N . GLY B 1 67 ? 2.367 -23.188 -15.773 1 98.75 67 GLY B N 1
ATOM 2925 C CA . GLY B 1 67 ? 1.168 -23.859 -15.312 1 98.75 67 GLY B CA 1
ATOM 2926 C C . GLY B 1 67 ? 0.007 -22.922 -15.055 1 98.75 67 GLY B C 1
ATOM 2927 O O . GLY B 1 67 ? -1.113 -23.172 -15.508 1 98.75 67 GLY B O 1
ATOM 2928 N N . PHE B 1 68 ? 0.257 -21.859 -14.367 1 98.88 68 PHE B N 1
ATOM 2929 C CA . PHE B 1 68 ? -0.801 -20.906 -14.055 1 98.88 68 PHE B CA 1
ATOM 2930 C C . PHE B 1 68 ? -1.237 -20.141 -15.305 1 98.88 68 PHE B C 1
ATOM 2932 O O . PHE B 1 68 ? -2.41 -19.797 -15.445 1 98.88 68 PHE B O 1
ATOM 2939 N N . GLU B 1 69 ? -0.292 -19.891 -16.219 1 98.88 69 GLU B N 1
ATOM 2940 C CA . GLU B 1 69 ? -0.702 -19.297 -17.5 1 98.88 69 GLU B CA 1
ATOM 2941 C C . GLU B 1 69 ? -1.756 -20.172 -18.188 1 98.88 69 GLU B C 1
ATOM 2943 O O . GLU B 1 69 ? -2.814 -19.672 -18.578 1 98.88 69 GLU B O 1
ATOM 2948 N N . THR B 1 70 ? -1.441 -21.453 -18.25 1 98.88 70 THR B N 1
ATOM 2949 C CA . THR B 1 70 ? -2.33 -22.406 -18.906 1 98.88 70 THR B CA 1
ATOM 2950 C C . THR B 1 70 ? -3.678 -22.469 -18.188 1 98.88 70 THR B C 1
ATOM 2952 O O . THR B 1 70 ? -4.73 -22.375 -18.828 1 98.88 70 THR B O 1
ATOM 2955 N N . GLY B 1 71 ? -3.631 -22.562 -16.891 1 98.88 71 GLY B N 1
ATOM 2956 C CA . GLY B 1 71 ? -4.844 -22.688 -16.094 1 98.88 71 GLY B CA 1
ATOM 2957 C C . GLY B 1 71 ? -5.723 -21.453 -16.156 1 98.88 71 GLY B C 1
ATOM 2958 O O . GLY B 1 71 ? -6.938 -21.562 -16.312 1 98.88 71 GLY B O 1
ATOM 2959 N N . VAL B 1 72 ? -5.156 -20.312 -16.016 1 98.94 72 VAL B N 1
ATOM 2960 C CA . VAL B 1 72 ? -5.902 -19.047 -16.031 1 98.94 72 VAL B CA 1
ATOM 2961 C C . VAL B 1 72 ? -6.492 -18.812 -17.422 1 98.94 72 VAL B C 1
ATOM 2963 O O . VAL B 1 72 ? -7.637 -18.375 -17.547 1 98.94 72 VAL B O 1
ATOM 2966 N N . LYS B 1 73 ? -5.691 -19.094 -18.438 1 98.88 73 LYS B N 1
ATOM 2967 C CA . LYS B 1 73 ? -6.191 -18.953 -19.797 1 98.88 73 LYS B CA 1
ATOM 2968 C C . LYS B 1 73 ? -7.418 -19.828 -20.031 1 98.88 73 LYS B C 1
ATOM 2970 O O . LYS B 1 73 ? -8.422 -19.375 -20.578 1 98.88 73 LYS B O 1
ATOM 2975 N N . TYR B 1 74 ? -7.34 -21.031 -19.641 1 98.88 74 TYR B N 1
ATOM 2976 C CA . TYR B 1 74 ? -8.469 -21.938 -19.781 1 98.88 74 TYR B CA 1
ATOM 2977 C C . TYR B 1 74 ? -9.703 -21.391 -19.078 1 98.88 74 TYR B C 1
ATOM 2979 O O . TYR B 1 74 ? -10.789 -21.344 -19.656 1 98.88 74 TYR B O 1
ATOM 2987 N N . ALA B 1 75 ? -9.523 -21.016 -17.766 1 98.88 75 ALA B N 1
ATOM 2988 C CA . ALA B 1 75 ? -10.641 -20.484 -16.984 1 98.88 75 ALA B CA 1
ATOM 2989 C C . ALA B 1 75 ? -11.25 -19.266 -17.656 1 98.88 75 ALA B C 1
ATOM 2991 O O . ALA B 1 75 ? -12.477 -19.125 -17.719 1 98.88 75 ALA B O 1
ATOM 2992 N N . TYR B 1 76 ? -10.375 -18.422 -18.094 1 98.69 76 TYR B N 1
ATOM 2993 C CA . TYR B 1 76 ? -10.805 -17.203 -18.781 1 98.69 76 TYR B CA 1
ATOM 2994 C C . TYR B 1 76 ? -11.625 -17.547 -20.016 1 98.69 76 TYR B C 1
ATOM 2996 O O . TYR B 1 76 ? -12.727 -17.016 -20.203 1 98.69 76 TYR B O 1
ATOM 3004 N N . GLU B 1 77 ? -11.109 -18.406 -20.844 1 98.5 77 GLU B N 1
ATOM 3005 C CA . GLU B 1 77 ? -11.742 -18.766 -22.094 1 98.5 77 GLU B CA 1
ATOM 3006 C C . GLU B 1 77 ? -13.055 -19.516 -21.859 1 98.5 77 GLU B C 1
ATOM 3008 O O . GLU B 1 77 ? -13.93 -19.531 -22.719 1 98.5 77 GLU B O 1
ATOM 3013 N N . ASN B 1 78 ? -13.195 -20.094 -20.75 1 98.56 78 ASN B N 1
ATOM 3014 C CA . ASN B 1 78 ? -14.414 -20.828 -20.422 1 98.56 78 ASN B CA 1
ATOM 3015 C C . ASN B 1 78 ? -15.328 -20 -19.531 1 98.56 78 ASN B C 1
ATOM 3017 O O . ASN B 1 78 ? -16.125 -20.562 -18.766 1 98.56 78 ASN B O 1
ATOM 3021 N N . GLU B 1 79 ? -15.125 -18.703 -19.484 1 98 79 GLU B N 1
ATOM 3022 C CA . GLU B 1 79 ? -16.031 -17.672 -19 1 98 79 GLU B CA 1
ATOM 3023 C C . GLU B 1 79 ? -16.141 -17.719 -17.469 1 98 79 GLU B C 1
ATOM 3025 O O . GLU B 1 79 ? -17.219 -17.516 -16.922 1 98 79 GLU B O 1
ATOM 3030 N N . ALA B 1 80 ? -15.062 -18.141 -16.812 1 98.81 80 ALA B N 1
ATOM 3031 C CA . ALA B 1 80 ? -15.023 -17.953 -15.367 1 98.81 80 ALA B CA 1
ATOM 3032 C C . ALA B 1 80 ? -15.156 -16.484 -15 1 98.81 80 ALA B C 1
ATOM 3034 O O . ALA B 1 80 ? -14.516 -15.617 -15.609 1 98.81 80 ALA B O 1
ATOM 3035 N N . ASP B 1 81 ? -16.062 -16.234 -14 1 98.88 81 ASP B N 1
ATOM 3036 C CA . ASP B 1 81 ? -16.156 -14.867 -13.484 1 98.88 81 ASP B CA 1
ATOM 3037 C C . ASP B 1 81 ? -14.992 -14.555 -12.547 1 98.88 81 ASP B C 1
ATOM 3039 O O . ASP B 1 81 ? -14.508 -13.43 -12.508 1 98.88 81 ASP B O 1
ATOM 3043 N N . TRP B 1 82 ? -14.656 -15.562 -11.773 1 98.88 82 TRP B N 1
ATOM 3044 C CA . TRP B 1 82 ? -13.531 -15.477 -10.844 1 98.88 82 TRP B CA 1
ATOM 3045 C C . TRP B 1 82 ? -12.648 -16.719 -10.938 1 98.88 82 TRP B C 1
ATOM 3047 O O . TRP B 1 82 ? -13.133 -17.812 -11.211 1 98.88 82 TRP B O 1
ATOM 3057 N N . ILE B 1 83 ? -11.383 -16.516 -10.742 1 98.94 83 ILE B N 1
ATOM 3058 C CA . ILE B 1 83 ? -10.391 -17.594 -10.797 1 98.94 83 ILE B CA 1
ATOM 3059 C C . ILE B 1 83 ? -9.617 -17.641 -9.484 1 98.94 83 ILE B C 1
ATOM 3061 O O . ILE B 1 83 ? -9.086 -16.625 -9.031 1 98.94 83 ILE B O 1
ATOM 3065 N N . TRP B 1 84 ? -9.672 -18.766 -8.844 1 98.94 84 TRP B N 1
ATOM 3066 C CA . TRP B 1 84 ? -8.945 -19.031 -7.605 1 98.94 84 TRP B CA 1
ATOM 3067 C C . TRP B 1 84 ? -7.719 -19.891 -7.867 1 98.94 84 TRP B C 1
ATOM 3069 O O . TRP B 1 84 ? -7.836 -21.078 -8.211 1 98.94 84 TRP B O 1
ATOM 3079 N N . MET B 1 85 ? -6.48 -19.281 -7.715 1 98.88 85 MET B N 1
ATOM 3080 C CA . MET B 1 85 ? -5.227 -19.938 -8.086 1 98.88 85 MET B CA 1
ATOM 3081 C C . MET B 1 85 ? -4.531 -20.516 -6.852 1 98.88 85 MET B C 1
ATOM 3083 O O . MET B 1 85 ? -4.438 -19.859 -5.82 1 98.88 85 MET B O 1
ATOM 3087 N N . MET B 1 86 ? -4.035 -21.719 -7.027 1 98.38 86 MET B N 1
ATOM 3088 C CA . MET B 1 86 ? -3.258 -22.25 -5.902 1 98.38 86 MET B CA 1
ATOM 3089 C C . MET B 1 86 ? -2.324 -23.359 -6.359 1 98.38 86 MET B C 1
ATOM 3091 O O . MET B 1 86 ? -2.531 -23.953 -7.418 1 98.38 86 MET B O 1
ATOM 3095 N N . ASP B 1 87 ? -1.311 -23.578 -5.527 1 97.56 87 ASP B N 1
ATOM 3096 C CA . ASP B 1 87 ? -0.386 -24.688 -5.703 1 97.56 87 ASP B CA 1
ATOM 3097 C C . ASP B 1 87 ? -0.974 -25.984 -5.141 1 97.56 87 ASP B C 1
ATOM 3099 O O . ASP B 1 87 ? -2.051 -25.969 -4.543 1 97.56 87 ASP B O 1
ATOM 3103 N N . ASP B 1 88 ? -0.243 -27.047 -5.375 1 98.44 88 ASP B N 1
ATOM 3104 C CA . ASP B 1 88 ? -0.696 -28.375 -4.977 1 98.44 88 ASP B CA 1
ATOM 3105 C C . ASP B 1 88 ? -0.289 -28.672 -3.537 1 98.44 88 ASP B C 1
ATOM 3107 O O . ASP B 1 88 ? -0.438 -29.812 -3.072 1 98.44 88 ASP B O 1
ATOM 3111 N N . ASP B 1 89 ? 0.29 -27.625 -2.836 1 97.75 89 ASP B N 1
ATOM 3112 C CA . ASP B 1 89 ? 0.736 -27.891 -1.47 1 97.75 89 ASP B CA 1
ATOM 3113 C C . ASP B 1 89 ? 0.195 -26.844 -0.506 1 97.75 89 ASP B C 1
ATOM 3115 O O . ASP B 1 89 ? 0.799 -26.578 0.535 1 97.75 89 ASP B O 1
ATOM 3119 N N . VAL B 1 90 ? -0.854 -26.188 -0.848 1 98.19 90 VAL B N 1
ATOM 3120 C CA . VAL B 1 90 ? -1.555 -25.234 0.015 1 98.19 90 VAL B CA 1
ATOM 3121 C C . VAL B 1 90 ? -3.004 -25.688 0.203 1 98.19 90 VAL B C 1
ATOM 3123 O O . VAL B 1 90 ? -3.686 -26.031 -0.767 1 98.19 90 VAL B O 1
ATOM 3126 N N . PHE B 1 91 ? -3.479 -25.672 1.432 1 98.81 91 PHE B N 1
ATOM 3127 C CA . PHE B 1 91 ? -4.746 -26.297 1.809 1 98.81 91 PHE B CA 1
ATOM 3128 C C . PHE B 1 91 ? -5.734 -25.234 2.291 1 98.81 91 PHE B C 1
ATOM 3130 O O . PHE B 1 91 ? -5.59 -24.703 3.391 1 98.81 91 PHE B O 1
ATOM 3137 N N . PRO B 1 92 ? -6.762 -24.969 1.514 1 98.81 92 PRO B N 1
ATOM 3138 C CA . PRO B 1 92 ? -7.766 -24 1.97 1 98.81 92 PRO B CA 1
ATOM 3139 C C . PRO B 1 92 ? -8.688 -24.562 3.047 1 98.81 92 PRO B C 1
ATOM 3141 O O . PRO B 1 92 ? -9.109 -25.719 2.955 1 98.81 92 PRO B O 1
ATOM 3144 N N . ASN B 1 93 ? -8.977 -23.75 4.051 1 98.75 93 ASN B N 1
ATOM 3145 C CA . ASN B 1 93 ? -10.07 -24.109 4.941 1 98.75 93 ASN B CA 1
ATOM 3146 C C . ASN B 1 93 ? -11.383 -24.281 4.176 1 98.75 93 ASN B C 1
ATOM 3148 O O . ASN B 1 93 ? -11.547 -23.719 3.092 1 98.75 93 ASN B O 1
ATOM 3152 N N . ILE B 1 94 ? -12.289 -24.984 4.727 1 98.56 94 ILE B N 1
ATOM 3153 C CA . ILE B 1 94 ? -13.5 -25.391 4.02 1 98.56 94 ILE B CA 1
ATOM 3154 C C . ILE B 1 94 ? -14.336 -24.172 3.67 1 98.56 94 ILE B C 1
ATOM 3156 O O . ILE B 1 94 ? -15.102 -24.188 2.703 1 98.56 94 ILE B O 1
ATOM 3160 N N . ASP B 1 95 ? -14.203 -23.047 4.438 1 98.81 95 ASP B N 1
ATOM 3161 C CA . ASP B 1 95 ? -15 -21.844 4.18 1 98.81 95 ASP B CA 1
ATOM 3162 C C . ASP B 1 95 ? -14.156 -20.766 3.521 1 98.81 95 ASP B C 1
ATOM 3164 O O . ASP B 1 95 ? -14.555 -19.594 3.477 1 98.81 95 ASP B O 1
ATOM 3168 N N . CYS B 1 96 ? -12.945 -21.094 3.029 1 98.88 96 CYS B N 1
ATOM 3169 C CA . CYS B 1 96 ? -12.016 -20.094 2.502 1 98.88 96 CYS B CA 1
ATOM 3170 C C . CYS B 1 96 ? -12.633 -19.344 1.327 1 98.88 96 CYS B C 1
ATOM 3172 O O . CYS B 1 96 ? -12.633 -18.125 1.303 1 98.88 96 CYS B O 1
ATOM 3174 N N . LEU B 1 97 ? -13.195 -20.062 0.382 1 98.88 97 LEU B N 1
ATOM 3175 C CA . LEU B 1 97 ? -13.781 -19.438 -0.795 1 98.88 97 LEU B CA 1
ATOM 3176 C C . LEU B 1 97 ? -14.938 -18.531 -0.402 1 98.88 97 LEU B C 1
ATOM 3178 O O . LEU B 1 97 ? -15.055 -17.406 -0.902 1 98.88 97 LEU B O 1
ATOM 3182 N N . GLU B 1 98 ? -15.797 -19.016 0.472 1 98.81 98 GLU B N 1
ATOM 3183 C CA . GLU B 1 98 ? -16.922 -18.219 0.959 1 98.81 98 GLU B CA 1
ATOM 3184 C C . GLU B 1 98 ? -16.438 -16.906 1.582 1 98.81 98 GLU B C 1
ATOM 3186 O O . GLU B 1 98 ? -17.016 -15.852 1.331 1 98.81 98 GLU B O 1
ATOM 3191 N N . LYS B 1 99 ? -15.414 -17 2.371 1 98.81 99 LYS B N 1
ATOM 3192 C CA . LYS B 1 99 ? -14.852 -15.812 3.014 1 98.81 99 LYS B CA 1
ATOM 3193 C C . LYS B 1 99 ? -14.258 -14.859 1.982 1 98.81 99 LYS B C 1
ATOM 3195 O O . LYS B 1 99 ? -14.438 -13.641 2.082 1 98.81 99 LYS B O 1
ATOM 3200 N N . LEU B 1 100 ? -13.578 -15.383 0.978 1 98.81 100 LEU B N 1
ATOM 3201 C CA . LEU B 1 100 ? -13.039 -14.547 -0.091 1 98.81 100 LEU B CA 1
ATOM 3202 C C . LEU B 1 100 ? -14.148 -13.805 -0.82 1 98.81 100 LEU B C 1
ATOM 3204 O O . LEU B 1 100 ? -14.023 -12.609 -1.1 1 98.81 100 LEU B O 1
ATOM 3208 N N . LEU B 1 101 ? -15.211 -14.469 -1.063 1 98.69 101 LEU B N 1
ATOM 3209 C CA . LEU B 1 101 ? -16.328 -13.906 -1.808 1 98.69 101 LEU B CA 1
ATOM 3210 C C . LEU B 1 101 ? -16.938 -12.719 -1.067 1 98.69 101 LEU B C 1
ATOM 3212 O O . LEU B 1 101 ? -17.453 -11.797 -1.691 1 98.69 101 LEU B O 1
ATOM 3216 N N . GLY B 1 102 ? -16.812 -12.734 0.233 1 98 102 GLY B N 1
ATOM 3217 C CA . GLY B 1 102 ? -17.344 -11.648 1.042 1 98 102 GLY B CA 1
ATOM 3218 C C . GLY B 1 102 ? -16.656 -10.32 0.776 1 98 102 GLY B C 1
ATOM 3219 O O . GLY B 1 102 ? -17.172 -9.266 1.171 1 98 102 GLY B O 1
ATOM 3220 N N . TRP B 1 103 ? -15.594 -10.32 0.006 1 97.81 103 TRP B N 1
ATOM 3221 C CA . TRP B 1 103 ? -14.789 -9.117 -0.168 1 97.81 103 TRP B CA 1
ATOM 3222 C C . TRP B 1 103 ? -14.828 -8.641 -1.617 1 97.81 103 TRP B C 1
ATOM 3224 O O . TRP B 1 103 ? -14.164 -7.664 -1.976 1 97.81 103 TRP B O 1
ATOM 3234 N N . THR B 1 104 ? -15.664 -9.234 -2.48 1 97.62 104 THR B N 1
ATOM 3235 C CA . THR B 1 104 ? -15.648 -8.969 -3.916 1 97.62 104 THR B CA 1
ATOM 3236 C C . THR B 1 104 ? -16.234 -7.594 -4.219 1 97.62 104 THR B C 1
ATOM 3238 O O . THR B 1 104 ? -16.047 -7.066 -5.32 1 97.62 104 THR B O 1
ATOM 3241 N N . SER B 1 105 ? -16.922 -6.945 -3.23 1 94.62 105 SER B N 1
ATOM 3242 C CA . SER B 1 105 ? -17.469 -5.605 -3.441 1 94.62 105 SER B CA 1
ATOM 3243 C C . SER B 1 105 ? -16.359 -4.551 -3.342 1 94.62 105 SER B C 1
ATOM 3245 O O . SER B 1 105 ? -16.531 -3.436 -3.842 1 94.62 105 SER B O 1
ATOM 3247 N N . ILE B 1 106 ? -15.258 -4.926 -2.781 1 93.94 106 ILE B N 1
ATOM 3248 C CA . ILE B 1 106 ? -14.281 -3.861 -2.557 1 93.94 106 ILE B CA 1
ATOM 3249 C C . ILE B 1 106 ? -13.008 -4.156 -3.338 1 93.94 106 ILE B C 1
ATOM 3251 O O . ILE B 1 106 ? -12.148 -3.285 -3.488 1 93.94 106 ILE B O 1
ATOM 3255 N N . SER B 1 107 ? -12.891 -5.418 -3.812 1 97.88 107 SER B N 1
ATOM 3256 C CA . SER B 1 107 ? -11.68 -5.789 -4.539 1 97.88 107 SER B CA 1
ATOM 3257 C C . SER B 1 107 ? -11.969 -6.848 -5.598 1 97.88 107 SER B C 1
ATOM 3259 O O . SER B 1 107 ? -12.859 -7.68 -5.422 1 97.88 107 SER B O 1
ATOM 3261 N N . GLN B 1 108 ? -11.195 -6.789 -6.625 1 98.62 108 GLN B N 1
ATOM 3262 C CA . GLN B 1 108 ? -11.281 -7.793 -7.684 1 98.62 108 GLN B CA 1
ATOM 3263 C C . GLN B 1 108 ? -10.039 -8.672 -7.707 1 98.62 108 GLN B C 1
ATOM 3265 O O . GLN B 1 108 ? -9.781 -9.375 -8.688 1 98.62 108 GLN B O 1
ATOM 3270 N N . CYS B 1 109 ? -9.188 -8.562 -6.711 1 98.81 109 CYS B N 1
ATOM 3271 C CA . CYS B 1 109 ? -8.008 -9.398 -6.496 1 98.81 109 CYS B CA 1
ATOM 3272 C C . CYS B 1 109 ? -7.746 -9.594 -5.008 1 98.81 109 CYS B C 1
ATOM 3274 O O . CYS B 1 109 ? -7.266 -8.688 -4.328 1 98.81 109 CYS B O 1
ATOM 3276 N N . ILE B 1 110 ? -8.062 -10.742 -4.516 1 98.88 110 ILE B N 1
ATOM 3277 C CA . ILE B 1 110 ? -8.125 -10.992 -3.08 1 98.88 110 ILE B CA 1
ATOM 3278 C C . ILE B 1 110 ? -7.191 -12.141 -2.715 1 98.88 110 ILE B C 1
ATOM 3280 O O . ILE B 1 110 ? -7.125 -13.148 -3.424 1 98.88 110 ILE B O 1
ATOM 3284 N N . GLN B 1 111 ? -6.422 -11.945 -1.686 1 98.38 111 GLN B N 1
ATOM 3285 C CA . GLN B 1 111 ? -5.492 -12.93 -1.149 1 98.38 111 GLN B CA 1
ATOM 3286 C C . GLN B 1 111 ? -5.949 -13.43 0.219 1 98.38 111 GLN B C 1
ATOM 3288 O O . GLN B 1 111 ? -6.344 -12.633 1.075 1 98.38 111 GLN B O 1
ATOM 3293 N N . PRO B 1 112 ? -5.918 -14.719 0.439 1 98.31 112 PRO B N 1
ATOM 3294 C CA . PRO B 1 112 ? -6.156 -15.242 1.786 1 98.31 112 PRO B CA 1
ATOM 3295 C C . PRO B 1 112 ? -4.93 -15.133 2.686 1 98.31 112 PRO B C 1
ATOM 3297 O O . PRO B 1 112 ? -3.814 -14.938 2.193 1 98.31 112 PRO B O 1
ATOM 3300 N N . ARG B 1 113 ? -5.176 -15.25 3.973 1 96.12 113 ARG B N 1
ATOM 3301 C CA . ARG B 1 113 ? -4.062 -15.461 4.891 1 96.12 113 ARG B CA 1
ATOM 3302 C C . ARG B 1 113 ? -3.527 -16.891 4.785 1 96.12 113 ARG B C 1
ATOM 3304 O O . ARG B 1 113 ? -4.301 -17.828 4.645 1 96.12 113 ARG B O 1
ATOM 3311 N N . ARG B 1 114 ? -2.275 -17 4.91 1 96.12 114 ARG B N 1
ATOM 3312 C CA . ARG B 1 114 ? -1.647 -18.312 4.832 1 96.12 114 ARG B CA 1
ATOM 3313 C C . ARG B 1 114 ? -0.88 -18.625 6.113 1 96.12 114 ARG B C 1
ATOM 3315 O O . ARG B 1 114 ? -0.263 -17.734 6.707 1 96.12 114 ARG B O 1
ATOM 3322 N N . TYR B 1 115 ? -0.99 -19.828 6.441 1 96.38 115 TYR B N 1
ATOM 3323 C CA . TYR B 1 115 ? -0.242 -20.344 7.578 1 96.38 115 TYR B CA 1
ATOM 3324 C C . TYR B 1 115 ? 0.622 -21.531 7.172 1 96.38 115 TYR B C 1
ATOM 3326 O O . TYR B 1 115 ? 0.281 -22.266 6.242 1 96.38 115 TYR B O 1
ATOM 3334 N N . TYR B 1 116 ? 1.695 -21.641 7.902 1 95.94 116 TYR B N 1
ATOM 3335 C CA . TYR B 1 116 ? 2.451 -22.891 7.824 1 95.94 116 TYR B CA 1
ATOM 3336 C C . TYR B 1 116 ? 1.757 -24 8.602 1 95.94 116 TYR B C 1
ATOM 3338 O O . TYR B 1 116 ? 0.838 -23.734 9.383 1 95.94 116 TYR B O 1
ATOM 3346 N N . SER B 1 117 ? 2.215 -25.172 8.32 1 96.69 117 SER B N 1
ATOM 3347 C CA . SER B 1 117 ? 1.571 -26.328 8.945 1 96.69 117 SER B CA 1
ATOM 3348 C C . SER B 1 117 ? 1.753 -26.312 10.461 1 96.69 117 SER B C 1
ATOM 3350 O O . SER B 1 117 ? 1.033 -27 11.188 1 96.69 117 SER B O 1
ATOM 3352 N N . ASP B 1 118 ? 2.74 -25.5 11.008 1 96.19 118 ASP B N 1
ATOM 3353 C CA . ASP B 1 118 ? 2.973 -25.375 12.445 1 96.19 118 ASP B CA 1
ATOM 3354 C C . ASP B 1 118 ? 2.271 -24.156 13.016 1 96.19 118 ASP B C 1
ATOM 3356 O O . ASP B 1 118 ? 2.656 -23.641 14.07 1 96.19 118 ASP B O 1
ATOM 3360 N N . ASP B 1 119 ? 1.379 -23.594 12.266 1 94.12 119 ASP B N 1
ATOM 3361 C CA . ASP B 1 119 ? 0.456 -22.562 12.703 1 94.12 119 ASP B CA 1
ATOM 3362 C C . ASP B 1 119 ? 1.158 -21.203 12.797 1 94.12 119 ASP B C 1
ATOM 3364 O O . ASP B 1 119 ? 0.715 -20.312 13.531 1 94.12 119 ASP B O 1
ATOM 3368 N N . VAL B 1 120 ? 2.273 -21.109 12.148 1 92.88 120 VAL B N 1
ATOM 3369 C CA . VAL B 1 120 ? 2.93 -19.812 12.008 1 92.88 120 VAL B CA 1
ATOM 3370 C C . VAL B 1 120 ? 2.395 -19.094 10.773 1 92.88 120 VAL B C 1
ATOM 3372 O O . VAL B 1 120 ? 2.336 -19.672 9.688 1 92.88 120 VAL B O 1
ATOM 3375 N N . GLU B 1 121 ? 1.979 -17.859 10.969 1 92.69 121 GLU B N 1
ATOM 3376 C CA . GLU B 1 121 ? 1.423 -17.094 9.859 1 92.69 121 GLU B CA 1
ATOM 3377 C C . GLU B 1 121 ? 2.51 -16.703 8.859 1 92.69 121 GLU B C 1
ATOM 3379 O O . GLU B 1 12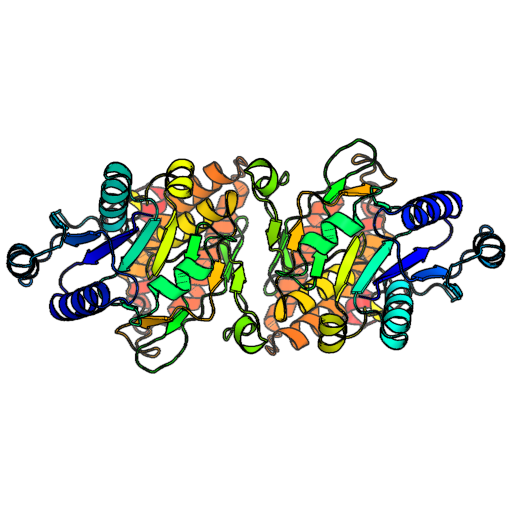1 ? 3.607 -16.312 9.258 1 92.69 121 GLU B O 1
ATOM 3384 N N . VAL B 1 122 ? 2.191 -16.875 7.617 1 91.44 122 VAL B N 1
ATOM 3385 C CA . VAL B 1 122 ? 3.08 -16.391 6.562 1 91.44 122 VAL B CA 1
ATOM 3386 C C . VAL B 1 122 ? 2.992 -14.867 6.465 1 91.44 122 VAL B C 1
ATOM 3388 O O . VAL B 1 122 ? 1.903 -14.312 6.316 1 91.44 122 VAL B O 1
ATOM 3391 N N . ASN B 1 123 ? 4.07 -14.211 6.598 1 87.56 123 ASN B N 1
ATOM 3392 C CA . ASN B 1 123 ? 4.105 -12.766 6.418 1 87.56 123 ASN B CA 1
ATOM 3393 C C . ASN B 1 123 ? 3.904 -12.383 4.953 1 87.56 123 ASN B C 1
ATOM 3395 O O . ASN B 1 123 ? 4.762 -12.656 4.113 1 87.56 123 ASN B O 1
ATOM 3399 N N . PHE B 1 124 ? 2.742 -11.703 4.738 1 90.62 124 PHE B N 1
ATOM 3400 C CA . PHE B 1 124 ? 2.48 -11.422 3.332 1 90.62 124 PHE B CA 1
ATOM 3401 C C . PHE B 1 124 ? 1.921 -10.016 3.152 1 90.62 124 PHE B C 1
ATOM 3403 O O . PHE B 1 124 ? 1.629 -9.594 2.031 1 90.62 124 PHE B O 1
ATOM 3410 N N . GLU B 1 125 ? 1.74 -9.25 4.18 1 90.44 125 GLU B N 1
ATOM 3411 C CA . GLU B 1 125 ? 1.372 -7.844 4.062 1 90.44 125 GLU B CA 1
ATOM 3412 C C . GLU B 1 125 ? 2.547 -7.004 3.562 1 90.44 125 GLU B C 1
ATOM 3414 O O . GLU B 1 125 ? 3.309 -6.457 4.363 1 90.44 125 GLU B O 1
ATOM 3419 N N . GLN B 1 126 ? 2.613 -6.879 2.193 1 89 126 GLN B N 1
ATOM 3420 C CA . GLN B 1 126 ? 3.809 -6.242 1.647 1 89 126 GLN B CA 1
ATOM 3421 C C . GLN B 1 126 ? 3.469 -5.387 0.43 1 89 126 GLN B C 1
ATOM 3423 O O . GLN B 1 126 ? 2.459 -5.621 -0.237 1 89 126 GLN B O 1
ATOM 3428 N N . TRP B 1 127 ? 4.297 -4.445 0.254 1 90.56 127 TRP B N 1
ATOM 3429 C CA . TRP B 1 127 ? 4.246 -3.58 -0.921 1 90.56 127 TRP B CA 1
ATOM 3430 C C . TRP B 1 127 ? 5.559 -3.633 -1.692 1 90.56 127 TRP B C 1
ATOM 3432 O O . TRP B 1 127 ? 6.637 -3.691 -1.094 1 90.56 127 TRP B O 1
ATOM 3442 N N . LEU B 1 128 ? 5.406 -3.635 -2.98 1 88.25 128 LEU B N 1
ATOM 3443 C CA . LEU B 1 128 ? 6.543 -3.539 -3.885 1 88.25 128 LEU B CA 1
ATOM 3444 C C . LEU B 1 128 ? 6.797 -2.09 -4.289 1 88.25 128 LEU B C 1
ATOM 3446 O O . LEU B 1 128 ? 5.895 -1.416 -4.793 1 88.25 128 LEU B O 1
ATOM 3450 N N . ASP B 1 129 ? 7.992 -1.617 -3.998 1 82.25 129 ASP B N 1
ATOM 3451 C CA . ASP B 1 129 ? 8.445 -0.342 -4.543 1 82.25 129 ASP B CA 1
ATOM 3452 C C . ASP B 1 129 ? 9.016 -0.518 -5.949 1 82.25 129 ASP B C 1
ATOM 3454 O O . ASP B 1 129 ? 10.094 -1.09 -6.125 1 82.25 129 ASP B O 1
ATOM 3458 N N . PRO B 1 130 ? 8.336 -0.003 -6.941 1 79.06 130 PRO B N 1
ATOM 3459 C CA . PRO B 1 130 ? 8.781 -0.273 -8.312 1 79.06 130 PRO B CA 1
ATOM 3460 C C . PRO B 1 130 ? 10.055 0.485 -8.68 1 79.06 130 PRO B C 1
ATOM 3462 O O . PRO B 1 130 ? 10.68 0.193 -9.703 1 79.06 130 PRO B O 1
ATOM 3465 N N . ILE B 1 131 ? 10.469 1.431 -7.867 1 73.69 131 ILE B N 1
ATOM 3466 C CA . ILE B 1 131 ? 11.664 2.205 -8.156 1 73.69 131 ILE B CA 1
ATOM 3467 C C . ILE B 1 131 ? 12.898 1.434 -7.691 1 73.69 131 ILE B C 1
ATOM 3469 O O . ILE B 1 131 ? 13.914 1.387 -8.391 1 73.69 131 ILE B O 1
ATOM 3473 N N . THR B 1 132 ? 12.805 0.79 -6.602 1 72.25 132 THR B N 1
ATOM 3474 C CA . THR B 1 132 ? 13.945 0.073 -6.055 1 72.25 132 THR B CA 1
ATOM 3475 C C . THR B 1 132 ? 13.75 -1.436 -6.172 1 72.25 132 THR B C 1
ATOM 3477 O O . THR B 1 132 ? 14.688 -2.209 -5.957 1 72.25 132 THR B O 1
ATOM 3480 N N . TYR B 1 133 ? 12.516 -1.844 -6.52 1 78.38 133 TYR B N 1
ATOM 3481 C CA . TYR B 1 133 ? 12.07 -3.232 -6.551 1 78.38 133 TYR B CA 1
ATOM 3482 C C . TYR B 1 133 ? 12.273 -3.9 -5.195 1 78.38 133 TYR B C 1
ATOM 3484 O O . TYR B 1 133 ? 12.641 -5.074 -5.125 1 78.38 133 TYR B O 1
ATOM 3492 N N . SER B 1 134 ? 12.203 -3.139 -4.203 1 77.31 134 SER B N 1
ATOM 3493 C CA . SER B 1 134 ? 12.219 -3.68 -2.85 1 77.31 134 SER B CA 1
ATOM 3494 C C . SER B 1 134 ? 10.805 -3.943 -2.34 1 77.31 134 SER B C 1
ATOM 3496 O O . SER B 1 134 ? 9.859 -3.246 -2.721 1 77.31 134 SER B O 1
ATOM 3498 N N . LYS B 1 135 ? 10.719 -4.988 -1.613 1 82 135 LYS B N 1
ATOM 3499 C CA . LYS B 1 135 ? 9.461 -5.289 -0.935 1 82 135 LYS B CA 1
ATOM 3500 C C . LYS B 1 135 ? 9.539 -4.949 0.552 1 82 135 LYS B C 1
ATOM 3502 O O . LYS B 1 135 ? 10.562 -5.199 1.193 1 82 135 LYS B O 1
ATOM 3507 N N . PHE B 1 136 ? 8.531 -4.297 1.012 1 80 136 PHE B N 1
ATOM 3508 C CA . PHE B 1 136 ? 8.477 -4.004 2.439 1 80 136 PHE B CA 1
ATOM 3509 C C . PHE B 1 136 ? 7.082 -4.254 2.99 1 80 136 PHE B C 1
ATOM 3511 O O . PHE B 1 136 ? 6.117 -4.355 2.23 1 80 136 PHE B O 1
ATOM 3518 N N . GLY B 1 137 ? 6.996 -4.484 4.188 1 78 137 GLY B N 1
ATOM 3519 C CA . GLY B 1 137 ? 5.711 -4.727 4.828 1 78 137 GLY B CA 1
ATOM 3520 C C . GLY B 1 137 ? 5.766 -4.613 6.34 1 78 137 GLY B C 1
ATOM 3521 O O . GLY B 1 137 ? 6.793 -4.223 6.898 1 78 137 GLY B O 1
ATOM 3522 N N . TYR B 1 138 ? 4.508 -4.734 6.832 1 72.56 138 TYR B N 1
ATOM 3523 C CA . TYR B 1 138 ? 4.395 -4.754 8.289 1 72.56 138 TYR B CA 1
ATOM 3524 C C . TYR B 1 138 ? 4.68 -6.148 8.836 1 72.56 138 TYR B C 1
ATOM 3526 O O . TYR B 1 138 ? 4.238 -7.148 8.266 1 72.56 138 TYR B O 1
ATOM 3534 N N . TRP B 1 139 ? 5.648 -6.254 9.586 1 65 139 TRP B N 1
ATOM 3535 C CA . TRP B 1 139 ? 6.039 -7.562 10.102 1 65 139 TRP B CA 1
ATOM 3536 C C . TRP B 1 139 ? 4.992 -8.094 11.078 1 65 139 TRP B C 1
ATOM 3538 O O . TRP B 1 139 ? 4.273 -7.32 11.711 1 65 139 TRP B O 1
ATOM 3548 N N . GLN B 1 140 ? 4.863 -9.414 11.156 1 63.19 140 GLN B N 1
ATOM 3549 C CA . GLN B 1 140 ? 4.059 -10.172 12.109 1 63.19 140 GLN B CA 1
ATOM 3550 C C . GLN B 1 140 ? 2.578 -9.844 11.961 1 63.19 140 GLN B C 1
ATOM 3552 O O . GLN B 1 140 ? 1.849 -9.781 12.953 1 63.19 140 GLN B O 1
ATOM 3557 N N . GLU B 1 141 ? 2.199 -9.492 10.758 1 65.5 141 GLU B N 1
ATOM 3558 C CA . GLU B 1 141 ? 0.807 -9.219 10.414 1 65.5 141 GLU B CA 1
ATOM 3559 C C . GLU B 1 141 ? 0.146 -8.312 11.445 1 65.5 141 GLU B C 1
ATOM 3561 O O . GLU B 1 141 ? -0.939 -8.617 11.945 1 65.5 141 GLU B O 1
ATOM 3566 N N . LYS B 1 142 ? 0.79 -7.309 11.75 1 77.12 142 LYS B N 1
ATOM 3567 C CA . LYS B 1 142 ? 0.403 -6.324 12.758 1 77.12 142 LYS B CA 1
ATOM 3568 C C . LYS B 1 142 ? -0.97 -5.734 12.453 1 77.12 142 LYS B C 1
ATOM 3570 O O . LYS B 1 142 ? -1.767 -5.496 13.359 1 77.12 142 LYS B O 1
ATOM 3575 N N . SER B 1 143 ? -1.196 -5.742 11.219 1 87 143 SER B N 1
ATOM 3576 C CA . SER B 1 143 ? -2.453 -5.113 10.828 1 87 143 SER B CA 1
ATOM 3577 C C . SER B 1 143 ? -3.652 -5.918 11.32 1 87 143 SER B C 1
ATOM 3579 O O . SER B 1 143 ? -4.602 -5.359 11.875 1 87 143 SER B O 1
ATOM 3581 N N . PHE B 1 144 ? -3.549 -7.188 11.164 1 90.94 144 PHE B N 1
ATOM 3582 C CA . PHE B 1 144 ? -4.668 -8.016 11.594 1 90.94 144 PHE B CA 1
ATOM 3583 C C . PHE B 1 144 ? -4.727 -8.102 13.117 1 90.94 144 PHE B C 1
ATOM 3585 O O . PHE B 1 144 ? -5.812 -8.141 13.695 1 90.94 144 PHE B O 1
ATOM 3592 N N . ASN B 1 145 ? -3.574 -8.086 13.703 1 88.62 145 ASN B N 1
ATOM 3593 C CA . ASN B 1 145 ? -3.521 -8.047 15.164 1 88.62 145 ASN B CA 1
ATOM 3594 C C . ASN B 1 145 ? -4.109 -6.746 15.711 1 88.62 145 ASN B C 1
ATOM 3596 O O . ASN B 1 145 ? -4.672 -6.73 16.812 1 88.62 145 ASN B O 1
ATOM 3600 N N . ASN B 1 146 ? -4.008 -5.746 14.93 1 91.81 146 ASN B N 1
ATOM 3601 C CA . ASN B 1 146 ? -4.516 -4.441 15.328 1 91.81 146 ASN B CA 1
ATOM 3602 C C . ASN B 1 146 ? -5.98 -4.262 14.945 1 91.81 146 ASN B C 1
ATOM 3604 O O . ASN B 1 146 ? -6.555 -3.191 15.148 1 91.81 146 ASN B O 1
ATOM 3608 N N . GLY B 1 147 ? -6.582 -5.301 14.375 1 91.88 147 GLY B N 1
ATOM 3609 C CA . GLY B 1 147 ? -8.031 -5.301 14.227 1 91.88 147 GLY B CA 1
ATOM 3610 C C . GLY B 1 147 ? -8.484 -5.07 12.805 1 91.88 147 GLY B C 1
ATOM 3611 O O . GLY B 1 147 ? -9.688 -5.062 12.523 1 91.88 147 GLY B O 1
ATOM 3612 N N . LYS B 1 148 ? -7.562 -4.898 11.859 1 94.19 148 LYS B N 1
ATOM 3613 C CA . LYS B 1 148 ? -7.988 -4.727 10.477 1 94.19 148 LYS B CA 1
ATOM 3614 C C . LYS B 1 148 ? -8.609 -6.008 9.93 1 94.19 148 LYS B C 1
ATOM 3616 O O . LYS B 1 148 ? -8.133 -7.105 10.203 1 94.19 148 LYS B O 1
ATOM 3621 N N . LYS B 1 149 ? -9.664 -5.785 9.141 1 95.31 149 LYS B N 1
ATOM 3622 C CA . LYS B 1 149 ? -10.32 -6.938 8.523 1 95.31 149 LYS B CA 1
ATOM 3623 C C . LYS B 1 149 ? -9.703 -7.262 7.168 1 95.31 149 LYS B C 1
ATOM 3625 O O . LYS B 1 149 ? -9.875 -8.367 6.648 1 95.31 149 LYS B O 1
ATOM 3630 N N . PHE B 1 150 ? -9.102 -6.316 6.566 1 95.94 150 PHE B N 1
ATOM 3631 C CA . PHE B 1 150 ? -8.328 -6.508 5.34 1 95.94 150 PHE B CA 1
ATOM 3632 C C . PHE B 1 150 ? -7.18 -5.508 5.262 1 95.94 150 PHE B C 1
ATOM 3634 O O . PHE B 1 150 ? -7.191 -4.484 5.949 1 95.94 150 PHE B O 1
ATOM 3641 N N . CYS B 1 151 ? -6.207 -5.883 4.539 1 94.06 151 CYS B N 1
ATOM 3642 C CA . CYS B 1 151 ? -5.078 -5.012 4.242 1 94.06 151 CYS B CA 1
ATOM 3643 C C . CYS B 1 151 ? -4.867 -4.875 2.74 1 94.06 151 CYS B C 1
ATOM 3645 O O . CYS B 1 151 ? -4.871 -5.875 2.018 1 94.06 151 CYS B O 1
ATOM 3647 N N . ALA B 1 152 ? -4.75 -3.646 2.326 1 93.44 152 ALA B N 1
ATOM 3648 C CA . ALA B 1 152 ? -4.391 -3.445 0.925 1 93.44 152 ALA B CA 1
ATOM 3649 C C . ALA B 1 152 ? -2.893 -3.645 0.709 1 93.44 152 ALA B C 1
ATOM 3651 O O . ALA B 1 152 ? -2.076 -3.152 1.491 1 93.44 152 ALA B O 1
ATOM 3652 N N . ILE B 1 153 ? -2.527 -4.391 -0.242 1 94.38 153 ILE B N 1
ATOM 3653 C CA . ILE B 1 153 ? -1.163 -4.66 -0.678 1 94.38 153 ILE B CA 1
ATOM 3654 C C . ILE B 1 153 ? -1.049 -4.441 -2.186 1 94.38 153 ILE B C 1
ATOM 3656 O O . ILE B 1 153 ? -1.998 -3.984 -2.826 1 94.38 153 ILE B O 1
ATOM 3660 N N . ASN B 1 154 ? 0.193 -4.633 -2.732 1 94.62 154 ASN B N 1
ATOM 3661 C CA . ASN B 1 154 ? 0.273 -4.434 -4.176 1 94.62 154 ASN B CA 1
ATOM 3662 C C . ASN B 1 154 ? 1.029 -5.57 -4.855 1 94.62 154 ASN B C 1
ATOM 3664 O O . ASN B 1 154 ? 1.546 -5.406 -5.965 1 94.62 154 ASN B O 1
ATOM 3668 N N . VAL B 1 155 ? 1.139 -6.684 -4.125 1 94.69 155 VAL B N 1
ATOM 3669 C CA . VAL B 1 155 ? 1.755 -7.883 -4.684 1 94.69 155 VAL B CA 1
ATOM 3670 C C . VAL B 1 155 ? 0.782 -9.055 -4.59 1 94.69 155 VAL B C 1
ATOM 3672 O O . VAL B 1 155 ? -0.193 -9 -3.838 1 94.69 155 VAL B O 1
ATOM 3675 N N . GLY B 1 156 ? 1.035 -10.023 -5.434 1 96.44 156 GLY B N 1
ATOM 3676 C CA . GLY B 1 156 ? 0.212 -11.219 -5.414 1 96.44 156 GLY B CA 1
ATOM 3677 C C . GLY B 1 156 ? 1.006 -12.484 -5.156 1 96.44 156 GLY B C 1
ATOM 3678 O O . GLY B 1 156 ? 2.238 -12.477 -5.215 1 96.44 156 GLY B O 1
ATOM 3679 N N . CYS B 1 157 ? 0.329 -13.477 -4.781 1 97.06 157 CYS B N 1
ATOM 3680 C CA . CYS B 1 157 ? 0.83 -14.836 -4.633 1 97.06 157 CYS B CA 1
ATOM 3681 C C . CYS B 1 157 ? -0.17 -15.844 -5.184 1 97.06 157 CYS B C 1
ATOM 3683 O O . CYS B 1 157 ? -1.368 -15.75 -4.91 1 97.06 157 CYS B O 1
ATOM 3685 N N . PHE B 1 158 ? 0.35 -16.797 -5.945 1 98.19 158 PHE B N 1
ATOM 3686 C CA . PHE B 1 158 ? -0.554 -17.75 -6.566 1 98.19 158 PHE B CA 1
ATOM 3687 C C . PHE B 1 158 ? -0.936 -18.844 -5.582 1 98.19 158 PHE B C 1
ATOM 3689 O O . PHE B 1 158 ? -1.669 -19.781 -5.93 1 98.19 158 PHE B O 1
ATOM 3696 N N . GLU B 1 159 ? -0.508 -18.703 -4.367 1 97.12 159 GLU B N 1
ATOM 3697 C CA . GLU B 1 159 ? -0.972 -19.578 -3.289 1 97.12 159 GLU B CA 1
ATOM 3698 C C . GLU B 1 159 ? -2.281 -19.062 -2.695 1 97.12 159 GLU B C 1
ATOM 3700 O O . GLU B 1 159 ? -2.379 -18.859 -1.483 1 97.12 159 GLU B O 1
ATOM 3705 N N . GLY B 1 160 ? -3.277 -18.938 -3.559 1 98.56 160 GLY B N 1
ATOM 3706 C CA . GLY B 1 160 ? -4.594 -18.578 -3.057 1 98.56 160 GLY B CA 1
ATOM 3707 C C . GLY B 1 160 ? -5.141 -17.312 -3.689 1 98.56 160 GLY B C 1
ATOM 3708 O O . GLY B 1 160 ? -6.199 -16.812 -3.289 1 98.56 160 GLY B O 1
ATOM 3709 N N . MET B 1 161 ? -4.473 -16.75 -4.656 1 98.81 161 MET B N 1
ATOM 3710 C CA . MET B 1 161 ? -4.957 -15.539 -5.312 1 98.81 161 MET B CA 1
ATOM 3711 C C . MET B 1 161 ? -6.328 -15.766 -5.941 1 98.81 161 MET B C 1
ATOM 3713 O O . MET B 1 161 ? -6.523 -16.75 -6.664 1 98.81 161 MET B O 1
ATOM 3717 N N . PHE B 1 162 ? -7.281 -14.992 -5.543 1 98.94 162 PHE B N 1
ATOM 3718 C CA . PHE B 1 162 ? -8.641 -14.977 -6.066 1 98.94 162 PHE B CA 1
ATOM 3719 C C . PHE B 1 162 ? -8.883 -13.719 -6.898 1 98.94 162 PHE B C 1
ATOM 3721 O O . PHE B 1 162 ? -9.008 -12.625 -6.352 1 98.94 162 PHE B O 1
ATOM 3728 N N . VAL B 1 163 ? -8.977 -13.852 -8.266 1 98.94 163 VAL B N 1
ATOM 3729 C CA . VAL B 1 163 ? -8.945 -12.688 -9.141 1 98.94 163 VAL B CA 1
ATOM 3730 C C . VAL B 1 163 ? -10.125 -12.75 -10.117 1 98.94 163 VAL B C 1
ATOM 3732 O O . VAL B 1 163 ? -10.477 -13.828 -10.609 1 98.94 163 VAL B O 1
ATOM 3735 N N . SER B 1 164 ? -10.695 -11.641 -10.453 1 98.88 164 SER B N 1
ATOM 3736 C CA . SER B 1 164 ? -11.844 -11.578 -11.352 1 98.88 164 SER B CA 1
ATOM 3737 C C . SER B 1 164 ? -11.414 -11.648 -12.812 1 98.88 164 SER B C 1
ATOM 3739 O O . SER B 1 164 ? -10.289 -11.281 -13.148 1 98.88 164 SER B O 1
ATOM 3741 N N . LYS B 1 165 ? -12.305 -12.062 -13.586 1 98.75 165 LYS B N 1
ATOM 3742 C CA . LYS B 1 165 ? -12.094 -12.078 -15.023 1 98.75 165 LYS B CA 1
ATOM 3743 C C . LYS B 1 165 ? -11.797 -10.68 -15.562 1 98.75 165 LYS B C 1
ATOM 3745 O O . LYS B 1 165 ? -10.992 -10.516 -16.484 1 98.75 165 LYS B O 1
ATOM 3750 N N . SER B 1 166 ? -12.438 -9.711 -15.023 1 98.25 166 SER B N 1
ATOM 3751 C CA . SER B 1 166 ? -12.234 -8.328 -15.445 1 98.25 166 SER B CA 1
ATOM 3752 C C . SER B 1 166 ? -10.781 -7.906 -15.281 1 98.25 166 SER B C 1
ATOM 3754 O O . SER B 1 166 ? -10.227 -7.238 -16.156 1 98.25 166 SER B O 1
ATOM 3756 N N . ILE B 1 167 ? -10.188 -8.273 -14.203 1 98.5 167 ILE B N 1
ATOM 3757 C CA . ILE B 1 167 ? -8.789 -7.941 -13.969 1 98.5 167 ILE B CA 1
ATOM 3758 C C . ILE B 1 167 ? -7.902 -8.719 -14.938 1 98.5 167 ILE B C 1
ATOM 3760 O O . ILE B 1 167 ? -6.973 -8.156 -15.523 1 98.5 167 ILE B O 1
ATOM 3764 N N . VAL B 1 168 ? -8.188 -9.977 -15.148 1 98.81 168 VAL B N 1
ATOM 3765 C CA . VAL B 1 168 ? -7.426 -10.789 -16.094 1 98.81 168 VAL B CA 1
ATOM 3766 C C . VAL B 1 168 ? -7.488 -10.164 -17.484 1 98.81 168 VAL B C 1
ATOM 3768 O O . VAL B 1 168 ? -6.488 -10.133 -18.203 1 98.81 168 VAL B O 1
ATOM 3771 N N . ASN B 1 169 ? -8.633 -9.695 -17.828 1 98.31 169 ASN B N 1
ATOM 3772 C CA . ASN B 1 169 ? -8.812 -9.039 -19.109 1 98.31 169 ASN B CA 1
ATOM 3773 C C . ASN B 1 169 ? -7.883 -7.836 -19.266 1 98.31 169 ASN B C 1
ATOM 3775 O O . ASN B 1 169 ? -7.426 -7.539 -20.375 1 98.31 169 ASN B O 1
ATOM 3779 N N . LYS B 1 170 ? -7.617 -7.148 -18.25 1 96.81 170 LYS B N 1
ATOM 3780 C CA . LYS B 1 170 ? -6.824 -5.922 -18.281 1 96.81 170 LYS B CA 1
ATOM 3781 C C . LYS B 1 170 ? -5.328 -6.238 -18.266 1 96.81 170 LYS B C 1
ATOM 3783 O O . LYS B 1 170 ? -4.543 -5.566 -18.938 1 96.81 170 LYS B O 1
ATOM 3788 N N . ILE B 1 171 ? -4.934 -7.266 -17.516 1 97.38 171 ILE B N 1
ATOM 3789 C CA . ILE B 1 171 ? -3.502 -7.41 -17.266 1 97.38 171 ILE B CA 1
ATOM 3790 C C . ILE B 1 171 ? -2.977 -8.641 -18 1 97.38 171 ILE B C 1
ATOM 3792 O O . ILE B 1 171 ? -1.767 -8.883 -18.031 1 97.38 171 ILE B O 1
ATOM 3796 N N . GLY B 1 172 ? -3.863 -9.484 -18.547 1 98.25 172 GLY B N 1
ATOM 3797 C CA . GLY B 1 172 ? -3.453 -10.672 -19.281 1 98.25 172 GLY B CA 1
ATOM 3798 C C . GLY B 1 172 ? -3.26 -11.883 -18.391 1 98.25 172 GLY B C 1
ATOM 3799 O O . GLY B 1 172 ? -3.832 -11.953 -17.297 1 98.25 172 GLY B O 1
ATOM 3800 N N . PHE B 1 173 ? -2.572 -12.836 -18.922 1 98.75 173 PHE B N 1
ATOM 3801 C CA . PHE B 1 173 ? -2.346 -14.094 -18.203 1 98.75 173 PHE B CA 1
ATOM 3802 C C . PHE B 1 173 ? -0.983 -14.086 -17.531 1 98.75 173 PHE B C 1
ATOM 3804 O O . PHE B 1 173 ? -0.116 -13.281 -17.859 1 98.75 173 PHE B O 1
ATOM 3811 N N . PRO B 1 174 ? -0.824 -14.977 -16.453 1 98.44 174 PRO B N 1
ATOM 3812 C CA . PRO B 1 174 ? 0.522 -15.117 -15.898 1 98.44 174 PRO B CA 1
ATOM 3813 C C . PRO B 1 174 ? 1.58 -15.391 -16.969 1 98.44 174 PRO B C 1
ATOM 3815 O O . PRO B 1 174 ? 1.31 -16.078 -17.953 1 98.44 174 PRO B O 1
ATOM 3818 N N . ASP B 1 175 ? 2.768 -14.875 -16.812 1 98.38 175 ASP B N 1
ATOM 3819 C CA . ASP B 1 175 ? 3.826 -14.914 -17.812 1 98.38 175 ASP B CA 1
ATOM 3820 C C . ASP B 1 175 ? 4.668 -16.188 -17.672 1 98.38 175 ASP B C 1
ATOM 3822 O O . ASP B 1 175 ? 5.504 -16.281 -16.766 1 98.38 175 ASP B O 1
ATOM 3826 N N . LYS B 1 176 ? 4.531 -17.062 -18.578 1 98.06 176 LYS B N 1
ATOM 3827 C CA . LYS B 1 176 ? 5.219 -18.344 -18.531 1 98.06 176 LYS B CA 1
ATOM 3828 C C . LYS B 1 176 ? 6.727 -18.172 -18.672 1 98.06 176 LYS B C 1
ATOM 3830 O O . LYS B 1 176 ? 7.496 -19.078 -18.328 1 98.06 176 LYS B O 1
ATOM 3835 N N . ARG B 1 177 ? 7.207 -17.125 -19.219 1 98.19 177 ARG B N 1
ATOM 3836 C CA . ARG B 1 177 ? 8.633 -16.891 -19.438 1 98.19 177 ARG B CA 1
ATOM 3837 C C . ARG B 1 177 ? 9.398 -16.938 -18.125 1 98.19 177 ARG B C 1
ATOM 3839 O O . ARG B 1 177 ? 10.586 -17.266 -18.094 1 98.19 177 ARG B O 1
ATOM 3846 N N . PHE B 1 178 ? 8.711 -16.703 -16.938 1 98.44 178 PHE B N 1
ATOM 3847 C CA . PHE B 1 178 ? 9.352 -16.688 -15.617 1 98.44 178 PHE B CA 1
ATOM 3848 C C . PHE B 1 178 ? 9.742 -18.094 -15.188 1 98.44 178 PHE B C 1
ATOM 3850 O O . PHE B 1 178 ? 10.703 -18.266 -14.445 1 98.44 178 PHE B O 1
ATOM 3857 N N . PHE B 1 179 ? 9.023 -19.062 -15.641 1 97.75 179 PHE B N 1
ATOM 3858 C CA . PHE B 1 179 ? 9.164 -20.453 -15.234 1 97.75 179 PHE B CA 1
ATOM 3859 C C . PHE B 1 179 ? 8.82 -20.625 -13.758 1 97.75 179 PHE B C 1
ATOM 3861 O O . PHE B 1 179 ? 7.746 -21.109 -13.414 1 97.75 179 PHE B O 1
ATOM 3868 N N . ILE B 1 180 ? 9.703 -20.109 -12.914 1 94.5 180 ILE B N 1
ATOM 3869 C CA . ILE B 1 180 ? 9.344 -19.984 -11.5 1 94.5 180 ILE B CA 1
ATOM 3870 C C . ILE B 1 180 ? 9.812 -18.641 -10.969 1 94.5 180 ILE B C 1
ATOM 3872 O O . ILE B 1 180 ? 10.609 -17.953 -11.617 1 94.5 180 ILE B O 1
ATOM 3876 N N . ALA B 1 181 ? 9.25 -18.172 -9.898 1 91.31 181 ALA B N 1
ATOM 3877 C CA . ALA B 1 181 ? 9.711 -17.047 -9.086 1 91.31 181 ALA B CA 1
ATOM 3878 C C . ALA B 1 181 ? 9.266 -15.719 -9.68 1 91.31 181 ALA B C 1
ATOM 3880 O O . ALA B 1 181 ? 9.5 -15.453 -10.867 1 91.31 181 ALA B O 1
ATOM 3881 N N . GLU B 1 182 ? 8.664 -14.836 -9 1 92.88 182 GLU B N 1
ATOM 3882 C CA . GLU B 1 182 ? 8.352 -13.422 -9.211 1 92.88 182 GLU B CA 1
ATOM 3883 C C . GLU B 1 182 ? 7.145 -13.258 -10.133 1 92.88 182 GLU B C 1
ATOM 3885 O O . GLU B 1 182 ? 6.59 -12.164 -10.25 1 92.88 182 GLU B O 1
ATOM 3890 N N . ASP B 1 183 ? 6.73 -14.289 -10.852 1 96.56 183 ASP B N 1
ATOM 3891 C CA . ASP B 1 183 ? 5.59 -14.18 -11.75 1 96.56 183 ASP B CA 1
ATOM 3892 C C . ASP B 1 183 ? 4.336 -13.742 -11 1 96.56 183 ASP B C 1
ATOM 3894 O O . ASP B 1 183 ? 3.594 -12.883 -11.477 1 96.56 183 ASP B O 1
ATOM 3898 N N . ASP B 1 184 ? 4.156 -14.281 -9.812 1 97.38 184 ASP B N 1
ATOM 3899 C CA . ASP B 1 184 ? 2.961 -13.953 -9.047 1 97.38 184 ASP B CA 1
ATOM 3900 C C . ASP B 1 184 ? 3.059 -12.547 -8.453 1 97.38 184 ASP B C 1
ATOM 3902 O O . ASP B 1 184 ? 2.072 -11.812 -8.422 1 97.38 184 ASP B O 1
ATOM 3906 N N . THR B 1 185 ? 4.293 -12.156 -8.039 1 95.38 185 THR B N 1
ATOM 3907 C CA . THR B 1 185 ? 4.52 -10.812 -7.516 1 95.38 185 THR B CA 1
ATOM 3908 C C . THR B 1 185 ? 4.141 -9.758 -8.555 1 95.38 185 THR B C 1
ATOM 3910 O O . THR B 1 185 ? 3.379 -8.836 -8.258 1 95.38 185 THR B O 1
ATOM 3913 N N . ILE B 1 186 ? 4.602 -9.969 -9.727 1 95.38 186 ILE B N 1
ATOM 3914 C CA . ILE B 1 186 ? 4.383 -9 -10.797 1 95.38 186 ILE B CA 1
ATOM 3915 C C . ILE B 1 186 ? 2.916 -9.016 -11.211 1 95.38 186 ILE B C 1
ATOM 3917 O O . ILE B 1 186 ? 2.346 -7.977 -11.547 1 95.38 186 ILE B O 1
ATOM 3921 N N . TYR B 1 187 ? 2.332 -10.195 -11.188 1 98.31 187 TYR B N 1
ATOM 3922 C CA . TYR B 1 187 ? 0.925 -10.305 -11.555 1 98.31 187 TYR B CA 1
ATOM 3923 C C . TYR B 1 187 ? 0.046 -9.531 -10.586 1 98.31 187 TYR B C 1
ATOM 3925 O O . TYR B 1 187 ? -0.859 -8.805 -11 1 98.31 187 TYR B O 1
ATOM 3933 N N . GLY B 1 188 ? 0.325 -9.672 -9.305 1 97.94 188 GLY B N 1
ATOM 3934 C CA . GLY B 1 188 ? -0.377 -8.883 -8.305 1 97.94 188 GLY B CA 1
ATOM 3935 C C . GLY B 1 188 ? -0.116 -7.391 -8.43 1 97.94 188 GLY B C 1
ATOM 3936 O O . GLY B 1 188 ? -1.032 -6.578 -8.273 1 97.94 188 GLY B O 1
ATOM 3937 N N . PHE B 1 189 ? 1.104 -7.102 -8.742 1 95.75 189 PHE B N 1
ATOM 3938 C CA . PHE B 1 189 ? 1.461 -5.703 -8.93 1 95.75 189 PHE B CA 1
ATOM 3939 C C . PHE B 1 189 ? 0.694 -5.105 -10.109 1 95.75 189 PHE B C 1
ATOM 3941 O O . PHE B 1 189 ? 0.18 -3.988 -10.016 1 95.75 189 PHE B O 1
ATOM 3948 N N . ALA B 1 190 ? 0.615 -5.82 -11.172 1 96.19 190 ALA B N 1
ATOM 3949 C CA . ALA B 1 190 ? -0.157 -5.375 -12.328 1 96.19 190 ALA B CA 1
ATOM 3950 C C . ALA B 1 190 ? -1.625 -5.172 -11.969 1 96.19 190 ALA B C 1
ATOM 3952 O O . ALA B 1 190 ? -2.232 -4.168 -12.344 1 96.19 190 ALA B O 1
ATOM 3953 N N . ALA B 1 191 ? -2.182 -6.109 -11.219 1 97.62 191 ALA B N 1
ATOM 3954 C CA . ALA B 1 191 ? -3.576 -6.012 -10.797 1 97.62 191 ALA B CA 1
ATOM 3955 C C . ALA B 1 191 ? -3.809 -4.754 -9.961 1 97.62 191 ALA B C 1
ATOM 3957 O O . ALA B 1 191 ? -4.875 -4.141 -10.039 1 97.62 191 ALA B O 1
ATOM 3958 N N . SER B 1 192 ? -2.822 -4.336 -9.203 1 95.81 192 SER B N 1
ATOM 3959 C CA . SER B 1 192 ? -2.945 -3.223 -8.266 1 95.81 192 SER B CA 1
ATOM 3960 C C . SER B 1 192 ? -3.182 -1.906 -9 1 95.81 192 SER B C 1
ATOM 3962 O O . SER B 1 192 ? -3.611 -0.922 -8.391 1 95.81 192 SER B O 1
ATOM 3964 N N . PHE B 1 193 ? -2.945 -1.891 -10.289 1 92.75 193 PHE B N 1
ATOM 3965 C CA . PHE B 1 193 ? -3.186 -0.687 -11.07 1 92.75 193 PHE B CA 1
ATOM 3966 C C . PHE B 1 193 ? -4.672 -0.524 -11.375 1 92.75 193 PHE B C 1
ATOM 3968 O O . PHE B 1 193 ? -5.121 0.563 -11.742 1 92.75 193 PHE B O 1
ATOM 3975 N N . TYR B 1 194 ? -5.414 -1.586 -11.203 1 95.31 194 TYR B N 1
ATOM 3976 C CA . TYR B 1 194 ? -6.805 -1.556 -11.648 1 95.31 194 TYR B CA 1
ATOM 3977 C C . TYR B 1 194 ? -7.754 -1.845 -10.492 1 95.31 194 TYR B C 1
ATOM 3979 O O . TYR B 1 194 ? -8.953 -1.557 -10.578 1 95.31 194 TYR B O 1
ATOM 3987 N N . THR B 1 195 ? -7.293 -2.434 -9.484 1 97.06 195 THR B N 1
ATOM 3988 C CA . THR B 1 195 ? -8.047 -2.715 -8.266 1 97.06 195 THR B CA 1
ATOM 3989 C C . THR B 1 195 ? -7.129 -2.697 -7.047 1 97.06 195 THR B C 1
ATOM 3991 O O . THR B 1 195 ? -5.906 -2.742 -7.184 1 97.06 195 THR B O 1
ATOM 3994 N N . ASN B 1 196 ? -7.734 -2.469 -5.871 1 95.69 196 ASN B N 1
ATOM 3995 C CA . ASN B 1 196 ? -6.953 -2.721 -4.664 1 95.69 196 ASN B CA 1
ATOM 3996 C C . ASN B 1 196 ? -6.73 -4.215 -4.441 1 95.69 196 ASN B C 1
ATOM 3998 O O . ASN B 1 196 ? -7.688 -4.977 -4.297 1 95.69 196 ASN B O 1
ATOM 4002 N N . VAL B 1 197 ? -5.469 -4.637 -4.5 1 97.88 197 VAL B N 1
ATOM 4003 C CA . VAL B 1 197 ? -5.137 -6 -4.094 1 97.88 197 VAL B CA 1
ATOM 4004 C C . VAL B 1 197 ? -5.176 -6.105 -2.57 1 97.88 197 VAL B C 1
ATOM 4006 O O . VAL B 1 197 ? -4.527 -5.324 -1.87 1 97.88 197 VAL B O 1
ATOM 4009 N N . ILE B 1 198 ? -6.004 -7.102 -2.053 1 97.81 198 ILE B N 1
ATOM 4010 C CA . ILE B 1 198 ? -6.172 -7.078 -0.604 1 97.81 198 ILE B CA 1
ATOM 4011 C C . ILE B 1 198 ? -5.867 -8.453 -0.023 1 97.81 198 ILE B C 1
ATOM 4013 O O . ILE B 1 198 ? -6.035 -9.469 -0.702 1 97.81 198 ILE B O 1
ATOM 4017 N N . LEU B 1 199 ? -5.309 -8.469 1.113 1 97 199 LEU B N 1
ATOM 4018 C CA . LEU B 1 199 ? -5.18 -9.602 2.02 1 97 199 LEU B CA 1
ATOM 4019 C C . LEU B 1 199 ? -6.277 -9.578 3.078 1 97 199 LEU B C 1
ATOM 4021 O O . LEU B 1 199 ? -6.492 -8.562 3.74 1 97 199 LEU B O 1
ATOM 4025 N N . VAL B 1 200 ? -7.035 -10.664 3.195 1 97.38 200 VAL B N 1
ATOM 4026 C CA . VAL B 1 200 ? -8.203 -10.617 4.07 1 97.38 200 VAL B CA 1
ATOM 4027 C C . VAL B 1 200 ? -7.961 -11.477 5.309 1 97.38 200 VAL B C 1
ATOM 4029 O O . VAL B 1 200 ? -7.234 -12.469 5.25 1 97.38 200 VAL B O 1
ATOM 4032 N N . SER B 1 201 ? -8.594 -11.133 6.406 1 95.56 201 SER B N 1
ATOM 4033 C CA . SER B 1 201 ? -8.266 -11.688 7.719 1 95.56 201 SER B CA 1
ATOM 4034 C C . SER B 1 201 ? -8.914 -13.055 7.926 1 95.56 201 SER B C 1
ATOM 4036 O O . SER B 1 201 ? -8.414 -13.867 8.703 1 95.56 201 SER B O 1
ATOM 4038 N N . ASP B 1 202 ? -9.945 -13.328 7.223 1 96.81 202 ASP B N 1
ATOM 4039 C CA . ASP B 1 202 ? -10.789 -14.43 7.68 1 96.81 202 ASP B CA 1
ATOM 4040 C C . ASP B 1 202 ? -10.781 -15.586 6.684 1 96.81 202 ASP B C 1
ATOM 4042 O O . ASP B 1 202 ? -11.344 -16.641 6.945 1 96.81 202 ASP B O 1
ATOM 4046 N N . ALA B 1 203 ? -10.242 -15.461 5.496 1 98.5 203 ALA B N 1
ATOM 4047 C CA . ALA B 1 203 ? -9.992 -16.562 4.582 1 98.5 203 ALA B CA 1
ATOM 4048 C C . ALA B 1 203 ? -8.617 -17.188 4.832 1 98.5 203 ALA B C 1
ATOM 4050 O O . ALA B 1 203 ? -7.602 -16.484 4.812 1 98.5 203 ALA B O 1
ATOM 4051 N N . ILE B 1 204 ? -8.617 -18.5 5.055 1 98.38 204 ILE B N 1
ATOM 4052 C CA . ILE B 1 204 ? -7.383 -19.094 5.562 1 98.38 204 ILE B CA 1
ATOM 4053 C C . ILE B 1 204 ? -6.984 -20.281 4.684 1 98.38 204 ILE B C 1
ATOM 4055 O O . ILE B 1 204 ? -7.836 -21.078 4.297 1 98.38 204 ILE B O 1
ATOM 4059 N N . MET B 1 205 ? -5.723 -20.359 4.367 1 98.62 205 MET B N 1
ATOM 4060 C CA . MET B 1 205 ? -5.094 -21.516 3.746 1 98.62 205 MET B CA 1
ATOM 4061 C C . MET B 1 205 ? -3.854 -21.938 4.52 1 98.62 205 MET B C 1
ATOM 4063 O O . MET B 1 205 ? -3.16 -21.109 5.105 1 98.62 205 MET B O 1
ATOM 4067 N N . VAL B 1 206 ? -3.59 -23.219 4.516 1 98.56 206 VAL B N 1
ATOM 4068 C CA . VAL B 1 206 ? -2.457 -23.75 5.27 1 98.56 206 VAL B CA 1
ATOM 4069 C C . VAL B 1 206 ? -1.481 -24.438 4.316 1 98.56 206 VAL B C 1
ATOM 4071 O O . VAL B 1 206 ? -1.87 -25.328 3.553 1 98.56 206 VAL B O 1
ATOM 4074 N N . ARG B 1 207 ? -0.281 -24.047 4.367 1 97.38 207 ARG B N 1
ATOM 4075 C CA . ARG B 1 207 ? 0.761 -24.688 3.574 1 97.38 207 ARG B CA 1
ATOM 4076 C C . ARG B 1 207 ? 1.104 -26.062 4.133 1 97.38 207 ARG B C 1
ATOM 4078 O O . ARG B 1 207 ? 0.976 -26.312 5.336 1 97.38 207 ARG B O 1
ATOM 4085 N N . ALA B 1 208 ? 1.639 -26.891 3.26 1 96.25 208 ALA B N 1
ATOM 4086 C CA . ALA B 1 208 ? 2.064 -28.219 3.691 1 96.25 208 ALA B CA 1
ATOM 4087 C C . ALA B 1 208 ? 3.352 -28.141 4.508 1 96.25 208 ALA B C 1
ATOM 4089 O O . ALA B 1 208 ? 3.555 -28.922 5.434 1 96.25 208 ALA B O 1
ATOM 4090 N N . ARG B 1 209 ? 4.152 -27.125 4.27 1 92.56 209 ARG B N 1
ATOM 4091 C CA . ARG B 1 209 ? 5.469 -27.031 4.898 1 92.56 209 ARG B CA 1
ATOM 4092 C C . ARG B 1 209 ? 5.395 -26.297 6.23 1 92.56 209 ARG B C 1
ATOM 4094 O O . ARG B 1 209 ? 4.453 -25.547 6.477 1 92.56 209 ARG B O 1
ATOM 4101 N N . ARG B 1 210 ? 6.43 -26.516 7.039 1 91.5 210 ARG B N 1
ATOM 4102 C CA . ARG B 1 210 ? 6.578 -25.812 8.312 1 91.5 210 ARG B CA 1
ATOM 4103 C C . ARG B 1 210 ? 7.359 -24.516 8.141 1 91.5 210 ARG B C 1
ATOM 4105 O O . ARG B 1 210 ? 8.117 -24.359 7.176 1 91.5 210 ARG B O 1
ATOM 4112 N N . SER B 1 211 ? 7.168 -23.656 9.062 1 87.81 211 SER B N 1
ATOM 4113 C CA . SER B 1 211 ? 7.84 -22.359 9.008 1 87.81 211 SER B CA 1
ATOM 4114 C C . SER B 1 211 ? 9.352 -22.516 9.094 1 87.81 211 SER B C 1
ATOM 4116 O O . SER B 1 211 ? 10.102 -21.688 8.57 1 87.81 211 SER B O 1
ATOM 4118 N N . SER B 1 212 ? 9.805 -23.531 9.695 1 83.38 212 SER B N 1
ATOM 4119 C CA . SER B 1 212 ? 11.227 -23.766 9.906 1 83.38 212 SER B CA 1
ATOM 4120 C C . SER B 1 212 ? 11.867 -24.422 8.68 1 83.38 212 SER B C 1
ATOM 4122 O O . SER B 1 212 ? 13.086 -24.484 8.57 1 83.38 212 SER B O 1
ATOM 4124 N N . ASP B 1 213 ? 11.023 -24.922 7.836 1 76.25 213 ASP B N 1
ATOM 4125 C CA . ASP B 1 213 ? 11.562 -25.578 6.648 1 76.25 213 ASP B CA 1
ATOM 4126 C C . ASP B 1 213 ? 12.188 -24.562 5.695 1 76.25 213 ASP B C 1
ATOM 4128 O O . ASP B 1 213 ? 12.75 -24.938 4.668 1 76.25 213 ASP B O 1
ATOM 4132 N N . ARG B 1 214 ? 13 -23.594 6.34 1 59.66 214 ARG B N 1
ATOM 4133 C CA . ARG B 1 214 ? 13.516 -22.391 5.695 1 59.66 214 ARG B CA 1
ATOM 4134 C C . ARG B 1 214 ? 14.383 -22.734 4.492 1 59.66 214 ARG B C 1
ATOM 4136 O O . ARG B 1 214 ? 15.594 -22.922 4.625 1 59.66 214 ARG B O 1
ATOM 4143 N N . SER B 1 215 ? 13.922 -23.484 3.318 1 64.31 215 SER B N 1
ATOM 4144 C CA . SER B 1 215 ? 15.016 -23.797 2.41 1 64.31 215 SER B CA 1
ATOM 4145 C C . SER B 1 215 ? 14.773 -23.219 1.021 1 64.31 215 SER B C 1
ATOM 4147 O O . SER B 1 215 ? 13.789 -23.578 0.362 1 64.31 215 SER B O 1
ATOM 4149 N N . VAL B 1 216 ? 15.156 -21.906 0.831 1 78.06 216 VAL B N 1
ATOM 4150 C CA . VAL B 1 216 ? 15.234 -21.469 -0.555 1 78.06 216 VAL B CA 1
ATOM 4151 C C . VAL B 1 216 ? 16.281 -22.266 -1.306 1 78.06 216 VAL B C 1
ATOM 4153 O O . VAL B 1 216 ? 17.438 -22.359 -0.864 1 78.06 216 VAL B O 1
ATOM 4156 N N . SER B 1 217 ? 15.828 -22.984 -2.391 1 85.62 217 SER B N 1
ATOM 4157 C CA . SER B 1 217 ? 16.75 -23.797 -3.174 1 85.62 217 SER B CA 1
ATOM 4158 C C . SER B 1 217 ? 17.625 -22.938 -4.078 1 85.62 217 SER B C 1
ATOM 4160 O O . SER B 1 217 ? 17.234 -21.828 -4.453 1 85.62 217 SER B O 1
ATOM 4162 N N . PRO B 1 218 ? 18.781 -23.438 -4.379 1 89.62 218 PRO B N 1
ATOM 4163 C CA . PRO B 1 218 ? 19.609 -22.719 -5.344 1 89.62 218 PRO B CA 1
ATOM 4164 C C . PRO B 1 218 ? 18.906 -22.5 -6.68 1 89.62 218 PRO B C 1
ATOM 4166 O O . PRO B 1 218 ? 19.156 -21.484 -7.34 1 89.62 218 PRO B O 1
ATOM 4169 N N . MET B 1 219 ? 18.047 -23.422 -7.012 1 92.25 219 MET B N 1
ATOM 4170 C CA . MET B 1 219 ? 17.281 -23.25 -8.242 1 92.25 219 MET B CA 1
ATOM 4171 C C . MET B 1 219 ? 16.391 -22.016 -8.172 1 92.25 219 MET B C 1
ATOM 4173 O O . MET B 1 219 ? 16.328 -21.234 -9.125 1 92.25 219 MET B O 1
ATOM 4177 N N . TYR B 1 220 ? 15.789 -21.859 -7.066 1 90.88 220 TYR B N 1
ATOM 4178 C CA . TYR B 1 220 ? 14.938 -20.703 -6.879 1 90.88 220 TYR B CA 1
ATOM 4179 C C . TYR B 1 220 ? 15.75 -19.406 -6.953 1 90.88 220 TYR B C 1
ATOM 4181 O O . TYR B 1 220 ? 15.336 -18.438 -7.598 1 90.88 220 TYR B O 1
ATOM 4189 N N . THR B 1 221 ? 16.875 -19.406 -6.309 1 89 221 THR B N 1
ATOM 4190 C CA . THR B 1 221 ? 17.766 -18.25 -6.328 1 89 221 THR B CA 1
ATOM 4191 C C . THR B 1 221 ? 18.188 -17.922 -7.758 1 89 221 THR B C 1
ATOM 4193 O O . THR B 1 221 ? 18.188 -16.75 -8.148 1 89 221 THR B O 1
ATOM 4196 N N . TYR B 1 222 ? 18.5 -18.969 -8.477 1 92.75 222 TYR B N 1
ATOM 4197 C CA . TYR B 1 222 ? 18.875 -18.797 -9.883 1 92.75 222 TYR B CA 1
ATOM 4198 C C . TYR B 1 222 ? 17.766 -18.094 -10.648 1 92.75 222 TYR B C 1
ATOM 4200 O O . TYR B 1 222 ? 18.016 -17.078 -11.32 1 92.75 222 TYR B O 1
ATOM 4208 N N . TYR B 1 223 ? 16.594 -18.547 -10.547 1 94.94 223 TYR B N 1
ATOM 4209 C CA . TYR B 1 223 ? 15.492 -18.016 -11.336 1 94.94 223 TYR B CA 1
ATOM 4210 C C . TYR B 1 223 ? 15.117 -16.609 -10.859 1 94.94 223 TYR B C 1
ATOM 4212 O O . TYR B 1 223 ? 14.719 -15.758 -11.664 1 94.94 223 TYR B O 1
ATOM 4220 N N . ALA B 1 224 ? 15.156 -16.344 -9.57 1 90.69 224 ALA B N 1
ATOM 4221 C CA . ALA B 1 224 ? 14.898 -15.008 -9.055 1 90.69 224 ALA B CA 1
ATOM 4222 C C . ALA B 1 224 ? 15.828 -13.984 -9.695 1 90.69 224 ALA B C 1
ATOM 4224 O O . ALA B 1 224 ? 15.398 -12.883 -10.039 1 90.69 224 ALA B O 1
ATOM 4225 N N . CYS B 1 225 ? 17.062 -14.398 -9.891 1 89.75 225 CYS B N 1
ATOM 4226 C CA . CYS B 1 225 ? 18.047 -13.516 -10.5 1 89.75 225 CYS B CA 1
ATOM 4227 C C . CYS B 1 225 ? 17.859 -13.438 -12.016 1 89.75 225 CYS B C 1
ATOM 4229 O O . CYS B 1 225 ? 17.844 -12.344 -12.586 1 89.75 225 CYS B O 1
ATOM 4231 N N . ARG B 1 226 ? 17.672 -14.57 -12.602 1 92.94 226 ARG B N 1
ATOM 4232 C CA . ARG B 1 226 ? 17.5 -14.641 -14.047 1 92.94 226 ARG B CA 1
ATOM 4233 C C . ARG B 1 226 ? 16.297 -13.828 -14.5 1 92.94 226 ARG B C 1
ATOM 4235 O O . ARG B 1 226 ? 16.344 -13.156 -15.539 1 92.94 226 ARG B O 1
ATOM 4242 N N . ASN B 1 227 ? 15.242 -13.82 -13.727 1 94.25 227 ASN B N 1
ATOM 4243 C CA . ASN B 1 227 ? 13.961 -13.25 -14.109 1 94.25 227 ASN B CA 1
ATOM 4244 C C . ASN B 1 227 ? 13.961 -11.727 -13.969 1 94.25 227 ASN B C 1
ATOM 4246 O O . ASN B 1 227 ? 12.984 -11.07 -14.32 1 94.25 227 ASN B O 1
ATOM 4250 N N . PHE B 1 228 ? 14.992 -11.172 -13.555 1 89.5 228 PHE B N 1
ATOM 4251 C CA . PHE B 1 228 ? 15.016 -9.734 -13.32 1 89.5 228 PHE B CA 1
ATOM 4252 C C . PHE B 1 228 ? 14.773 -8.961 -14.609 1 89.5 228 PHE B C 1
ATOM 4254 O O . PHE B 1 228 ? 14.148 -7.898 -14.594 1 89.5 228 PHE B O 1
ATOM 4261 N N . HIS B 1 229 ? 15.273 -9.438 -15.711 1 90.38 229 HIS B N 1
ATOM 4262 C CA . HIS B 1 229 ? 15.016 -8.734 -16.969 1 90.38 229 HIS B CA 1
ATOM 4263 C C . HIS B 1 229 ? 13.531 -8.734 -17.297 1 90.38 229 HIS B C 1
ATOM 4265 O O . HIS B 1 229 ? 13.016 -7.77 -17.875 1 90.38 229 HIS B O 1
ATOM 4271 N N . LEU B 1 230 ? 12.805 -9.789 -16.922 1 93.75 230 LEU B N 1
ATOM 4272 C CA . LEU B 1 230 ? 11.367 -9.859 -17.125 1 93.75 230 LEU B CA 1
ATOM 4273 C C . LEU B 1 230 ? 10.633 -8.914 -16.172 1 93.75 230 LEU B C 1
ATOM 4275 O O . LEU B 1 230 ? 9.656 -8.273 -16.562 1 93.75 230 LEU B O 1
ATOM 4279 N N . VAL B 1 231 ? 11.125 -8.883 -14.945 1 91.5 231 VAL B N 1
ATOM 4280 C CA . VAL B 1 231 ? 10.586 -7.949 -13.961 1 91.5 231 VAL B CA 1
ATOM 4281 C C . VAL B 1 231 ? 10.719 -6.52 -14.484 1 91.5 231 VAL B C 1
ATOM 4283 O O . VAL B 1 231 ? 9.742 -5.758 -14.484 1 91.5 231 VAL B O 1
ATOM 4286 N N . TYR B 1 232 ? 11.844 -6.246 -14.945 1 86.44 232 TYR B N 1
ATOM 4287 C CA . TYR B 1 232 ? 12.117 -4.914 -15.469 1 86.44 232 TYR B CA 1
ATOM 4288 C C . TYR B 1 232 ? 11.211 -4.598 -16.656 1 86.44 232 TYR B C 1
ATOM 4290 O O . TYR B 1 232 ? 10.648 -3.502 -16.734 1 86.44 232 TYR B O 1
ATOM 4298 N N . GLU B 1 233 ? 11.102 -5.496 -17.531 1 90.19 233 GLU B N 1
ATOM 4299 C CA . GLU B 1 233 ? 10.227 -5.332 -18.688 1 90.19 233 GLU B CA 1
ATOM 4300 C C . GLU B 1 233 ? 8.789 -5.07 -18.25 1 90.19 233 GLU B C 1
ATOM 4302 O O . GLU B 1 233 ? 8.133 -4.168 -18.781 1 90.19 233 GLU B O 1
ATOM 4307 N N . SER B 1 234 ? 8.336 -5.836 -17.328 1 91.06 234 SER B N 1
ATOM 4308 C CA . SER B 1 234 ? 6.969 -5.715 -16.844 1 91.06 234 SER B CA 1
ATOM 4309 C C . SER B 1 234 ? 6.738 -4.363 -16.172 1 91.06 234 SER B C 1
ATOM 4311 O O . SER B 1 234 ? 5.719 -3.715 -16.406 1 91.06 234 SER B O 1
ATOM 4313 N N . LEU B 1 235 ? 7.645 -3.934 -15.367 1 86.31 235 LEU B N 1
ATOM 4314 C CA . LEU B 1 235 ? 7.52 -2.664 -14.656 1 86.31 235 LEU B CA 1
ATOM 4315 C C . LEU B 1 235 ? 7.516 -1.495 -15.641 1 86.31 235 LEU B C 1
ATOM 4317 O O . LEU B 1 235 ? 6.758 -0.537 -15.461 1 86.31 235 LEU B O 1
ATOM 4321 N N . ASN B 1 236 ? 8.344 -1.548 -16.625 1 85.12 236 ASN B N 1
ATOM 4322 C CA . ASN B 1 236 ? 8.391 -0.488 -17.625 1 85.12 236 ASN B CA 1
ATOM 4323 C C . ASN B 1 236 ? 7.062 -0.361 -18.375 1 85.12 236 ASN B C 1
ATOM 4325 O O . ASN B 1 236 ? 6.621 0.748 -18.672 1 85.12 236 ASN B O 1
ATOM 4329 N N . LEU B 1 237 ? 6.527 -1.487 -18.656 1 85.44 237 LEU B N 1
ATOM 4330 C CA . LEU B 1 237 ? 5.246 -1.49 -19.344 1 85.44 237 LEU B CA 1
ATOM 4331 C C . LEU B 1 237 ? 4.152 -0.894 -18.469 1 85.44 237 LEU B C 1
ATOM 4333 O O . LEU B 1 237 ? 3.332 -0.102 -18.938 1 85.44 237 LEU B O 1
ATOM 4337 N N . LEU B 1 238 ? 4.184 -1.23 -17.203 1 85 238 LEU B N 1
ATOM 4338 C CA . LEU B 1 238 ? 3.131 -0.821 -16.281 1 85 238 LEU B CA 1
ATOM 4339 C C . LEU B 1 238 ? 3.279 0.65 -15.906 1 85 238 LEU B C 1
ATOM 4341 O O . LEU B 1 238 ? 2.281 1.355 -15.742 1 85 238 LEU B O 1
ATOM 4345 N N . LEU B 1 239 ? 4.465 1.155 -15.75 1 79.94 239 LEU B N 1
ATOM 4346 C CA . LEU B 1 239 ? 4.711 2.51 -15.266 1 79.94 239 LEU B CA 1
ATOM 4347 C C . LEU B 1 239 ? 4.914 3.475 -16.422 1 79.94 239 LEU B C 1
ATOM 4349 O O . LEU B 1 239 ? 4.988 4.688 -16.219 1 79.94 239 LEU B O 1
ATOM 4353 N N . ASP B 1 240 ? 4.836 3.137 -17.609 1 72.12 240 ASP B N 1
ATOM 4354 C CA . ASP B 1 240 ? 5.055 3.955 -18.812 1 72.12 240 ASP B CA 1
ATOM 4355 C C . ASP B 1 240 ? 6.348 4.762 -18.688 1 72.12 240 ASP B C 1
ATOM 4357 O O . ASP B 1 240 ? 6.387 5.938 -19.047 1 72.12 240 ASP B O 1
ATOM 4361 N N . LYS B 1 241 ? 7.246 4.594 -17.75 1 63.94 241 LYS B N 1
ATOM 4362 C CA . LYS B 1 241 ? 8.492 5.332 -17.594 1 63.94 241 LYS B CA 1
ATOM 4363 C C . LYS B 1 241 ? 9.703 4.449 -17.906 1 63.94 241 LYS B C 1
ATOM 4365 O O . LYS B 1 241 ? 9.859 3.381 -17.312 1 63.94 241 LYS B O 1
ATOM 4370 N N . LYS B 1 242 ? 10.266 4.676 -19.141 1 57.75 242 LYS B N 1
ATOM 4371 C CA . LYS B 1 242 ? 11.484 3.963 -19.516 1 57.75 242 LYS B CA 1
ATOM 4372 C C . LYS B 1 242 ? 12.695 4.516 -18.766 1 57.75 242 LYS B C 1
ATOM 4374 O O . LYS B 1 242 ? 13.211 5.582 -19.109 1 57.75 242 LYS B O 1
ATOM 4379 N N . ASN B 1 243 ? 12.789 4.363 -17.391 1 54.88 243 ASN B N 1
ATOM 4380 C CA . ASN B 1 243 ? 13.977 4.988 -16.812 1 54.88 243 ASN B CA 1
ATOM 4381 C C . ASN B 1 243 ? 15.117 3.992 -16.656 1 54.88 243 ASN B C 1
ATOM 4383 O O . ASN B 1 243 ? 15.141 3.188 -15.727 1 54.88 243 ASN B O 1
ATOM 4387 N N . ARG B 1 244 ? 15.969 3.865 -17.578 1 54.88 244 ARG B N 1
ATOM 4388 C CA . ARG B 1 244 ? 17.141 3.002 -17.641 1 54.88 244 ARG B CA 1
ATOM 4389 C C . ARG B 1 244 ? 17.922 3.053 -16.328 1 54.88 244 ARG B C 1
ATOM 4391 O O . ARG B 1 244 ? 18.469 2.041 -15.883 1 54.88 244 ARG B O 1
ATOM 4398 N N . PHE B 1 245 ? 18.094 4.18 -15.727 1 54.16 245 PHE B N 1
ATOM 4399 C CA . PHE B 1 245 ? 18.859 4.348 -14.5 1 54.16 245 PHE B CA 1
ATOM 4400 C C . PHE B 1 245 ? 18.203 3.584 -13.352 1 54.16 245 PHE B C 1
ATOM 4402 O O . PHE B 1 245 ? 18.906 3.07 -12.469 1 54.16 245 PHE B O 1
ATOM 4409 N N . LEU B 1 246 ? 16.984 3.291 -13.531 1 58.72 246 LEU B N 1
ATOM 4410 C CA . LEU B 1 246 ? 16.234 2.562 -12.516 1 58.72 246 LEU B CA 1
ATOM 4411 C C . LEU B 1 246 ? 16.578 1.075 -12.555 1 58.72 246 LEU B C 1
ATOM 4413 O O . LEU B 1 246 ? 16.625 0.42 -11.508 1 58.72 246 LEU B O 1
ATOM 4417 N N . TYR B 1 247 ? 17.109 0.679 -13.703 1 61.31 247 TYR B N 1
ATOM 4418 C CA . TYR B 1 247 ? 17.453 -0.729 -13.875 1 61.31 247 TYR B CA 1
ATOM 4419 C C . TYR B 1 247 ? 18.672 -1.101 -13.047 1 61.31 247 TYR B C 1
ATOM 4421 O O . TYR B 1 247 ? 18.672 -2.111 -12.336 1 61.31 247 TYR B O 1
ATOM 4429 N N . ILE B 1 248 ? 19.656 -0.233 -13.039 1 60.69 248 ILE B N 1
ATOM 4430 C CA . ILE B 1 248 ? 20.891 -0.507 -12.32 1 60.69 248 ILE B CA 1
ATOM 4431 C C . ILE B 1 248 ? 20.625 -0.495 -10.82 1 60.69 248 ILE B C 1
ATOM 4433 O O . ILE B 1 248 ? 21.141 -1.346 -10.086 1 60.69 248 ILE B O 1
ATOM 4437 N N . LYS B 1 249 ? 19.906 0.418 -10.477 1 63.16 249 LYS B N 1
ATOM 4438 C CA . LYS B 1 249 ? 19.578 0.514 -9.062 1 63.16 249 LYS B CA 1
ATOM 4439 C C . LYS B 1 249 ? 18.797 -0.716 -8.594 1 63.16 249 LYS B C 1
ATOM 4441 O O . LYS B 1 249 ? 19.031 -1.221 -7.492 1 63.16 249 LYS B O 1
ATOM 4446 N N . TYR B 1 250 ? 18.109 -1.22 -9.57 1 64.56 250 TYR B N 1
ATOM 4447 C CA . TYR B 1 250 ? 17.312 -2.402 -9.273 1 64.56 250 TYR B CA 1
ATOM 4448 C C . TYR B 1 250 ? 18.203 -3.621 -9.047 1 64.56 250 TYR B C 1
ATOM 4450 O O . TYR B 1 250 ? 18.016 -4.359 -8.078 1 64.56 250 TYR B O 1
ATOM 4458 N N . ILE B 1 251 ? 19.094 -3.635 -9.875 1 64.62 251 ILE B N 1
ATOM 4459 C CA . ILE B 1 251 ? 19.984 -4.789 -9.82 1 64.62 251 ILE B CA 1
ATOM 4460 C C . ILE B 1 251 ? 20.797 -4.754 -8.523 1 64.62 251 ILE B C 1
ATOM 4462 O O . ILE B 1 251 ? 20.922 -5.77 -7.836 1 64.62 251 ILE B O 1
ATOM 4466 N N . TYR B 1 252 ? 21.172 -3.562 -8.234 1 64.69 252 TYR B N 1
ATOM 4467 C CA . TYR B 1 252 ? 22 -3.416 -7.031 1 64.69 252 TYR B CA 1
ATOM 4468 C C . TYR B 1 252 ? 21.203 -3.803 -5.789 1 64.69 252 TYR B C 1
ATOM 4470 O O . TYR B 1 252 ? 21.688 -4.566 -4.949 1 64.69 252 TYR B O 1
ATOM 4478 N N . GLN B 1 253 ? 20.078 -3.285 -5.734 1 65.5 253 GLN B N 1
ATOM 4479 C CA . GLN B 1 253 ? 19.25 -3.541 -4.555 1 65.5 253 GLN B CA 1
ATOM 4480 C C . GLN B 1 253 ? 18.859 -5.016 -4.461 1 65.5 253 GLN B C 1
ATOM 4482 O O . GLN B 1 253 ? 18.875 -5.594 -3.375 1 65.5 253 GLN B O 1
ATOM 4487 N N . PHE B 1 254 ? 18.594 -5.516 -5.598 1 65.62 254 PHE B N 1
ATOM 4488 C CA . PHE B 1 254 ? 18.203 -6.914 -5.656 1 65.62 254 PHE B CA 1
ATOM 4489 C C . PHE B 1 254 ? 19.359 -7.828 -5.277 1 65.62 254 PHE B C 1
ATOM 4491 O O . PHE B 1 254 ? 19.203 -8.734 -4.453 1 65.62 254 PHE B O 1
ATOM 4498 N N . VAL B 1 255 ? 20.5 -7.488 -5.77 1 65.69 255 VAL B N 1
ATOM 4499 C CA . VAL B 1 255 ? 21.703 -8.273 -5.469 1 65.69 255 VAL B CA 1
ATOM 4500 C C . VAL B 1 255 ? 22.031 -8.156 -3.984 1 65.69 255 VAL B C 1
ATOM 4502 O O . VAL B 1 255 ? 22.391 -9.141 -3.344 1 65.69 255 VAL B O 1
ATOM 4505 N N . HIS B 1 256 ? 21.828 -6.984 -3.557 1 65.56 256 HIS B N 1
ATOM 4506 C CA . HIS B 1 256 ? 22.109 -6.742 -2.146 1 65.56 256 HIS B CA 1
ATOM 4507 C C . HIS B 1 256 ? 21.188 -7.57 -1.252 1 65.56 256 HIS B C 1
ATOM 4509 O O . HIS B 1 256 ? 21.641 -8.172 -0.274 1 65.56 256 HIS B O 1
ATOM 4515 N N . GLN B 1 257 ? 20.031 -7.617 -1.642 1 67.5 257 GLN B N 1
ATOM 4516 C CA . GLN B 1 257 ? 19.062 -8.375 -0.857 1 67.5 257 GLN B CA 1
ATOM 4517 C C . GLN B 1 257 ? 19.359 -9.875 -0.907 1 67.5 257 GLN B C 1
ATOM 4519 O O . GLN B 1 257 ? 19.297 -10.562 0.115 1 67.5 257 GLN B O 1
ATOM 4524 N N . ILE B 1 258 ? 19.688 -10.336 -2.033 1 70.25 258 ILE B N 1
ATOM 4525 C CA . ILE B 1 258 ? 19.984 -11.758 -2.209 1 70.25 258 ILE B CA 1
ATOM 4526 C C . ILE B 1 258 ? 21.281 -12.109 -1.482 1 70.25 258 ILE B C 1
ATOM 4528 O O . ILE B 1 258 ? 21.359 -13.133 -0.804 1 70.25 258 ILE B O 1
ATOM 4532 N N . TYR B 1 259 ? 22.125 -11.164 -1.604 1 65.12 259 TYR B N 1
ATOM 4533 C CA . TYR B 1 259 ? 23.422 -11.398 -0.955 1 65.12 259 TYR B CA 1
ATOM 4534 C C . TYR B 1 259 ? 23.25 -11.523 0.555 1 65.12 259 TYR B C 1
ATOM 4536 O O . TYR B 1 259 ? 23.781 -12.453 1.171 1 65.12 259 TYR B O 1
ATOM 4544 N N . LEU B 1 260 ? 22.469 -10.641 1.055 1 64.69 260 LEU B N 1
ATOM 4545 C CA . LEU B 1 260 ? 22.266 -10.664 2.5 1 64.69 260 LEU B CA 1
ATOM 4546 C C . LEU B 1 260 ? 21.531 -11.93 2.928 1 64.69 260 LEU B C 1
ATOM 4548 O O . LEU B 1 260 ? 21.797 -12.469 4.004 1 64.69 260 LEU B O 1
ATOM 4552 N N . SER B 1 261 ? 20.766 -12.391 1.964 1 68.88 261 SER B N 1
ATOM 4553 C CA . SER B 1 261 ? 19.969 -13.562 2.299 1 68.88 261 SER B CA 1
ATOM 4554 C C . SER B 1 261 ? 20.797 -14.844 2.191 1 68.88 261 SER B C 1
ATOM 4556 O O . SER B 1 261 ? 20.531 -15.812 2.9 1 68.88 261 SER B O 1
ATOM 4558 N N . ILE B 1 262 ? 21.781 -14.852 1.348 1 73.94 262 ILE B N 1
ATOM 4559 C CA . ILE B 1 262 ? 22.578 -16.031 1.078 1 73.94 262 ILE B CA 1
ATOM 4560 C C . ILE B 1 262 ? 23.328 -16.453 2.346 1 73.94 262 ILE B C 1
ATOM 4562 O O . ILE B 1 262 ? 23.516 -17.641 2.598 1 73.94 262 ILE B O 1
ATOM 4566 N N . PHE B 1 263 ? 23.578 -15.43 3.156 1 69.81 263 PHE B N 1
ATOM 4567 C CA . PHE B 1 263 ? 24.344 -15.727 4.359 1 69.81 263 PHE B CA 1
ATOM 4568 C C . PHE B 1 263 ? 23.5 -16.484 5.367 1 69.81 263 PHE B C 1
ATOM 4570 O O . PHE B 1 263 ? 24.031 -17.109 6.297 1 69.81 263 PHE B O 1
ATOM 4577 N N . LEU B 1 264 ? 22.234 -16.453 5.039 1 68.31 264 LEU B N 1
ATOM 4578 C CA . LEU B 1 264 ? 21.328 -17.141 5.949 1 68.31 264 LEU B CA 1
ATOM 4579 C C . LEU B 1 264 ? 21.016 -18.547 5.441 1 68.31 264 LEU B C 1
ATOM 4581 O O . LEU B 1 264 ? 20.391 -19.344 6.148 1 68.31 264 LEU B O 1
ATOM 4585 N N . TYR B 1 265 ? 21.422 -18.891 4.215 1 70.69 265 TYR B N 1
ATOM 4586 C CA . TYR B 1 265 ? 21.031 -20.156 3.59 1 70.69 265 TYR B CA 1
ATOM 4587 C C . TYR B 1 265 ? 22.078 -21.234 3.848 1 70.69 265 TYR B C 1
ATOM 4589 O O . TYR B 1 265 ? 23.234 -20.938 4.168 1 70.69 265 TYR B O 1
ATOM 4597 N N . ASP B 1 266 ? 21.453 -22.484 3.635 1 70.31 266 ASP B N 1
ATOM 4598 C CA . ASP B 1 266 ? 22.375 -23.625 3.592 1 70.31 266 ASP B CA 1
ATOM 4599 C C . ASP B 1 266 ? 23.078 -23.703 2.238 1 70.31 266 ASP B C 1
ATOM 4601 O O . ASP B 1 266 ? 22.562 -23.203 1.235 1 70.31 266 ASP B O 1
ATOM 4605 N N . ASN B 1 267 ? 24.312 -24.031 2.193 1 81.25 267 ASN B N 1
ATOM 4606 C CA . ASN B 1 267 ? 25.109 -24.203 0.982 1 81.25 267 ASN B CA 1
ATOM 4607 C C . ASN B 1 267 ? 25.406 -22.875 0.307 1 81.25 267 ASN B C 1
ATOM 4609 O O . ASN B 1 267 ? 25.109 -22.688 -0.875 1 81.25 267 ASN B O 1
ATOM 4613 N N . LYS B 1 268 ? 25.875 -22.094 0.937 1 83.5 268 LYS B N 1
ATOM 4614 C CA . LYS B 1 268 ? 26.172 -20.703 0.562 1 83.5 268 LYS B CA 1
ATOM 4615 C C . LYS B 1 268 ? 26.844 -20.641 -0.799 1 83.5 268 LYS B C 1
ATOM 4617 O O . LYS B 1 268 ? 26.516 -19.797 -1.628 1 83.5 268 LYS B O 1
ATOM 4622 N N . MET B 1 269 ? 27.641 -21.625 -1.083 1 87.19 269 MET B N 1
ATOM 4623 C CA . MET B 1 269 ? 28.391 -21.609 -2.334 1 87.19 269 MET B CA 1
ATOM 4624 C C . MET B 1 269 ? 27.484 -21.891 -3.521 1 87.19 269 MET B C 1
ATOM 4626 O O . MET B 1 269 ? 27.594 -21.25 -4.566 1 87.19 269 MET B O 1
ATOM 4630 N N . LYS B 1 270 ? 26.578 -22.844 -3.395 1 90.19 270 LYS B N 1
ATOM 4631 C CA . LYS B 1 270 ? 25.641 -23.156 -4.477 1 90.19 270 LYS B CA 1
ATOM 4632 C C . LYS B 1 270 ? 24.734 -21.969 -4.785 1 90.19 270 LYS B C 1
ATOM 4634 O O . LYS B 1 270 ? 24.422 -21.719 -5.949 1 90.19 270 LYS B O 1
ATOM 4639 N N . HIS B 1 271 ? 24.391 -21.25 -3.775 1 90.19 271 HIS B N 1
ATOM 4640 C CA . HIS B 1 271 ? 23.562 -20.062 -3.971 1 90.19 271 HIS B CA 1
ATOM 4641 C C . HIS B 1 271 ? 24.344 -18.969 -4.672 1 90.19 271 HIS B C 1
ATOM 4643 O O . HIS B 1 271 ? 23.812 -18.281 -5.547 1 90.19 271 HIS B O 1
ATOM 4649 N N . LEU B 1 272 ? 25.562 -18.828 -4.297 1 88.62 272 LEU B N 1
ATOM 4650 C CA . LEU B 1 272 ? 26.391 -17.812 -4.938 1 88.62 272 LEU B CA 1
ATOM 4651 C C . LEU B 1 272 ? 26.562 -18.094 -6.422 1 88.62 272 LEU B C 1
ATOM 4653 O O . LEU B 1 272 ? 26.484 -17.188 -7.25 1 88.62 272 LEU B O 1
ATOM 4657 N N . ILE B 1 273 ? 26.766 -19.312 -6.695 1 92.19 273 ILE B N 1
ATOM 4658 C CA . ILE B 1 273 ? 26.891 -19.734 -8.086 1 92.19 273 ILE B CA 1
ATOM 4659 C C . ILE B 1 273 ? 25.594 -19.453 -8.836 1 92.19 273 ILE B C 1
ATOM 4661 O O . ILE B 1 273 ? 25.609 -18.953 -9.961 1 92.19 273 ILE B O 1
ATOM 4665 N N . SER B 1 274 ? 24.516 -19.781 -8.219 1 91.88 274 SER B N 1
ATOM 4666 C CA . SER B 1 274 ? 23.203 -19.562 -8.805 1 91.88 274 SER B CA 1
ATOM 4667 C C . SER B 1 274 ? 22.953 -18.078 -9.07 1 91.88 274 SER B C 1
ATOM 4669 O O . SER B 1 274 ? 22.328 -17.703 -10.07 1 91.88 274 SER B O 1
ATOM 4671 N N . VAL B 1 275 ? 23.406 -17.234 -8.141 1 89.06 275 VAL B N 1
ATOM 4672 C CA . VAL B 1 275 ? 23.266 -15.797 -8.32 1 89.06 275 VAL B CA 1
ATOM 4673 C C . VAL B 1 275 ? 24.031 -15.359 -9.57 1 89.06 275 VAL B C 1
ATOM 4675 O O . VAL B 1 275 ? 23.484 -14.664 -10.43 1 89.06 275 VAL B O 1
ATOM 4678 N N . PHE B 1 276 ? 25.234 -15.805 -9.742 1 91.12 276 PHE B N 1
ATOM 4679 C CA . PHE B 1 276 ? 26.078 -15.414 -10.875 1 91.12 276 PHE B CA 1
ATOM 4680 C C . PHE B 1 276 ? 25.5 -15.938 -12.18 1 91.12 276 PHE B C 1
ATOM 4682 O O . PHE B 1 276 ? 25.375 -15.195 -13.156 1 91.12 276 PHE B O 1
ATOM 4689 N N . ARG B 1 277 ? 25.109 -17.219 -12.164 1 95 277 ARG B N 1
ATOM 4690 C CA . ARG B 1 277 ? 24.531 -17.812 -13.367 1 95 277 ARG B CA 1
ATOM 4691 C C . ARG B 1 277 ? 23.203 -17.156 -13.719 1 95 277 ARG B C 1
ATOM 4693 O O . ARG B 1 277 ? 22.906 -16.938 -14.898 1 95 277 ARG B O 1
ATOM 4700 N N . GLY B 1 278 ? 22.453 -16.891 -12.672 1 93.56 278 GLY B N 1
ATOM 4701 C CA . GLY B 1 278 ? 21.172 -16.25 -12.875 1 93.56 278 GLY B CA 1
ATOM 4702 C C . GLY B 1 278 ? 21.281 -14.891 -13.547 1 93.56 278 GLY B C 1
ATOM 4703 O O . GLY B 1 278 ? 20.594 -14.617 -14.539 1 93.56 278 GLY B O 1
ATOM 4704 N N . PHE B 1 279 ? 22.188 -14.094 -13.094 1 90.56 279 PHE B N 1
ATOM 4705 C CA . PHE B 1 279 ? 22.344 -12.758 -13.672 1 90.56 279 PHE B CA 1
ATOM 4706 C C . PHE B 1 279 ? 22.984 -12.836 -15.047 1 90.56 279 PHE B C 1
ATOM 4708 O O . PHE B 1 279 ? 22.672 -12.039 -15.93 1 90.56 279 PHE B O 1
ATOM 4715 N N . TYR B 1 280 ? 23.922 -13.781 -15.203 1 94.31 280 TYR B N 1
ATOM 4716 C CA . TYR B 1 280 ? 24.484 -13.992 -16.531 1 94.31 280 TYR B CA 1
ATOM 4717 C C . TYR B 1 280 ? 23.391 -14.258 -17.547 1 94.31 280 TYR B C 1
ATOM 4719 O O . TYR B 1 280 ? 23.375 -13.648 -18.625 1 94.31 280 TYR B O 1
ATOM 4727 N N . ASP B 1 281 ? 22.469 -15.117 -17.219 1 96.38 281 ASP B N 1
ATOM 4728 C CA . ASP B 1 281 ? 21.359 -15.461 -18.109 1 96.38 281 ASP B CA 1
ATOM 4729 C C . ASP B 1 281 ? 20.344 -14.336 -18.188 1 96.38 281 ASP B C 1
ATOM 4731 O O . ASP B 1 281 ? 19.672 -14.164 -19.203 1 96.38 281 ASP B O 1
ATOM 4735 N N . CYS B 1 282 ? 20.203 -13.539 -17.125 1 93.06 282 CYS B N 1
ATOM 4736 C CA . CYS B 1 282 ? 19.344 -12.352 -17.141 1 93.06 282 CYS B CA 1
ATOM 4737 C C . CYS B 1 282 ? 19.797 -11.367 -18.203 1 93.06 282 CYS B C 1
ATOM 4739 O O . CYS B 1 282 ? 18.984 -10.891 -19 1 93.06 282 CYS B O 1
ATOM 4741 N N . PHE B 1 283 ? 21.094 -11.133 -18.281 1 91.62 283 PHE B N 1
ATOM 4742 C CA . PHE B 1 283 ? 21.656 -10.172 -19.219 1 91.62 283 PHE B CA 1
ATOM 4743 C C . PHE B 1 283 ? 21.5 -10.68 -20.656 1 91.62 283 PHE B C 1
ATOM 4745 O O . PHE B 1 283 ? 21.375 -9.891 -21.594 1 91.62 283 PHE B O 1
ATOM 4752 N N . ARG B 1 284 ? 21.406 -11.969 -20.781 1 96.31 284 ARG B N 1
ATOM 4753 C CA . ARG B 1 284 ? 21.219 -12.578 -22.094 1 96.31 284 ARG B CA 1
ATOM 4754 C C . ARG B 1 284 ? 19.734 -12.719 -22.422 1 96.31 284 ARG B C 1
ATOM 4756 O O . ARG B 1 284 ? 19.391 -13.273 -23.469 1 96.31 284 ARG B O 1
ATOM 4763 N N . LYS B 1 285 ? 18.859 -12.383 -21.516 1 95.88 285 LYS B N 1
ATOM 4764 C CA . LYS B 1 285 ? 17.406 -12.352 -21.672 1 95.88 285 LYS B CA 1
ATOM 4765 C C . LYS B 1 285 ? 16.859 -13.75 -21.938 1 95.88 285 LYS B C 1
ATOM 4767 O O . LYS B 1 285 ? 16.016 -13.938 -22.812 1 95.88 285 LYS B O 1
ATOM 4772 N N . LYS B 1 286 ? 17.438 -14.711 -21.219 1 96.94 286 LYS B N 1
ATOM 4773 C CA . LYS B 1 286 ? 16.906 -16.062 -21.312 1 96.94 286 LYS B CA 1
ATOM 4774 C C . LYS B 1 286 ? 15.594 -16.188 -20.531 1 96.94 286 LYS B C 1
ATOM 4776 O O . LYS B 1 286 ? 15.383 -15.492 -19.531 1 96.94 286 LYS B O 1
ATOM 4781 N N . ASN B 1 287 ? 14.68 -17.031 -21.031 1 96.31 287 ASN B N 1
ATOM 4782 C CA . ASN B 1 287 ? 13.406 -17.266 -20.359 1 96.31 287 ASN B CA 1
ATOM 4783 C C . ASN B 1 287 ? 13.023 -18.75 -20.391 1 96.31 287 ASN B C 1
ATOM 4785 O O . ASN B 1 287 ? 13.656 -19.547 -21.094 1 96.31 287 ASN B O 1
ATOM 4789 N N . GLY B 1 288 ? 12.109 -19.125 -19.656 1 95.88 288 GLY B N 1
ATOM 4790 C CA . GLY B 1 288 ? 11.688 -20.516 -19.594 1 95.88 288 GLY B CA 1
ATOM 4791 C C . GLY B 1 288 ? 12.586 -21.375 -18.719 1 95.88 288 GLY B C 1
ATOM 4792 O O . GLY B 1 288 ? 13.094 -20.906 -17.703 1 95.88 288 GLY B O 1
ATOM 4793 N N . ALA B 1 289 ? 12.656 -22.641 -19.016 1 96 289 ALA B N 1
ATOM 4794 C CA . ALA B 1 289 ? 13.422 -23.594 -18.234 1 96 289 ALA B CA 1
ATOM 4795 C C . ALA B 1 289 ? 14.906 -23.531 -18.578 1 96 289 ALA B C 1
ATOM 4797 O O . ALA B 1 289 ? 15.359 -24.141 -19.547 1 96 289 ALA B O 1
ATOM 4798 N N . THR B 1 290 ? 15.703 -22.875 -17.688 1 96.12 290 THR B N 1
ATOM 4799 C CA . THR B 1 290 ? 17.094 -22.625 -18.078 1 96.12 290 THR B CA 1
ATOM 4800 C C . THR B 1 290 ? 18.047 -23.062 -16.953 1 96.12 290 THR B C 1
ATOM 4802 O O . THR B 1 290 ? 19.25 -22.812 -17.031 1 96.12 290 THR B O 1
ATOM 4805 N N . TYR B 1 291 ? 17.531 -23.609 -15.898 1 94.12 291 TYR B N 1
ATOM 4806 C CA . TYR B 1 291 ? 18.406 -24.047 -14.812 1 94.12 291 TYR B CA 1
ATOM 4807 C C . TYR B 1 291 ? 18.984 -25.438 -15.094 1 94.12 291 TYR B C 1
ATOM 4809 O O . TYR B 1 291 ? 18.266 -26.344 -15.523 1 94.12 291 TYR B O 1
#